Protein AF-0000000085012535 (afdb_homodimer)

Organism: Deinococcus geothermalis (strain DSM 11300 / CIP 105573 / AG-3a) (NCBI:txid319795)

pLDDT: mean 89.51, std 11.39, range [25.09, 98.81]

Secondary structure (DSSP, 8-state):
-----HHHHHHHHHHHHHHHHHHHHHHHHHHT----PEEGGGGGGG---EEEEEEEEEEEGGGEEEESS-TTTB-TT--B-SGGGHHHHHHHHHHHHTTPPPPPEEEEEETTEEEEEE-HHHHHHHHHTT--EEEEEEEEEE-SS---TT--HHHHHHHHHHHHHHHHH-HHHHSTTPPP---SSTT-HHHHHHHHHHHHHHHHT-GGGTTSPPPPHHHHHHHIIIIIIHHHHHHHHHTT-GGGSTT--HHHHHHHHHHHHHHHHHHHSS---HHHHHHHHHHHHPPPHHHHHHHHHHHHHTT------/-----HHHHHHHHHHHHHHHHHHHHHHHHHHT----PEEGGGGGGG---EEEEEEEEEEEGGGEEEESS-TTTB-TT--B-SGGGHHHHHHHHHHHHTTPPPPPEEEEEETTEEEEEE-HHHHHHHHHTT--EEEEEEEEEE-SS---TT--HHHHHHHHHHHHHHHHH-HHHHSTTPPP---SSTT-HHHHHHHHHHHHHHHHT-GGGTTSPPPPHHHHHHHIIIIIIHHHHHHHHHTT-GGGSTT--HHHHHHHHHHHHHHHHHHHSS---HHHHHHHHHHHHPPPHHHHHHHHHHHHHTT------

Solvent-accessible surface area (backbone atoms only — not comparable to full-atom values): 33177 Å² total; per-residue (Å²): 128,82,77,66,52,47,52,58,53,24,46,54,50,50,53,50,36,32,51,50,37,52,51,49,46,53,49,19,62,74,67,73,41,88,56,51,25,42,52,43,54,55,54,60,40,26,53,57,79,47,72,46,76,71,47,74,43,76,40,57,47,86,37,48,50,28,14,57,83,51,24,78,49,22,30,54,80,37,25,42,65,38,70,57,51,43,64,59,40,21,51,54,44,23,38,49,73,70,66,50,85,74,78,62,28,33,29,40,30,42,69,78,34,27,26,34,70,40,50,63,55,56,49,27,51,37,51,74,72,64,43,61,61,45,53,24,36,35,35,36,41,44,50,83,44,64,70,58,95,81,58,46,72,67,49,32,40,36,35,12,51,40,33,50,48,37,67,76,50,38,43,66,71,70,40,66,84,63,76,86,72,53,63,88,57,64,72,53,65,61,57,53,51,50,52,28,52,52,48,33,55,53,58,51,64,34,76,91,40,65,93,52,78,78,69,49,71,57,56,22,43,42,47,36,44,63,68,44,54,45,49,45,51,47,42,36,60,74,65,52,41,61,79,47,40,63,90,60,36,72,49,44,48,48,55,52,31,52,52,48,31,51,50,48,19,67,74,70,73,43,81,70,49,65,58,52,26,44,54,50,39,48,71,39,58,40,58,55,68,69,56,39,50,50,44,45,49,50,29,48,72,68,68,64,56,69,77,80,125,129,86,78,65,53,47,53,58,52,24,48,52,50,49,53,50,37,33,51,49,36,51,52,49,46,54,50,19,61,74,65,72,41,88,56,52,23,42,51,44,54,56,53,60,40,26,53,59,78,46,72,47,76,70,47,72,43,77,39,57,46,87,37,48,50,28,13,58,82,51,25,80,48,21,28,55,80,37,24,44,64,39,70,58,51,42,64,61,39,22,51,53,43,22,39,49,73,70,66,51,85,73,78,62,29,33,30,38,30,41,70,80,34,29,25,33,69,40,50,62,54,58,51,25,51,36,52,74,71,64,44,60,60,45,52,23,35,34,36,35,41,45,51,82,45,64,70,60,96,81,57,47,72,68,50,33,41,36,36,13,50,40,35,50,48,35,66,74,49,39,44,66,71,70,41,67,84,62,78,86,71,52,63,86,57,66,70,52,64,61,57,53,52,49,52,27,53,52,47,34,57,53,58,52,65,34,76,92,40,65,92,52,76,77,69,48,70,57,56,22,44,44,46,35,45,63,68,44,53,44,47,46,51,49,41,36,59,75,65,52,40,61,78,47,40,62,91,60,37,71,49,45,48,48,56,52,33,52,52,47,32,51,51,47,17,68,75,68,72,44,82,71,48,64,59,53,25,43,53,48,40,48,72,37,57,40,55,56,66,69,55,40,50,50,44,45,49,51,29,48,71,67,68,62,55,70,76,81,126

Nearest PDB structures (foldseek):
  6ky4-assembly1_A  TM=6.683E-01  e=9.237E-04  Arabidopsis thaliana
  7bnk-assembly1_B  TM=3.286E-01  e=1.277E-03  Myxococcus xanthus DK 1622
  6ryk-assembly1_B  TM=4.193E-01  e=8.937E-03  Myxococcus xanthus DK 1622
  7bnr-assembly1_A  TM=3.308E-01  e=7.599E-03  Myxococcus xanthus DK 1622
  6sdk-assembly1_B  TM=3.275E-01  e=9.433E-03  Bacillus subtilis subsp. subtilis str. 168

InterPro domains:
  IPR025111 Domain of unknown function DUF4032 [PF13224] (217-282)
  IPR036086 ParB/Sulfiredoxin superfamily [SSF110849] (54-142)

Structure (mmCIF, N/CA/C/O backbone):
data_AF-0000000085012535-model_v1
#
loop_
_entity.id
_entity.type
_entity.pdbx_description
1 polymer 'Conserved hypothetical membrane protein'
#
loop_
_atom_site.group_PDB
_atom_site.id
_atom_site.type_symbol
_atom_site.label_atom_id
_atom_site.label_alt_id
_atom_site.label_comp_id
_atom_site.label_asym_id
_atom_site.label_entity_id
_atom_site.label_seq_id
_atom_site.pdbx_PDB_ins_code
_atom_site.Cartn_x
_atom_site.Cartn_y
_atom_site.Cartn_z
_atom_site.occupancy
_atom_site.B_iso_or_equiv
_atom_site.auth_seq_id
_atom_site.auth_comp_id
_atom_site.auth_asym_id
_atom_site.auth_atom_id
_atom_site.pdbx_PDB_model_num
ATOM 1 N N . MET A 1 1 ? -26.25 23.656 42.156 1 35.09 1 MET A N 1
ATOM 2 C CA . MET A 1 1 ? -25.344 22.859 41.344 1 35.09 1 MET A CA 1
ATOM 3 C C . MET A 1 1 ? -24.422 23.766 40.5 1 35.09 1 MET A C 1
ATOM 5 O O . MET A 1 1 ? -24.906 24.594 39.719 1 35.09 1 MET A O 1
ATOM 9 N N . SER A 1 2 ? -23.344 24.281 40.906 1 45.47 2 SER A N 1
ATOM 10 C CA . SER A 1 2 ? -22.484 25.359 40.406 1 45.47 2 SER A CA 1
ATOM 11 C C . SER A 1 2 ? -22.219 25.203 38.906 1 45.47 2 SER A C 1
ATOM 13 O O . SER A 1 2 ? -21.844 24.125 38.469 1 45.47 2 SER A O 1
ATOM 15 N N . GLU A 1 3 ? -22.938 25.797 38.031 1 53.97 3 GLU A N 1
ATOM 16 C CA . GLU A 1 3 ? -22.875 25.844 36.594 1 53.97 3 GLU A CA 1
ATOM 17 C C . GLU A 1 3 ? -21.438 25.984 36.094 1 53.97 3 GLU A C 1
ATOM 19 O O . GLU A 1 3 ? -20.781 27 36.344 1 53.97 3 GLU A O 1
ATOM 24 N N . LEU A 1 4 ? -20.672 24.953 36.125 1 65.5 4 LEU A N 1
ATOM 25 C CA . LEU A 1 4 ? -19.297 25 35.656 1 65.5 4 LEU A CA 1
ATOM 26 C C . LEU A 1 4 ? -19.172 25.797 34.344 1 65.5 4 LEU A C 1
ATOM 28 O O . LEU A 1 4 ? -20.078 25.75 33.5 1 65.5 4 LEU A O 1
ATOM 32 N N . ASN A 1 5 ? -18.328 26.734 34.312 1 88.25 5 ASN A N 1
ATOM 33 C CA . ASN A 1 5 ? -17.906 27.484 33.125 1 88.25 5 ASN A CA 1
ATOM 34 C C . ASN A 1 5 ? -17.734 26.562 31.938 1 88.25 5 ASN A C 1
ATOM 36 O O . ASN A 1 5 ? -17.141 25.484 32.031 1 88.25 5 ASN A O 1
ATOM 40 N N . PRO A 1 6 ? -18.672 26.766 31.016 1 90 6 PRO A N 1
ATOM 41 C CA . PRO A 1 6 ? -18.625 25.906 29.828 1 90 6 PRO A CA 1
ATOM 42 C C . PRO A 1 6 ? -17.203 25.562 29.391 1 90 6 PRO A C 1
ATOM 44 O O . PRO A 1 6 ? -16.938 24.438 28.969 1 90 6 PRO A O 1
ATOM 47 N N . ARG A 1 7 ? -16.328 26.359 29.484 1 90.56 7 ARG A N 1
ATOM 48 C CA . ARG A 1 7 ? -14.953 26.109 29.078 1 90.56 7 ARG A CA 1
ATOM 49 C C . ARG A 1 7 ? -14.266 25.141 30.031 1 90.56 7 ARG A C 1
ATOM 51 O O . ARG A 1 7 ? -13.469 24.297 29.594 1 90.56 7 ARG A O 1
ATOM 58 N N . THR A 1 8 ? -14.531 25.266 31.234 1 89.75 8 THR A N 1
ATOM 59 C CA . THR A 1 8 ? -13.961 24.344 32.219 1 89.75 8 THR A CA 1
ATOM 60 C C . THR A 1 8 ? -14.477 22.922 31.969 1 89.75 8 THR A C 1
ATOM 62 O O . THR A 1 8 ? -13.703 21.969 32 1 89.75 8 THR A O 1
ATOM 65 N N . GLN A 1 9 ? -15.742 22.891 31.734 1 91.5 9 GLN A N 1
ATOM 66 C CA . GLN A 1 9 ? -16.312 21.578 31.438 1 91.5 9 GLN A CA 1
ATOM 67 C C . GLN A 1 9 ? -15.68 21 30.172 1 91.5 9 GLN A C 1
ATOM 69 O O . GLN A 1 9 ? -15.32 19.812 30.141 1 91.5 9 GLN A O 1
ATOM 74 N N . ALA A 1 10 ? -15.594 21.75 29.172 1 92.38 10 ALA A N 1
ATOM 75 C CA . ALA A 1 10 ? -15.008 21.312 27.906 1 92.38 10 ALA A CA 1
ATOM 76 C C . ALA A 1 10 ? -13.57 20.844 28.109 1 92.38 10 ALA A C 1
ATOM 78 O O . ALA A 1 10 ? -13.141 19.875 27.484 1 92.38 10 ALA A O 1
ATOM 79 N N . ARG A 1 11 ? -12.82 21.531 28.922 1 90.19 11 ARG A N 1
ATOM 80 C CA . ARG A 1 11 ? -11.438 21.172 29.203 1 90.19 11 ARG A CA 1
ATOM 81 C C . ARG A 1 11 ? -11.344 19.781 29.828 1 90.19 11 ARG A C 1
ATOM 83 O O . ARG A 1 11 ? -10.523 18.969 29.422 1 90.19 11 ARG A O 1
ATOM 90 N N . HIS A 1 12 ? -12.234 19.547 30.75 1 89.75 12 HIS A N 1
ATOM 91 C CA . HIS A 1 12 ? -12.25 18.234 31.375 1 89.75 12 HIS A CA 1
ATOM 92 C C . HIS A 1 12 ? -12.609 17.156 30.375 1 89.75 12 HIS A C 1
ATOM 94 O O . HIS A 1 12 ? -12.023 16.062 30.375 1 89.75 12 HIS A O 1
ATOM 100 N N . GLU A 1 13 ? -13.469 17.469 29.547 1 92.19 13 GLU A N 1
ATOM 101 C CA . GLU A 1 13 ? -13.945 16.484 28.578 1 92.19 13 GLU A CA 1
ATOM 102 C C . GLU A 1 13 ? -12.852 16.141 27.562 1 92.19 13 GLU A C 1
ATOM 104 O O . GLU A 1 13 ? -12.695 14.984 27.188 1 92.19 13 GLU A O 1
ATOM 109 N N . VAL A 1 14 ? -12.102 17.094 27.109 1 90.62 14 VAL A N 1
ATOM 110 C CA . VAL A 1 14 ? -11.07 16.828 26.125 1 90.62 14 VAL A CA 1
ATOM 111 C C . VAL A 1 14 ? -9.93 16.047 26.766 1 90.62 14 VAL A C 1
ATOM 113 O O . VAL A 1 14 ? -9.312 15.18 26.125 1 90.62 14 VAL A O 1
ATOM 116 N N . GLU A 1 15 ? -9.633 16.344 28 1 88.44 15 GLU A N 1
ATOM 117 C CA . GLU A 1 15 ? -8.602 15.586 28.719 1 88.44 15 GLU A CA 1
ATOM 118 C C . GLU A 1 15 ? -8.984 14.117 28.844 1 88.44 15 GLU A C 1
ATOM 120 O O . GLU A 1 15 ? -8.148 13.234 28.656 1 88.44 15 GLU A O 1
ATOM 125 N N . ARG A 1 16 ? -10.18 13.938 29.125 1 89.19 16 ARG A N 1
ATOM 126 C CA . ARG A 1 16 ? -10.68 12.57 29.188 1 89.19 16 ARG A CA 1
ATOM 127 C C . ARG A 1 16 ? -10.617 11.891 27.828 1 89.19 16 ARG A C 1
ATOM 129 O O . ARG A 1 16 ? -10.273 10.711 27.734 1 89.19 16 ARG A O 1
ATOM 136 N N . ALA A 1 17 ? -10.977 12.609 26.844 1 90.12 17 ALA A N 1
ATOM 137 C CA . ALA A 1 17 ? -10.938 12.078 25.484 1 90.12 17 ALA A CA 1
ATOM 138 C C . ALA A 1 17 ? -9.516 11.68 25.094 1 90.12 17 ALA A C 1
ATOM 140 O O . ALA A 1 17 ? -9.305 10.633 24.469 1 90.12 17 ALA A O 1
ATOM 141 N N . ARG A 1 18 ? -8.625 12.461 25.438 1 88.12 18 ARG A N 1
ATOM 142 C CA . ARG A 1 18 ? -7.227 12.18 25.125 1 88.12 18 ARG A CA 1
ATOM 143 C C . ARG A 1 18 ? -6.742 10.945 25.875 1 88.12 18 ARG A C 1
ATOM 145 O O . ARG A 1 18 ? -6.004 10.125 25.328 1 88.12 18 ARG A O 1
ATOM 152 N N . PHE A 1 19 ? -7.168 10.875 27.109 1 85.06 19 PHE A N 1
ATOM 153 C CA . PHE A 1 19 ? -6.836 9.695 27.906 1 85.06 19 PHE A CA 1
ATOM 154 C C . PHE A 1 19 ? -7.383 8.43 27.25 1 85.06 19 PHE A C 1
ATOM 156 O O . PHE A 1 19 ? -6.68 7.426 27.141 1 85.06 19 PHE A O 1
ATOM 163 N N . LEU A 1 20 ? -8.562 8.547 26.875 1 89 20 LEU A N 1
ATOM 164 C CA . LEU A 1 20 ? -9.195 7.414 26.203 1 89 20 LEU A CA 1
ATOM 165 C C . LEU A 1 20 ? -8.445 7.047 24.922 1 89 20 LEU A C 1
ATOM 167 O O . LEU A 1 20 ? -8.281 5.863 24.625 1 89 20 LEU A O 1
ATOM 171 N N . ALA A 1 21 ? -8.039 8.008 24.156 1 88.69 21 ALA A N 1
ATOM 172 C CA . ALA A 1 21 ? -7.246 7.77 22.953 1 88.69 21 ALA A CA 1
ATOM 173 C C . ALA A 1 21 ? -5.973 6.992 23.281 1 88.69 21 ALA A C 1
ATOM 175 O O . ALA A 1 21 ? -5.586 6.082 22.547 1 88.69 21 ALA A O 1
ATOM 176 N N . ASP A 1 22 ? -5.402 7.285 24.406 1 82.56 22 ASP A N 1
ATOM 177 C CA . ASP A 1 22 ? -4.203 6.586 24.859 1 82.56 22 ASP A CA 1
ATOM 178 C C . ASP A 1 22 ? -4.508 5.125 25.172 1 82.56 22 ASP A C 1
ATOM 180 O O . ASP A 1 22 ? -3.73 4.23 24.828 1 82.56 22 ASP A O 1
ATOM 184 N N . VAL A 1 23 ? -5.566 4.973 25.781 1 84.94 23 VAL A N 1
ATOM 185 C CA . VAL A 1 23 ? -6 3.623 26.141 1 84.94 23 VAL A CA 1
ATOM 186 C C . VAL A 1 23 ? -6.23 2.807 24.875 1 84.94 23 VAL A C 1
ATOM 188 O O . VAL A 1 23 ? -5.762 1.673 24.75 1 84.94 23 VAL A O 1
ATOM 191 N N . TYR A 1 24 ? -6.891 3.434 23.953 1 85.88 24 TYR A N 1
ATOM 192 C CA . TYR A 1 24 ? -7.172 2.752 22.688 1 85.88 24 TYR A CA 1
ATOM 193 C C . TYR A 1 24 ? -5.887 2.461 21.938 1 85.88 24 TYR A C 1
ATOM 195 O O . TYR A 1 24 ? -5.77 1.428 21.266 1 85.88 24 TYR A O 1
ATOM 203 N N . ASP A 1 25 ? -4.996 3.309 22.047 1 81.69 25 ASP A N 1
ATOM 204 C CA . ASP A 1 25 ? -3.699 3.082 21.422 1 81.69 25 ASP A CA 1
ATOM 205 C C . ASP A 1 25 ? -3.01 1.854 22.016 1 81.69 25 ASP A C 1
ATOM 207 O O . ASP A 1 25 ? -2.465 1.028 21.266 1 81.69 25 ASP A O 1
ATOM 211 N N . LEU A 1 26 ? -3.055 1.739 23.297 1 77.62 26 LEU A N 1
ATOM 212 C CA . LEU A 1 26 ? -2.457 0.59 23.969 1 77.62 26 LEU A CA 1
ATOM 213 C C . LEU A 1 26 ? -3.174 -0.699 23.578 1 77.62 26 LEU A C 1
ATOM 215 O O . LEU A 1 26 ? -2.531 -1.72 23.328 1 77.62 26 LEU A O 1
ATOM 219 N N . LEU A 1 27 ? -4.434 -0.602 23.531 1 78.31 27 LEU A N 1
ATOM 220 C CA . LEU A 1 27 ? -5.223 -1.768 23.156 1 78.31 27 LEU A CA 1
ATOM 221 C C . LEU A 1 27 ? -4.922 -2.178 21.719 1 78.31 27 LEU A C 1
ATOM 223 O O . LEU A 1 27 ? -4.871 -3.369 21.406 1 78.31 27 LEU A O 1
ATOM 227 N N . ALA A 1 28 ? -4.738 -1.176 20.938 1 79.12 28 ALA A N 1
ATOM 228 C CA . ALA A 1 28 ? -4.43 -1.442 19.531 1 79.12 28 ALA A CA 1
ATOM 229 C C . ALA A 1 28 ? -3.1 -2.178 19.406 1 79.12 28 ALA A C 1
ATOM 231 O O . ALA A 1 28 ? -2.953 -3.053 18.547 1 79.12 28 ALA A O 1
ATOM 232 N N . ILE A 1 29 ? -2.236 -1.785 20.172 1 69.44 29 ILE A N 1
ATOM 233 C CA . ILE A 1 29 ? -0.948 -2.469 20.188 1 69.44 29 ILE A CA 1
ATOM 234 C C . ILE A 1 29 ? -1.145 -3.934 20.562 1 69.44 29 ILE A C 1
ATOM 236 O O . ILE A 1 29 ? -0.601 -4.832 19.922 1 69.44 29 ILE A O 1
ATOM 240 N N . LEU A 1 30 ? -1.949 -4.184 21.5 1 68.19 30 LEU A N 1
ATOM 241 C CA . LEU A 1 30 ? -2.209 -5.535 21.984 1 68.19 30 LEU A CA 1
ATOM 242 C C . LEU A 1 30 ? -2.965 -6.352 20.938 1 68.19 30 LEU A C 1
ATOM 244 O O . LEU A 1 30 ? -2.688 -7.535 20.75 1 68.19 30 LEU A O 1
ATOM 248 N N . ARG A 1 31 ? -3.828 -5.629 20.297 1 70.25 31 ARG A N 1
ATOM 249 C CA . ARG A 1 31 ? -4.668 -6.301 19.297 1 70.25 31 ARG A CA 1
ATOM 250 C C . ARG A 1 31 ? -3.977 -6.359 17.938 1 70.25 31 ARG A C 1
ATOM 252 O O . ARG A 1 31 ? -4.465 -7.016 17.016 1 70.25 31 ARG A O 1
ATOM 259 N N . ARG A 1 32 ? -2.953 -5.73 17.828 1 68.31 32 ARG A N 1
ATOM 260 C CA . ARG A 1 32 ? -2.164 -5.691 16.609 1 68.31 32 ARG A CA 1
ATOM 261 C C . ARG A 1 32 ? -2.963 -5.07 15.461 1 68.31 32 ARG A C 1
ATOM 263 O O . ARG A 1 32 ? -2.98 -5.605 14.352 1 68.31 32 ARG A O 1
ATOM 270 N N . GLU A 1 33 ? -3.66 -4.055 15.891 1 71.38 33 GLU A N 1
ATOM 271 C CA . GLU A 1 33 ? -4.453 -3.334 14.906 1 71.38 33 GLU A CA 1
ATOM 272 C C . GLU A 1 33 ? -4.105 -1.848 14.898 1 71.38 33 GLU A C 1
ATOM 274 O O . GLU A 1 33 ? -3.828 -1.264 15.945 1 71.38 33 GLU A O 1
ATOM 279 N N . PRO A 1 34 ? -4.145 -1.37 13.719 1 74.69 34 PRO A N 1
ATOM 280 C CA . PRO A 1 34 ? -3.893 0.072 13.672 1 74.69 34 PRO A CA 1
ATOM 281 C C . PRO A 1 34 ? -5.039 0.892 14.258 1 74.69 34 PRO A C 1
ATOM 283 O O . PRO A 1 34 ? -6.207 0.525 14.109 1 74.69 34 PRO A O 1
ATOM 286 N N . ASN A 1 35 ? -4.684 1.932 15.023 1 84.5 35 ASN A N 1
ATOM 287 C CA . ASN A 1 35 ? -5.652 2.867 15.594 1 84.5 35 ASN A CA 1
ATOM 288 C C . ASN A 1 35 ? -5.523 4.254 14.961 1 84.5 35 ASN A C 1
ATOM 290 O O . ASN A 1 35 ? -5.324 5.242 15.672 1 84.5 35 ASN A O 1
ATOM 294 N N . GLU A 1 36 ? -5.586 4.297 13.641 1 87.62 36 GLU A N 1
ATOM 295 C CA . GLU A 1 36 ? -5.426 5.566 12.93 1 87.62 36 GLU A CA 1
ATOM 296 C C . GLU A 1 36 ? -6.57 5.801 11.953 1 87.62 36 GLU A C 1
ATOM 298 O O . GLU A 1 36 ? -7.199 4.852 11.484 1 87.62 36 GLU A O 1
ATOM 303 N N . LEU A 1 37 ? -6.832 7.055 11.758 1 91.81 37 LEU A N 1
ATOM 304 C CA . LEU A 1 37 ? -7.727 7.438 10.672 1 91.81 37 LEU A CA 1
ATOM 305 C C . LEU A 1 37 ? -7.109 7.105 9.32 1 91.81 37 LEU A C 1
ATOM 307 O O . LEU A 1 37 ? -5.883 7.086 9.18 1 91.81 37 LEU A O 1
ATOM 311 N N . LEU A 1 38 ? -7.984 6.812 8.414 1 91.44 38 LEU A N 1
ATOM 312 C CA . LEU A 1 38 ? -7.504 6.566 7.062 1 91.44 38 LEU A CA 1
ATOM 313 C C . LEU A 1 38 ? -7.125 7.875 6.375 1 91.44 38 LEU A C 1
ATOM 315 O O . LEU A 1 38 ? -7.91 8.82 6.359 1 91.44 38 LEU A O 1
ATOM 319 N N . PRO A 1 39 ? -5.914 7.91 5.852 1 92.44 39 PRO A N 1
ATOM 320 C CA . PRO A 1 39 ? -5.562 9.094 5.062 1 92.44 39 PRO A CA 1
ATOM 321 C C . PRO A 1 39 ? -6.348 9.188 3.758 1 92.44 39 PRO A C 1
ATOM 323 O O . PRO A 1 39 ? -6.441 8.211 3.016 1 92.44 39 PRO A O 1
ATOM 326 N N . PHE A 1 40 ? -6.883 10.328 3.465 1 94.44 40 PHE A N 1
ATOM 327 C CA . PHE A 1 40 ? -7.656 10.531 2.246 1 94.44 40 PHE A CA 1
ATOM 328 C C . PHE A 1 40 ? -6.801 10.266 1.012 1 94.44 40 PHE A C 1
ATOM 330 O O . PHE A 1 40 ? -7.305 9.797 -0.011 1 94.44 40 PHE A O 1
ATOM 337 N N . ASP A 1 41 ? -5.52 10.5 1.086 1 90.5 41 ASP A N 1
ATOM 338 C CA . ASP A 1 41 ? -4.613 10.312 -0.042 1 90.5 41 ASP A CA 1
ATOM 339 C C . ASP A 1 41 ? -4.656 8.875 -0.549 1 90.5 41 ASP A C 1
ATOM 341 O O . ASP A 1 41 ? -4.414 8.617 -1.73 1 90.5 41 ASP A O 1
ATOM 345 N N . TRP A 1 42 ? -4.977 7.961 0.329 1 92.06 42 TRP A N 1
ATOM 346 C CA . TRP A 1 42 ? -5.035 6.555 -0.053 1 92.06 42 TRP A CA 1
ATOM 347 C C . TRP A 1 42 ? -6.18 6.301 -1.025 1 92.06 42 TRP A C 1
ATOM 349 O O . TRP A 1 42 ? -6.137 5.352 -1.812 1 92.06 42 TRP A O 1
ATOM 359 N N . VAL A 1 43 ? -7.164 7.176 -0.989 1 93.38 43 VAL A N 1
ATOM 360 C CA . VAL A 1 43 ? -8.367 7.023 -1.796 1 93.38 43 VAL A CA 1
ATOM 361 C C . VAL A 1 43 ? -8.023 7.156 -3.277 1 93.38 43 VAL A C 1
ATOM 363 O O . VAL A 1 43 ? -8.727 6.625 -4.137 1 93.38 43 VAL A O 1
ATOM 366 N N . GLN A 1 44 ? -6.926 7.816 -3.572 1 91.31 44 GLN A N 1
ATOM 367 C CA . GLN A 1 44 ? -6.504 7.973 -4.961 1 91.31 44 GLN A CA 1
ATOM 368 C C . GLN A 1 44 ? -6.246 6.621 -5.617 1 91.31 44 GLN A C 1
ATOM 370 O O . GLN A 1 44 ? -6.391 6.477 -6.832 1 91.31 44 GLN A O 1
ATOM 375 N N . HIS A 1 45 ? -5.961 5.668 -4.84 1 93.5 45 HIS A N 1
ATOM 376 C CA . HIS A 1 45 ? -5.652 4.344 -5.367 1 93.5 45 HIS A CA 1
ATOM 377 C C . HIS A 1 45 ? -6.91 3.631 -5.848 1 93.5 45 HIS A C 1
ATOM 379 O O . HIS A 1 45 ? -6.828 2.641 -6.578 1 93.5 45 HIS A O 1
ATOM 385 N N . LEU A 1 46 ? -8.047 4.141 -5.512 1 96.25 46 LEU A N 1
ATOM 386 C CA . LEU A 1 46 ? -9.312 3.559 -5.953 1 96.25 46 LEU A CA 1
ATOM 387 C C . LEU A 1 46 ? -9.633 3.98 -7.383 1 96.25 46 LEU A C 1
ATOM 389 O O . LEU A 1 46 ? -10.648 3.553 -7.945 1 96.25 46 LEU A O 1
ATOM 393 N N . ALA A 1 47 ? -8.836 4.805 -7.957 1 94.5 47 ALA A N 1
ATOM 394 C CA . ALA A 1 47 ? -9 5.301 -9.32 1 94.5 47 ALA A CA 1
ATOM 395 C C . ALA A 1 47 ? -10.32 6.062 -9.469 1 94.5 47 ALA A C 1
ATOM 397 O O . ALA A 1 47 ? -11.133 5.738 -10.336 1 94.5 47 ALA A O 1
ATOM 398 N N . PRO A 1 48 ? -10.438 7.141 -8.68 1 95.56 48 PRO A N 1
ATOM 399 C CA . PRO A 1 48 ? -11.68 7.906 -8.797 1 95.56 48 PRO A CA 1
ATOM 400 C C . PRO A 1 48 ? -11.867 8.516 -10.188 1 95.56 48 PRO A C 1
ATOM 402 O O . PRO A 1 48 ? -10.891 8.914 -10.82 1 95.56 48 PRO A O 1
ATOM 405 N N . GLU A 1 49 ? -13.094 8.641 -10.742 1 93.88 49 GLU A N 1
ATOM 406 C CA . GLU A 1 49 ? -13.406 9.094 -12.094 1 93.88 49 GLU A CA 1
ATOM 407 C C . GLU A 1 49 ? -13.914 10.531 -12.094 1 93.88 49 GLU A C 1
ATOM 409 O O . GLU A 1 49 ? -14.016 11.156 -13.148 1 93.88 49 GLU A O 1
ATOM 414 N N . GLY A 1 50 ? -14.281 11.039 -10.977 1 92.38 50 GLY A N 1
ATOM 415 C CA . GLY A 1 50 ? -14.805 12.398 -10.867 1 92.38 50 GLY A CA 1
ATOM 416 C C . GLY A 1 50 ? -15.305 12.734 -9.477 1 92.38 50 GLY A C 1
ATOM 417 O O . GLY A 1 50 ? -15.281 11.891 -8.586 1 92.38 50 GLY A O 1
ATOM 418 N N . GLU A 1 51 ? -15.586 13.992 -9.414 1 94.94 51 GLU A N 1
ATOM 419 C CA . GLU A 1 51 ? -16.156 14.477 -8.156 1 94.94 51 GLU A CA 1
ATOM 420 C C . GLU A 1 51 ? -17.359 15.383 -8.398 1 94.94 51 GLU A C 1
ATOM 422 O O . GLU A 1 51 ? -17.438 16.062 -9.43 1 94.94 51 GLU A O 1
ATOM 427 N N . HIS A 1 52 ? -18.312 15.281 -7.594 1 96.12 52 HIS A N 1
ATOM 428 C CA . HIS A 1 52 ? -19.438 16.203 -7.668 1 96.12 52 HIS A CA 1
ATOM 429 C C . HIS A 1 52 ? -19.922 16.594 -6.277 1 96.12 52 HIS A C 1
ATOM 431 O O . HIS A 1 52 ? -19.797 15.82 -5.332 1 96.12 52 HIS A O 1
ATOM 437 N N . SER A 1 53 ? -20.5 17.812 -6.238 1 97.38 53 SER A N 1
ATOM 438 C CA . SER A 1 53 ? -21 18.328 -4.969 1 97.38 53 SER A CA 1
ATOM 439 C C . SER A 1 53 ? -22.422 17.844 -4.707 1 97.38 53 SER A C 1
ATOM 441 O O . SER A 1 53 ? -23.266 17.828 -5.609 1 97.38 53 SER A O 1
ATOM 443 N N . LEU A 1 54 ? -22.703 17.453 -3.479 1 97.81 54 LEU A N 1
ATOM 444 C CA . LEU A 1 54 ? -24.047 17.016 -3.08 1 97.81 54 LEU A CA 1
ATOM 445 C C . LEU A 1 54 ? -24.703 18.078 -2.197 1 97.81 54 LEU A C 1
ATOM 447 O O . LEU A 1 54 ? -25.844 17.891 -1.749 1 97.81 54 LEU A O 1
ATOM 451 N N . GLY A 1 55 ? -23.984 19.156 -1.948 1 97.38 55 GLY A N 1
ATOM 452 C CA . GLY A 1 55 ? -24.531 20.188 -1.073 1 97.38 55 GLY A CA 1
ATOM 453 C C . GLY A 1 55 ? -24.453 19.828 0.397 1 97.38 55 GLY A C 1
ATOM 454 O O . GLY A 1 55 ? -23.641 18.984 0.794 1 97.38 55 GLY A O 1
ATOM 455 N N . VAL A 1 56 ? -25.25 20.5 1.169 1 98.31 56 VAL A N 1
ATOM 456 C CA . VAL A 1 56 ? -25.25 20.281 2.611 1 98.31 56 VAL A CA 1
ATOM 457 C C . VAL A 1 56 ? -26.281 19.219 2.967 1 98.31 56 VAL A C 1
ATOM 459 O O . VAL A 1 56 ? -27.422 19.25 2.498 1 98.31 56 VAL A O 1
ATOM 462 N N . GLN A 1 57 ? -25.875 18.219 3.73 1 98.06 57 GLN A N 1
ATOM 463 C CA . GLN A 1 57 ? -26.766 17.172 4.219 1 98.06 57 GLN A CA 1
ATOM 464 C C . GLN A 1 57 ? -26.281 16.609 5.551 1 98.06 57 GLN A C 1
ATOM 466 O O . GLN A 1 57 ? -25.125 16.812 5.93 1 98.06 57 GLN A O 1
ATOM 471 N N . ALA A 1 58 ? -27.25 15.977 6.23 1 98.38 58 ALA A N 1
ATOM 472 C CA . ALA A 1 58 ? -26.891 15.266 7.457 1 98.38 58 ALA A CA 1
ATOM 473 C C . ALA A 1 58 ? -26.25 13.914 7.141 1 98.38 58 ALA A C 1
ATOM 475 O O . ALA A 1 58 ? -26.781 13.133 6.355 1 98.38 58 ALA A O 1
ATOM 476 N N . ILE A 1 59 ? -25.047 13.664 7.68 1 98.69 59 ILE A N 1
ATOM 477 C CA . ILE A 1 59 ? -24.375 12.398 7.426 1 98.69 59 ILE A CA 1
ATOM 478 C C . ILE A 1 59 ? -24.141 11.664 8.742 1 98.69 59 ILE A C 1
ATOM 480 O O . ILE A 1 59 ? -24.016 12.297 9.797 1 98.69 59 ILE A O 1
ATOM 484 N N . PRO A 1 60 ? -24.125 10.391 8.688 1 98.38 60 PRO A N 1
ATOM 485 C CA . PRO A 1 60 ? -23.844 9.625 9.906 1 98.38 60 PRO A CA 1
ATOM 486 C C . PRO A 1 60 ? -22.406 9.812 10.391 1 98.38 60 PRO A C 1
ATOM 488 O O . PRO A 1 60 ? -21.469 9.625 9.625 1 98.38 60 PRO A O 1
ATOM 491 N N . VAL A 1 61 ? -22.281 10.047 11.672 1 97.88 61 VAL A N 1
ATOM 492 C CA . VAL A 1 61 ? -20.969 10.336 12.266 1 97.88 61 VAL A CA 1
ATOM 493 C C . VAL A 1 61 ? -20.109 9.07 12.266 1 97.88 61 VAL A C 1
ATOM 495 O O . VAL A 1 61 ? -18.891 9.141 12.078 1 97.88 61 VAL A O 1
ATOM 498 N N . ASP A 1 62 ? -20.734 7.922 12.328 1 95.5 62 ASP A N 1
ATOM 499 C CA . ASP A 1 62 ? -20.016 6.66 12.445 1 95.5 62 ASP A CA 1
ATOM 500 C C . ASP A 1 62 ? -19.422 6.246 11.102 1 95.5 62 ASP A C 1
ATOM 502 O O . ASP A 1 62 ? -18.578 5.352 11.047 1 95.5 62 ASP A O 1
ATOM 506 N N . GLN A 1 63 ? -19.828 6.891 10.055 1 97.06 63 GLN A N 1
ATOM 507 C CA . GLN A 1 63 ? -19.312 6.566 8.727 1 97.06 63 GLN A CA 1
ATOM 508 C C . GLN A 1 63 ? -18.141 7.473 8.359 1 97.06 63 GLN A C 1
ATOM 510 O O . GLN A 1 63 ? -17.547 7.316 7.289 1 97.06 63 GLN A O 1
ATOM 515 N N . ILE A 1 64 ? -17.812 8.383 9.266 1 97.94 64 ILE A N 1
ATOM 516 C CA . ILE A 1 64 ? -16.625 9.211 9.102 1 97.94 64 ILE A CA 1
ATOM 517 C C . ILE A 1 64 ? -15.398 8.453 9.594 1 97.94 64 ILE A C 1
ATOM 519 O O . ILE A 1 64 ? -15.211 8.266 10.797 1 97.94 64 ILE A O 1
ATOM 523 N N . ILE A 1 65 ? -14.539 8.078 8.594 1 95.44 65 ILE A N 1
ATOM 524 C CA . ILE A 1 65 ? -13.492 7.148 8.984 1 95.44 65 ILE A CA 1
ATOM 525 C C . ILE A 1 65 ? -12.125 7.734 8.656 1 95.44 65 ILE A C 1
ATOM 527 O O . ILE A 1 65 ? -11.094 7.125 8.945 1 95.44 65 ILE A O 1
ATOM 531 N N . GLY A 1 66 ? -12.102 8.867 8.031 1 96.12 66 GLY A N 1
ATOM 532 C CA . GLY A 1 66 ? -10.812 9.398 7.617 1 96.12 66 GLY A CA 1
ATOM 533 C C . GLY A 1 66 ? -10.766 10.914 7.629 1 96.12 66 GLY A C 1
ATOM 534 O O . GLY A 1 66 ? -11.742 11.57 7.984 1 96.12 66 GLY A O 1
ATOM 535 N N . SER A 1 67 ? -9.547 11.477 7.352 1 95.19 67 SER A N 1
ATOM 536 C CA . SER A 1 67 ? -9.297 12.914 7.285 1 95.19 67 SER A CA 1
ATOM 537 C C . SER A 1 67 ? -8.336 13.25 6.152 1 95.19 67 SER A C 1
ATOM 539 O O . SER A 1 67 ? -7.477 12.445 5.793 1 95.19 67 SER A O 1
ATOM 541 N N . VAL A 1 68 ? -8.555 14.375 5.586 1 91.38 68 VAL A N 1
ATOM 542 C CA . VAL A 1 68 ? -7.73 14.812 4.461 1 91.38 68 VAL A CA 1
ATOM 543 C C . VAL A 1 68 ? -6.344 15.211 4.961 1 91.38 68 VAL A C 1
ATOM 545 O O . VAL A 1 68 ? -5.332 14.766 4.418 1 91.38 68 VAL A O 1
ATOM 548 N N . ASP A 1 69 ? -6.324 15.953 6.074 1 82.25 69 ASP A N 1
ATOM 549 C CA . ASP A 1 69 ? -5.031 16.547 6.414 1 82.25 69 ASP A CA 1
ATOM 550 C C . ASP A 1 69 ? -4.711 16.344 7.895 1 82.25 69 ASP A C 1
ATOM 552 O O . ASP A 1 69 ? -3.656 16.766 8.367 1 82.25 69 ASP A O 1
ATOM 556 N N . ARG A 1 70 ? -5.598 15.672 8.656 1 86.12 70 ARG A N 1
ATOM 557 C CA . ARG A 1 70 ? -5.395 15.562 10.094 1 86.12 70 ARG A CA 1
ATOM 558 C C . ARG A 1 70 ? -5.535 14.117 10.555 1 86.12 70 ARG A C 1
ATOM 560 O O . ARG A 1 70 ? -6.023 13.852 11.656 1 86.12 70 ARG A O 1
ATOM 567 N N . TYR A 1 71 ? -5.23 13.211 9.734 1 87.69 71 TYR A N 1
ATOM 568 C CA . TYR A 1 71 ? -5.445 11.797 10.023 1 87.69 71 TYR A CA 1
ATOM 569 C C . TYR A 1 71 ? -4.523 11.328 11.141 1 87.69 71 TYR A C 1
ATOM 571 O O . TYR A 1 71 ? -4.762 10.281 11.758 1 87.69 71 TYR A O 1
ATOM 579 N N . ARG A 1 72 ? -3.611 12.07 11.547 1 80.75 72 ARG A N 1
ATOM 580 C CA . ARG A 1 72 ? -2.701 11.664 12.609 1 80.75 72 ARG A CA 1
ATOM 581 C C . ARG A 1 72 ? -3.068 12.336 13.93 1 80.75 72 ARG A C 1
ATOM 583 O O . ARG A 1 72 ? -2.574 11.945 14.992 1 80.75 72 ARG A O 1
ATOM 590 N N . GLU A 1 73 ? -3.832 13.281 13.828 1 84.62 73 GLU A N 1
ATOM 591 C CA . GLU A 1 73 ? -4.145 14.086 15.008 1 84.62 73 GLU A CA 1
ATOM 592 C C . GLU A 1 73 ? -5.281 13.461 15.812 1 84.62 73 GLU A C 1
ATOM 594 O O . GLU A 1 73 ? -5.484 13.812 16.984 1 84.62 73 GLU A O 1
ATOM 599 N N . PHE A 1 74 ? -5.934 12.57 15.117 1 91.25 74 PHE A N 1
ATOM 600 C CA . PHE A 1 74 ? -7.027 11.844 15.758 1 91.25 74 PHE A CA 1
ATOM 601 C C . PHE A 1 74 ? -6.863 10.336 15.562 1 91.25 74 PHE A C 1
ATOM 603 O O . PHE A 1 74 ? -6.211 9.898 14.609 1 91.25 74 PHE A O 1
ATOM 610 N N . ASP A 1 75 ? -7.398 9.602 16.5 1 90.38 75 ASP A N 1
ATOM 611 C CA . ASP A 1 75 ? -7.352 8.156 16.312 1 90.38 75 ASP A CA 1
ATOM 612 C C . ASP A 1 75 ? -8.562 7.664 15.523 1 90.38 75 ASP A C 1
ATOM 614 O O . ASP A 1 75 ? -9.344 8.469 15.008 1 90.38 75 ASP A O 1
ATOM 618 N N . ARG A 1 76 ? -8.695 6.383 15.375 1 90.12 76 ARG A N 1
ATOM 619 C CA . ARG A 1 76 ? -9.742 5.777 14.555 1 90.12 76 ARG A CA 1
ATOM 620 C C . ARG A 1 76 ? -11.125 6.125 15.086 1 90.12 76 ARG A C 1
ATOM 622 O O . ARG A 1 76 ? -12.109 6.055 14.359 1 90.12 76 ARG A O 1
ATOM 629 N N . HIS A 1 77 ? -11.188 6.551 16.328 1 91.38 77 HIS A N 1
ATOM 630 C CA . HIS A 1 77 ? -12.445 6.93 16.953 1 91.38 77 HIS A CA 1
ATOM 631 C C . HIS A 1 77 ? -12.586 8.445 17.031 1 91.38 77 HIS A C 1
ATOM 633 O O . HIS A 1 77 ? -13.453 8.953 17.75 1 91.38 77 HIS A O 1
ATOM 639 N N . TYR A 1 78 ? -11.672 9.109 16.375 1 93.81 78 TYR A N 1
ATOM 640 C CA . TYR A 1 78 ? -11.609 10.562 16.266 1 93.81 78 TYR A CA 1
ATOM 641 C C . TYR A 1 78 ? -11.352 11.203 17.625 1 93.81 78 TYR A C 1
ATOM 643 O O . TYR A 1 78 ? -11.844 12.297 17.906 1 93.81 78 TYR A O 1
ATOM 651 N N . LEU A 1 79 ? -10.781 10.477 18.469 1 93.81 79 LEU A N 1
ATOM 652 C CA . LEU A 1 79 ? -10.297 11.062 19.703 1 93.81 79 LEU A CA 1
ATOM 653 C C . LEU A 1 79 ? -8.992 11.828 19.469 1 93.81 79 LEU A C 1
ATOM 655 O O . LEU A 1 79 ? -8.133 11.375 18.719 1 93.81 79 LEU A O 1
ATOM 659 N N . PRO A 1 80 ? -8.922 12.961 20.109 1 89.5 80 PRO A N 1
ATOM 660 C CA . PRO A 1 80 ? -7.703 13.75 19.922 1 89.5 80 PRO A CA 1
ATOM 661 C C . PRO A 1 80 ? -6.465 13.086 20.516 1 89.5 80 PRO A C 1
ATOM 663 O O . PRO A 1 80 ? -6.523 12.555 21.625 1 89.5 80 PRO A O 1
ATOM 666 N N . ARG A 1 81 ? -5.387 13.172 19.781 1 84.81 81 ARG A N 1
ATOM 667 C CA . ARG A 1 81 ? -4.199 12.438 20.203 1 84.81 81 ARG A CA 1
ATOM 668 C C . ARG A 1 81 ? -3.164 13.367 20.828 1 84.81 81 ARG A C 1
ATOM 670 O O . ARG A 1 81 ? -2.252 12.922 21.516 1 84.81 81 ARG A O 1
ATOM 677 N N . GLU A 1 82 ? -3.32 14.664 20.516 1 74.81 82 GLU A N 1
ATOM 678 C CA . GLU A 1 82 ? -2.248 15.57 20.906 1 74.81 82 GLU A CA 1
ATOM 679 C C . GLU A 1 82 ? -2.791 16.75 21.703 1 74.81 82 GLU A C 1
ATOM 681 O O . GLU A 1 82 ? -3.893 17.234 21.453 1 74.81 82 GLU A O 1
ATOM 686 N N . PRO A 1 83 ? -1.994 17.266 22.625 1 74.31 83 PRO A N 1
ATOM 687 C CA . PRO A 1 83 ? -2.449 18.344 23.516 1 74.31 83 PRO A CA 1
ATOM 688 C C . PRO A 1 83 ? -2.738 19.641 22.781 1 74.31 83 PRO A C 1
ATOM 690 O O . PRO A 1 83 ? -3.576 20.438 23.219 1 74.31 83 PRO A O 1
ATOM 69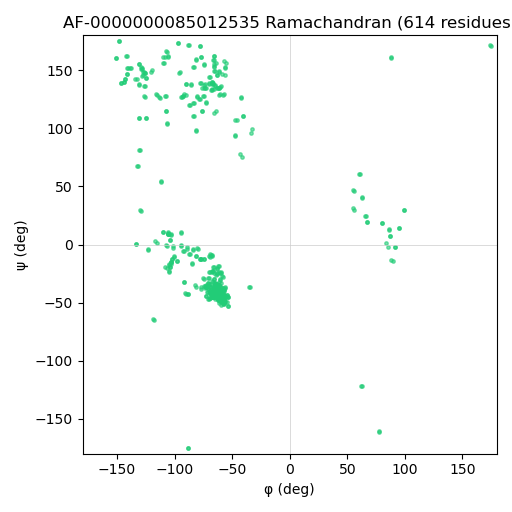3 N N . HIS A 1 84 ? -2.051 19.859 21.703 1 73.12 84 HIS A N 1
ATOM 694 C CA . HIS A 1 84 ? -2.232 21.141 21.031 1 73.12 84 HIS A CA 1
ATOM 695 C C . HIS A 1 84 ? -3.609 21.234 20.375 1 73.12 84 HIS A C 1
ATOM 697 O O . HIS A 1 84 ? -4.043 22.312 19.969 1 73.12 84 HIS A O 1
ATOM 703 N N . LEU A 1 85 ? -4.27 20.141 20.344 1 79.69 85 LEU A N 1
ATOM 704 C CA . LEU A 1 85 ? -5.617 20.109 19.781 1 79.69 85 LEU A CA 1
ATOM 705 C C . LEU A 1 85 ? -6.645 20.594 20.797 1 79.69 85 LEU A C 1
ATOM 707 O O . LEU A 1 85 ? -7.785 20.891 20.438 1 79.69 85 LEU A O 1
ATOM 711 N N . ASP A 1 86 ? -6.227 20.766 22.047 1 82.44 86 ASP A N 1
ATOM 712 C CA . ASP A 1 86 ? -7.168 20.953 23.141 1 82.44 86 ASP A CA 1
ATOM 713 C C . ASP A 1 86 ? -7.918 22.281 23.016 1 82.44 86 ASP A C 1
ATOM 715 O O . ASP A 1 86 ? -9.148 22.312 23.141 1 82.44 86 ASP A O 1
ATOM 719 N N . GLU A 1 87 ? -7.141 23.266 22.719 1 81.81 87 GLU A N 1
ATOM 720 C CA . GLU A 1 87 ? -7.762 24.594 22.734 1 81.81 87 GLU A CA 1
ATOM 721 C C . GLU A 1 87 ? -8.891 24.688 21.703 1 81.81 87 GLU A C 1
ATOM 723 O O . GLU A 1 87 ? -9.977 25.188 22.016 1 81.81 87 GLU A O 1
ATOM 728 N N . ARG A 1 88 ? -8.633 24.203 20.531 1 86 88 ARG A N 1
ATOM 729 C CA . ARG A 1 88 ? -9.68 24.219 19.516 1 86 88 ARG A CA 1
ATOM 730 C C . ARG A 1 88 ? -10.828 23.297 19.906 1 86 88 ARG A C 1
ATOM 732 O O . ARG A 1 88 ? -12 23.641 19.703 1 86 88 ARG A O 1
ATOM 739 N N . TRP A 1 89 ? -10.508 22.188 20.391 1 91.5 89 TRP A N 1
ATOM 740 C CA . TRP A 1 89 ? -11.523 21.234 20.859 1 91.5 89 TRP A CA 1
ATOM 741 C C . TRP A 1 89 ? -12.406 21.875 21.922 1 91.5 89 TRP A C 1
ATOM 743 O O . TRP A 1 89 ? -13.633 21.797 21.859 1 91.5 89 TRP A O 1
ATOM 753 N N . ILE A 1 90 ? -11.812 22.547 22.922 1 91.31 90 ILE A N 1
ATOM 754 C CA . ILE A 1 90 ? -12.516 23.234 24 1 91.31 90 ILE A CA 1
ATOM 755 C C . ILE A 1 90 ? -13.422 24.328 23.406 1 91.31 90 ILE A C 1
ATOM 757 O O . ILE A 1 90 ? -14.57 24.469 23.828 1 91.31 90 ILE A O 1
ATOM 761 N N . GLY A 1 91 ? -12.867 25.031 22.438 1 91.19 91 GLY A N 1
ATOM 762 C CA . GLY A 1 91 ? -13.664 26.047 21.781 1 91.19 91 GLY A CA 1
ATOM 763 C C . GLY A 1 91 ? -14.938 25.516 21.156 1 91.19 91 GLY A C 1
ATOM 764 O O . GLY A 1 91 ? -16.016 26.078 21.328 1 91.19 91 GLY A O 1
ATOM 765 N N . VAL A 1 92 ? -14.844 24.469 20.438 1 93.88 92 VAL A N 1
ATOM 766 C CA . VAL A 1 92 ? -15.977 23.844 19.781 1 93.88 92 VAL A CA 1
ATOM 767 C C . VAL A 1 92 ? -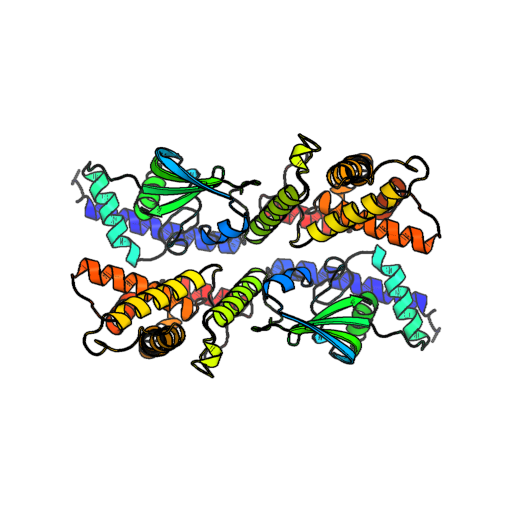17 23.375 20.812 1 93.88 92 VAL A C 1
ATOM 769 O O . VAL A 1 92 ? -18.188 23.688 20.719 1 93.88 92 VAL A O 1
ATOM 772 N N . ARG A 1 93 ? -16.531 22.719 21.844 1 94.94 93 ARG A N 1
ATOM 773 C CA . ARG A 1 93 ? -17.422 22.156 22.859 1 94.94 93 ARG A CA 1
ATOM 774 C C . ARG A 1 93 ? -18.094 23.266 23.672 1 94.94 93 ARG A C 1
ATOM 776 O O . ARG A 1 93 ? -19.281 23.188 23.953 1 94.94 93 ARG A O 1
ATOM 783 N N . ALA A 1 94 ? -17.328 24.219 24.016 1 94.56 94 ALA A N 1
ATOM 784 C CA . ALA A 1 94 ? -17.875 25.344 24.766 1 94.56 94 ALA A CA 1
ATOM 785 C C . ALA A 1 94 ? -18.984 26.031 23.969 1 94.56 94 ALA A C 1
ATOM 787 O O . ALA A 1 94 ? -20.031 26.406 24.531 1 94.56 94 ALA A O 1
ATOM 788 N N . ALA A 1 95 ? -18.734 26.219 22.703 1 94.38 95 ALA A N 1
ATOM 789 C CA . ALA A 1 95 ? -19.75 26.812 21.844 1 94.38 95 ALA A CA 1
ATOM 790 C C . ALA A 1 95 ? -21.031 25.984 21.828 1 94.38 95 ALA A C 1
ATOM 792 O O . ALA A 1 95 ? -22.125 26.516 21.922 1 94.38 95 ALA A O 1
ATOM 793 N N . GLN A 1 96 ? -20.922 24.719 21.781 1 93.69 96 GLN A N 1
ATOM 794 C CA . GLN A 1 96 ? -22.078 23.828 21.812 1 93.69 96 GLN A CA 1
ATOM 795 C C . GLN A 1 96 ? -22.844 23.938 23.125 1 93.69 96 GLN A C 1
ATOM 797 O O . GLN A 1 96 ? -24.078 23.984 23.125 1 93.69 96 GLN A O 1
ATOM 802 N N . LEU A 1 97 ? -22.094 24.016 24.234 1 93.81 97 LEU A N 1
ATOM 803 C CA . LEU A 1 97 ? -22.703 24.109 25.562 1 93.81 97 LEU A CA 1
ATOM 804 C C . LEU A 1 97 ? -23.453 25.422 25.719 1 93.81 97 LEU A C 1
ATOM 806 O O . LEU A 1 97 ? -24.438 25.5 26.469 1 93.81 97 LEU A O 1
ATOM 810 N N . GLN A 1 98 ? -23.016 26.375 24.938 1 94.56 98 GLN A N 1
ATOM 811 C CA . GLN A 1 98 ? -23.656 27.688 24.984 1 94.56 98 GLN A CA 1
ATOM 812 C C . GLN A 1 98 ? -24.828 27.766 24 1 94.56 98 GLN A C 1
ATOM 814 O O . GLN A 1 98 ? -25.484 28.797 23.891 1 94.56 98 GLN A O 1
ATOM 819 N N . GLY A 1 99 ? -25.047 26.766 23.234 1 92.12 99 GLY A N 1
ATOM 820 C CA . GLY A 1 99 ? -26.172 26.703 22.312 1 92.12 99 GLY A CA 1
ATOM 821 C C . GLY A 1 99 ? -25.891 27.344 20.984 1 92.12 99 GLY A C 1
ATOM 822 O O . GLY A 1 99 ? -26.812 27.625 20.203 1 92.12 99 GLY A O 1
ATOM 823 N N . LYS A 1 100 ? -24.672 27.625 20.719 1 93.69 100 LYS A N 1
ATOM 824 C CA . LYS A 1 100 ? -24.297 28.203 19.422 1 93.69 100 LYS A CA 1
ATOM 825 C C . LYS A 1 100 ? -24.328 27.156 18.312 1 93.69 100 LYS A C 1
ATOM 827 O O . LYS A 1 100 ? -23.891 26.031 18.516 1 93.69 100 LYS A O 1
ATOM 832 N N . GLU A 1 101 ? -24.938 27.609 17.234 1 91.81 101 GLU A N 1
ATOM 833 C CA . GLU A 1 101 ? -24.938 26.719 16.078 1 91.81 101 GLU A CA 1
ATOM 834 C C . GLU A 1 101 ? -23.609 26.797 15.328 1 91.81 101 GLU A C 1
ATOM 836 O O . GLU A 1 101 ? -23.125 27.891 15.016 1 91.81 101 GLU A O 1
ATOM 841 N N . LEU A 1 102 ? -23.062 25.672 15.117 1 94.69 102 LEU A N 1
ATOM 842 C CA . LEU A 1 102 ? -21.797 25.609 14.383 1 94.69 102 LEU A CA 1
ATOM 843 C C . LEU A 1 102 ? -22.047 25.312 12.914 1 94.69 102 LEU A C 1
ATOM 845 O O . LEU A 1 102 ? -23.016 24.625 12.562 1 94.69 102 LEU A O 1
ATOM 849 N N . PRO A 1 103 ? -21.188 25.844 12.039 1 96.44 103 PRO A N 1
ATOM 850 C CA . PRO A 1 103 ? -21.359 25.594 10.602 1 96.44 103 PRO A CA 1
ATOM 851 C C . PRO A 1 103 ? -21.141 24.125 10.234 1 96.44 103 PRO A C 1
ATOM 853 O O . PRO A 1 103 ? -20.484 23.391 10.977 1 96.44 103 PRO A O 1
ATOM 856 N N . PRO A 1 104 ? -21.688 23.75 9.094 1 98.19 104 PRO A N 1
ATOM 857 C CA . PRO A 1 104 ? -21.453 22.375 8.633 1 98.19 104 PRO A CA 1
ATOM 858 C C . PRO A 1 104 ? -19.984 22.078 8.383 1 98.19 104 PRO A C 1
ATOM 860 O O . PRO A 1 104 ? -19.203 22.984 8.047 1 98.19 104 PRO A O 1
ATOM 863 N N . ILE A 1 105 ? -19.656 20.797 8.609 1 98.38 105 ILE A N 1
ATOM 864 C CA . ILE A 1 105 ? -18.312 20.391 8.25 1 98.38 105 ILE A CA 1
ATOM 865 C C . ILE A 1 105 ? -18.219 20.188 6.734 1 98.38 105 ILE A C 1
ATOM 867 O O . ILE A 1 105 ? -19.219 20.344 6.023 1 98.38 105 ILE A O 1
ATOM 871 N N . GLN A 1 106 ? -16.984 19.984 6.199 1 98.5 106 GLN A N 1
ATOM 872 C CA . GLN A 1 106 ? -16.75 19.625 4.809 1 98.5 106 GLN A CA 1
ATOM 873 C C . GLN A 1 106 ? -16.109 18.234 4.699 1 98.5 106 GLN A C 1
ATOM 875 O O . GLN A 1 106 ? -15.125 17.953 5.379 1 98.5 106 GLN A O 1
ATOM 880 N N . VAL A 1 107 ? -16.766 17.422 3.826 1 98.69 107 VAL A N 1
ATOM 881 C CA . VAL A 1 107 ? -16.266 16.047 3.744 1 98.69 107 VAL A CA 1
ATOM 882 C C . VAL A 1 107 ? -16.234 15.594 2.285 1 98.69 107 VAL A C 1
ATOM 884 O O . VAL A 1 107 ? -16.984 16.125 1.454 1 98.69 107 VAL A O 1
ATOM 887 N N . TYR A 1 108 ? -15.305 14.672 2.033 1 98.19 108 TYR A N 1
ATOM 888 C CA . TYR A 1 108 ? -15.414 13.82 0.849 1 98.19 108 TYR A CA 1
ATOM 889 C C . TYR A 1 108 ? -16.188 12.547 1.158 1 98.19 108 TYR A C 1
ATOM 891 O O . TYR A 1 108 ? -16.016 11.953 2.225 1 98.19 108 TYR A O 1
ATOM 899 N N . LYS A 1 109 ? -17.031 12.195 0.243 1 98.56 109 LYS A N 1
ATOM 900 C CA . LYS A 1 109 ? -17.719 10.914 0.307 1 98.56 109 LYS A CA 1
ATOM 901 C C . LYS A 1 109 ? -17.188 9.938 -0.734 1 98.56 109 LYS A C 1
ATOM 903 O O . LYS A 1 109 ? -17.062 10.281 -1.912 1 98.56 109 LYS A O 1
ATOM 908 N N . VAL A 1 110 ? -16.828 8.781 -0.33 1 98.06 110 VAL A N 1
ATOM 909 C CA . VAL A 1 110 ? -16.406 7.691 -1.198 1 98.06 110 VAL A CA 1
ATOM 910 C C . VAL A 1 110 ? -17.141 6.41 -0.825 1 98.06 110 VAL A C 1
ATOM 912 O O . VAL A 1 110 ? -16.859 5.805 0.211 1 98.06 110 VAL A O 1
ATOM 915 N N . GLY A 1 111 ? -18.078 5.992 -1.701 1 96.88 111 GLY A N 1
ATOM 916 C CA . GLY A 1 111 ? -18.984 4.961 -1.241 1 96.88 111 GLY A CA 1
ATOM 917 C C . GLY A 1 111 ? -19.844 5.402 -0.071 1 96.88 111 GLY A C 1
ATOM 918 O O . GLY A 1 111 ? -20.516 6.434 -0.141 1 96.88 111 GLY A O 1
ATOM 919 N N . ASP A 1 112 ? -19.734 4.676 0.996 1 96.94 112 ASP A N 1
ATOM 920 C CA . ASP A 1 112 ? -20.516 5 2.182 1 96.94 112 ASP A CA 1
ATOM 921 C C . ASP A 1 112 ? -19.641 5.637 3.262 1 96.94 112 ASP A C 1
ATOM 923 O O . ASP A 1 112 ? -20.109 5.859 4.383 1 96.94 112 ASP A O 1
ATOM 927 N N . LEU A 1 113 ? -18.469 5.945 2.871 1 97.94 113 LEU A N 1
ATOM 928 C CA . LEU A 1 113 ? -17.516 6.43 3.867 1 97.94 113 LEU A CA 1
ATOM 929 C C . LEU A 1 113 ? -17.234 7.914 3.672 1 97.94 113 LEU A C 1
ATOM 931 O O . LEU A 1 113 ? -17.344 8.43 2.559 1 97.94 113 LEU A O 1
ATOM 935 N N . TYR A 1 114 ? -16.797 8.562 4.754 1 98.44 114 TYR A N 1
ATOM 936 C CA . TYR A 1 114 ? -16.547 10 4.703 1 98.44 114 TYR A CA 1
ATOM 937 C C . TYR A 1 114 ? -15.156 10.336 5.227 1 98.44 114 TYR A C 1
ATOM 939 O O . TYR A 1 114 ? -14.672 9.688 6.16 1 98.44 114 TYR A O 1
ATOM 947 N N . PHE A 1 115 ? -14.57 11.336 4.625 1 98.12 115 PHE A N 1
ATOM 948 C CA . PHE A 1 115 ? -13.266 11.883 4.984 1 98.12 115 PHE A CA 1
ATOM 949 C C . PHE A 1 115 ? -13.359 13.383 5.234 1 98.12 115 PHE A C 1
ATOM 951 O O . PHE A 1 115 ? -13.781 14.141 4.359 1 98.12 115 PHE A O 1
ATOM 958 N N . VAL A 1 116 ? -12.883 13.812 6.363 1 98.06 116 VAL A N 1
ATOM 959 C CA . VAL A 1 116 ? -13.102 15.195 6.773 1 98.06 116 VAL A CA 1
ATOM 960 C C . VAL A 1 116 ? -12.055 16.094 6.121 1 98.06 116 VAL A C 1
ATOM 962 O O . VAL A 1 116 ? -10.852 15.859 6.258 1 98.06 116 VAL A O 1
ATOM 965 N N . LYS A 1 117 ? -12.555 17.031 5.395 1 96.38 117 LYS A N 1
ATOM 966 C CA . LYS A 1 117 ? -11.719 18.078 4.82 1 96.38 117 LYS A CA 1
ATOM 967 C C . LYS A 1 117 ? -11.57 19.25 5.789 1 96.38 117 LYS A C 1
ATOM 969 O O . LYS A 1 117 ? -10.477 19.812 5.938 1 96.38 117 LYS A O 1
ATOM 974 N N . ASP A 1 118 ? -12.68 19.594 6.395 1 94.88 118 ASP A N 1
ATOM 975 C CA . ASP A 1 118 ? -12.742 20.656 7.406 1 94.88 118 ASP A CA 1
ATOM 976 C C . ASP A 1 118 ? -13.734 20.281 8.516 1 94.88 118 ASP A C 1
ATOM 978 O O . ASP A 1 118 ? -14.805 19.734 8.242 1 94.88 118 ASP A O 1
ATOM 982 N N . GLY A 1 119 ? -13.305 20.672 9.727 1 96.5 119 GLY A N 1
ATOM 983 C CA . GLY A 1 119 ? -14.203 20.422 10.836 1 96.5 119 GLY A CA 1
ATOM 984 C C . GLY A 1 119 ? -13.844 19.172 11.625 1 96.5 119 GLY A C 1
ATOM 985 O O . GLY A 1 119 ? -14.719 18.516 12.188 1 96.5 119 GLY A O 1
ATOM 986 N N . ASN A 1 120 ? -12.625 18.797 11.688 1 95.88 120 ASN A N 1
ATOM 987 C CA . ASN A 1 120 ? -12.172 17.594 12.398 1 95.88 120 ASN A CA 1
ATOM 988 C C . ASN A 1 120 ? -12.531 17.672 13.883 1 95.88 120 ASN A C 1
ATOM 990 O O . ASN A 1 120 ? -13 16.688 14.461 1 95.88 120 ASN A O 1
ATOM 994 N N . HIS A 1 121 ? -12.305 18.797 14.484 1 94.62 121 HIS A N 1
ATOM 995 C CA . HIS A 1 121 ? -12.617 18.953 15.906 1 94.62 121 HIS A CA 1
ATOM 996 C C . HIS A 1 121 ? -14.109 18.812 16.156 1 94.62 121 HIS A C 1
ATOM 998 O O . HIS A 1 121 ? -14.531 18.234 17.156 1 94.62 121 HIS A O 1
ATOM 1004 N N . ARG A 1 122 ? -14.875 19.359 15.273 1 97.38 122 ARG A N 1
ATOM 1005 C CA . ARG A 1 122 ? -16.328 19.25 15.414 1 97.38 122 ARG A CA 1
ATOM 1006 C C . ARG A 1 122 ? -16.781 17.797 15.344 1 97.38 122 ARG A C 1
ATOM 1008 O O . ARG A 1 122 ? -17.672 17.375 16.078 1 97.38 122 ARG A O 1
ATOM 1015 N N . VAL A 1 123 ? -16.141 17.031 14.5 1 97.75 123 VAL A N 1
ATOM 1016 C CA . VAL A 1 123 ? -16.453 15.609 14.398 1 97.75 123 VAL A CA 1
ATOM 1017 C C . VAL A 1 123 ? -16.062 14.898 15.695 1 97.75 123 VAL A C 1
ATOM 1019 O O . VAL A 1 123 ? -16.828 14.07 16.203 1 97.75 123 VAL A O 1
ATOM 1022 N N . SER A 1 124 ? -14.914 15.211 16.156 1 97.06 124 SER A N 1
ATOM 1023 C CA . SER A 1 124 ? -14.445 14.617 17.406 1 97.06 124 SER A CA 1
ATOM 1024 C C . SER A 1 124 ? -15.43 14.867 18.547 1 97.06 124 SER A C 1
ATOM 1026 O O . SER A 1 124 ? -15.797 13.938 19.266 1 97.06 124 SER A O 1
ATOM 1028 N N . VAL A 1 125 ? -15.836 16.109 18.703 1 96.5 125 VAL A N 1
ATOM 1029 C CA . VAL A 1 125 ? -16.781 16.469 19.766 1 96.5 125 VAL A CA 1
ATOM 1030 C C . VAL A 1 125 ? -18.109 15.758 19.547 1 96.5 125 VAL A C 1
ATOM 1032 O O . VAL A 1 125 ? -18.672 15.195 20.5 1 96.5 125 VAL A O 1
ATOM 1035 N N . ALA A 1 126 ? -18.594 15.758 18.344 1 96.94 126 ALA A N 1
ATOM 1036 C CA . ALA A 1 126 ? -19.859 15.102 18.031 1 96.94 126 ALA A CA 1
ATOM 1037 C C . ALA A 1 126 ? -19.812 13.625 18.422 1 96.94 126 ALA A C 1
ATOM 1039 O O . ALA A 1 126 ? -20.75 13.117 19.047 1 96.94 126 ALA A O 1
ATOM 1040 N N . ARG A 1 127 ? -18.781 12.992 18.031 1 95.44 127 ARG A N 1
ATOM 1041 C CA . ARG A 1 127 ? -18.641 11.578 18.344 1 95.44 127 ARG A CA 1
ATOM 1042 C C . ARG A 1 127 ? -18.609 11.352 19.844 1 95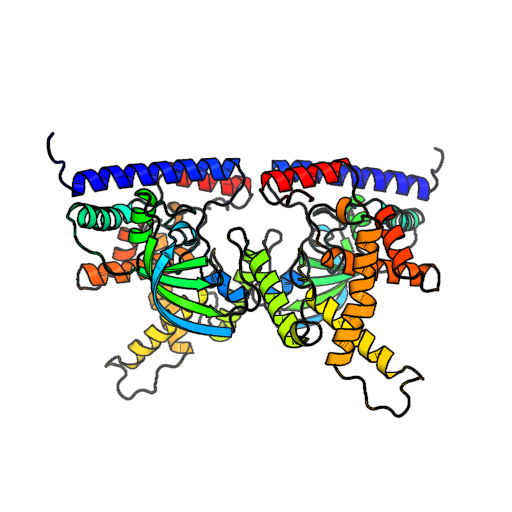.44 127 ARG A C 1
ATOM 1044 O O . ARG A 1 127 ? -19.266 10.438 20.359 1 95.44 127 ARG A O 1
ATOM 1051 N N . ARG A 1 128 ? -17.891 12.141 20.516 1 94.19 128 ARG A N 1
ATOM 1052 C CA . ARG A 1 128 ? -17.766 12.008 21.969 1 94.19 128 ARG A CA 1
ATOM 1053 C C . ARG A 1 128 ? -19.109 12.219 22.656 1 94.19 128 ARG A C 1
ATOM 1055 O O . ARG A 1 128 ? -19.391 11.594 23.688 1 94.19 128 ARG A O 1
ATOM 1062 N N . GLN A 1 129 ? -19.875 13.062 22.109 1 94.69 129 GLN A N 1
ATOM 1063 C CA . GLN A 1 129 ? -21.172 13.383 22.703 1 94.69 129 GLN A CA 1
ATOM 1064 C C . GLN A 1 129 ? -22.234 12.359 22.281 1 94.69 129 GLN A C 1
ATOM 1066 O O . GLN A 1 129 ? -23.406 12.484 22.672 1 94.69 129 GLN A O 1
ATOM 1071 N N . GLY A 1 130 ? -21.859 11.445 21.422 1 94.56 130 GLY A N 1
ATOM 1072 C CA . GLY A 1 130 ? -22.797 10.414 21 1 94.56 130 GLY A CA 1
ATOM 1073 C C . GLY A 1 130 ? -23.766 10.883 19.922 1 94.56 130 GLY A C 1
ATOM 1074 O O . GLY A 1 130 ? -24.844 10.312 19.766 1 94.56 130 GLY A O 1
ATOM 1075 N N . GLN A 1 131 ? -23.359 11.945 19.312 1 95.25 131 GLN A N 1
ATOM 1076 C CA . GLN A 1 131 ? -24.203 12.438 18.219 1 95.25 131 GLN A CA 1
ATOM 1077 C C . GLN A 1 131 ? -24.203 11.469 17.047 1 95.25 131 GLN A C 1
ATOM 1079 O O . GLN A 1 131 ? -23.141 10.984 16.625 1 95.25 131 GLN A O 1
ATOM 1084 N N . HIS A 1 132 ? -25.406 11.258 16.469 1 96.88 132 HIS A N 1
ATOM 1085 C CA . HIS A 1 132 ? -25.516 10.25 15.422 1 96.88 132 HIS A CA 1
ATOM 1086 C C . HIS A 1 132 ? -25.297 10.867 14.039 1 96.88 132 HIS A C 1
ATOM 1088 O O . HIS A 1 132 ? -24.828 10.195 13.117 1 96.88 132 HIS A O 1
ATOM 1094 N N . TYR A 1 133 ? -25.719 12.148 13.938 1 98.25 133 TYR A N 1
ATOM 1095 C CA . TYR A 1 133 ? -25.609 12.82 12.648 1 98.25 133 TYR A CA 1
ATOM 1096 C C . TYR A 1 133 ? -24.953 14.188 12.797 1 98.25 133 TYR A C 1
ATOM 1098 O O . TYR A 1 133 ? -24.984 14.781 13.883 1 98.25 133 TYR A O 1
ATOM 1106 N N . ILE A 1 134 ? -24.359 14.648 11.727 1 98.12 134 ILE A N 1
ATOM 1107 C CA . ILE A 1 134 ? -23.734 15.969 11.688 1 98.12 134 ILE A CA 1
ATOM 1108 C C . ILE A 1 134 ? -23.938 16.594 10.305 1 98.12 134 ILE A C 1
ATOM 1110 O O . ILE A 1 134 ? -23.875 15.891 9.297 1 98.12 134 ILE A O 1
ATOM 1114 N N . ASP A 1 135 ? -24.203 17.844 10.273 1 98.38 135 ASP A N 1
ATOM 1115 C CA . ASP A 1 135 ? -24.375 18.531 8.992 1 98.38 135 ASP A CA 1
ATOM 1116 C C . ASP A 1 135 ? -23.031 18.719 8.289 1 98.38 135 ASP A C 1
ATOM 1118 O O . ASP A 1 135 ? -22.047 19.141 8.906 1 98.38 135 ASP A O 1
ATOM 1122 N N . ALA A 1 136 ? -23.031 18.391 6.918 1 98.81 136 ALA A N 1
ATOM 1123 C CA . ALA A 1 136 ? -21.781 18.469 6.176 1 98.81 136 ALA A CA 1
ATOM 1124 C C . ALA A 1 136 ? -22.016 18.891 4.727 1 98.81 136 ALA A C 1
ATOM 1126 O O . ALA A 1 136 ? -23.016 18.484 4.121 1 98.81 136 ALA A O 1
ATOM 1127 N N . HIS A 1 137 ? -21.125 19.766 4.23 1 98.69 137 HIS A N 1
ATOM 1128 C CA . HIS A 1 137 ? -20.984 19.906 2.787 1 98.69 137 HIS A CA 1
ATOM 1129 C C . HIS A 1 137 ? -20.281 18.688 2.188 1 98.69 137 HIS A C 1
ATOM 1131 O O . HIS A 1 137 ? -19.109 18.422 2.498 1 98.69 137 HIS A O 1
ATOM 1137 N N . VAL A 1 138 ? -20.969 18.047 1.23 1 98.75 138 VAL A N 1
ATOM 1138 C CA . VAL A 1 138 ? -20.453 16.75 0.788 1 98.75 138 VAL A CA 1
ATOM 1139 C C . VAL A 1 138 ? -19.984 16.844 -0.66 1 98.75 138 VAL A C 1
ATOM 1141 O O . VAL A 1 138 ? -20.703 17.344 -1.526 1 98.75 138 VAL A O 1
ATOM 1144 N N . ILE A 1 139 ? -18.734 16.438 -0.922 1 98.38 139 ILE A N 1
ATOM 1145 C CA . ILE A 1 139 ? -18.188 16.203 -2.256 1 98.38 139 ILE A CA 1
ATOM 1146 C C . ILE A 1 139 ? -18.031 14.711 -2.496 1 98.38 139 ILE A C 1
ATOM 1148 O O . ILE A 1 139 ? -17.219 14.047 -1.839 1 98.38 139 ILE A O 1
ATOM 1152 N N . GLU A 1 140 ? -18.734 14.211 -3.387 1 98.31 140 GLU A N 1
ATOM 1153 C CA . GLU A 1 140 ? -18.719 12.773 -3.637 1 98.31 140 GLU A CA 1
ATOM 1154 C C . GLU A 1 140 ? -17.719 12.422 -4.746 1 98.31 140 GLU A C 1
ATOM 1156 O O . GLU A 1 140 ? -17.75 13.031 -5.816 1 98.31 140 GLU A O 1
ATOM 1161 N N . LEU A 1 141 ? -16.828 11.5 -4.457 1 97.62 141 LEU A N 1
ATOM 1162 C CA . LEU A 1 141 ? -15.953 10.914 -5.461 1 97.62 141 LEU A CA 1
ATOM 1163 C C . LEU A 1 141 ? -16.562 9.641 -6.035 1 97.62 141 LEU A C 1
ATOM 1165 O O . LEU A 1 141 ? -16.953 8.734 -5.285 1 97.62 141 LEU A O 1
ATOM 1169 N N . GLN A 1 142 ? -16.641 9.562 -7.285 1 97.06 142 GLN A N 1
ATOM 1170 C CA . GLN A 1 142 ? -17.172 8.383 -7.945 1 97.06 142 GLN A CA 1
ATOM 1171 C C . GLN A 1 142 ? -16.094 7.324 -8.172 1 97.06 142 GLN A C 1
ATOM 1173 O O . GLN A 1 142 ? -15.086 7.594 -8.812 1 97.06 142 GLN A O 1
ATOM 1178 N N . VAL A 1 143 ? -16.328 6.164 -7.578 1 97.19 143 VAL A N 1
ATOM 1179 C CA . VAL A 1 143 ? -15.398 5.051 -7.766 1 97.19 143 VAL A CA 1
ATOM 1180 C C . VAL A 1 143 ? -16.156 3.824 -8.258 1 97.19 143 VAL A C 1
ATOM 1182 O O . VAL A 1 143 ? -17.328 3.631 -7.918 1 97.19 143 VAL A O 1
ATOM 1185 N N . ALA A 1 144 ? -15.539 3.002 -9.062 1 96.06 144 ALA A N 1
ATOM 1186 C CA . ALA A 1 144 ? -16.156 1.793 -9.594 1 96.06 144 ALA A CA 1
ATOM 1187 C C . ALA A 1 144 ? -16.297 0.726 -8.516 1 96.06 144 ALA A C 1
ATOM 1189 O O . ALA A 1 144 ? -17.281 -0.027 -8.5 1 96.06 144 ALA A O 1
ATOM 1190 N N . VAL A 1 145 ? -15.359 0.646 -7.652 1 97.31 145 VAL A N 1
ATOM 1191 C CA . VAL A 1 145 ? -15.344 -0.323 -6.562 1 97.31 145 VAL A CA 1
ATOM 1192 C C . VAL A 1 145 ? -15.18 0.402 -5.227 1 97.31 145 VAL A C 1
ATOM 1194 O O . VAL A 1 145 ? -14.086 0.847 -4.883 1 97.31 145 VAL A O 1
ATOM 1197 N N . PRO A 1 146 ? -16.188 0.447 -4.438 1 96.75 146 PRO A N 1
ATOM 1198 C CA . PRO A 1 146 ? -16.141 1.24 -3.205 1 96.75 146 PRO A CA 1
ATOM 1199 C C . PRO A 1 146 ? -15.289 0.599 -2.113 1 96.75 146 PRO A C 1
ATOM 1201 O O . PRO A 1 146 ? -15.117 -0.623 -2.096 1 96.75 146 PRO A O 1
ATOM 1204 N N . PRO A 1 147 ? -14.781 1.46 -1.212 1 96.19 147 PRO A N 1
ATOM 1205 C CA . PRO A 1 147 ? -14.031 0.938 -0.068 1 96.19 147 PRO A CA 1
ATOM 1206 C C . PRO A 1 147 ? -14.938 0.456 1.062 1 96.19 147 PRO A C 1
ATOM 1208 O O . PRO A 1 147 ? -16.125 0.801 1.1 1 96.19 147 PRO A O 1
ATOM 1211 N N . ASN A 1 148 ? -14.32 -0.36 1.858 1 93.5 148 ASN A N 1
ATOM 1212 C CA . ASN A 1 148 ? -14.914 -0.758 3.131 1 93.5 148 ASN A CA 1
ATOM 1213 C C . ASN A 1 148 ? -14.164 -0.15 4.312 1 93.5 148 ASN A C 1
ATOM 1215 O O . ASN A 1 148 ? -13 0.235 4.184 1 93.5 148 ASN A O 1
ATOM 1219 N N . GLU A 1 149 ? -14.742 -0.1 5.406 1 88.94 149 GLU A N 1
ATOM 1220 C CA . GLU A 1 149 ? -14.211 0.578 6.586 1 88.94 149 GLU A CA 1
ATOM 1221 C C . GLU A 1 149 ? -12.906 -0.065 7.051 1 88.94 149 GLU A C 1
ATOM 1223 O O . GLU A 1 149 ? -12.062 0.597 7.66 1 88.94 149 GLU A O 1
ATOM 1228 N N . HIS A 1 150 ? -12.727 -1.301 6.734 1 87.5 150 HIS A N 1
ATOM 1229 C CA . HIS A 1 150 ? -11.562 -2 7.273 1 87.5 150 HIS A CA 1
ATOM 1230 C C . HIS A 1 150 ? -10.492 -2.199 6.203 1 87.5 150 HIS A C 1
ATOM 1232 O O . HIS A 1 150 ? -9.516 -2.91 6.426 1 87.5 150 HIS A O 1
ATOM 1238 N N . ASP A 1 151 ? -10.695 -1.577 5.082 1 91.25 151 ASP A N 1
ATOM 1239 C CA . ASP A 1 151 ? -9.727 -1.741 4 1 91.25 151 ASP A CA 1
ATOM 1240 C C . ASP A 1 151 ? -8.367 -1.164 4.387 1 91.25 151 ASP A C 1
ATOM 1242 O O . ASP A 1 151 ? -8.289 -0.095 4.996 1 91.25 151 ASP A O 1
ATOM 1246 N N . THR A 1 152 ? -7.34 -1.891 4.066 1 90.25 152 THR A N 1
ATOM 1247 C CA . THR A 1 152 ? -5.965 -1.406 4.148 1 90.25 152 THR A CA 1
ATOM 1248 C C . THR A 1 152 ? -5.559 -0.708 2.855 1 90.25 152 THR A C 1
ATOM 1250 O O . THR A 1 152 ? -6.312 -0.709 1.88 1 90.25 152 THR A O 1
ATOM 1253 N N . LEU A 1 153 ? -4.398 -0.103 2.959 1 90.62 153 LEU A N 1
ATOM 1254 C CA . LEU A 1 153 ? -3.844 0.47 1.736 1 90.62 153 LEU A CA 1
ATOM 1255 C C . LEU A 1 153 ? -3.771 -0.578 0.631 1 90.62 153 LEU A C 1
ATOM 1257 O O . LEU A 1 153 ? -4.133 -0.303 -0.515 1 90.62 153 LEU A O 1
ATOM 1261 N N . ARG A 1 154 ? -3.318 -1.731 0.916 1 92.06 154 ARG A N 1
ATOM 1262 C CA . ARG A 1 154 ? -3.232 -2.83 -0.041 1 92.06 154 ARG A CA 1
ATOM 1263 C C . ARG A 1 154 ? -4.598 -3.133 -0.649 1 92.06 154 ARG A C 1
ATOM 1265 O O . ARG A 1 154 ? -4.719 -3.314 -1.862 1 92.06 154 ARG A O 1
ATOM 1272 N N . ASP A 1 155 ? -5.609 -3.166 0.166 1 94.62 155 ASP A N 1
ATOM 1273 C CA . ASP A 1 155 ? -6.965 -3.424 -0.304 1 94.62 155 ASP A CA 1
ATOM 1274 C C . ASP A 1 155 ? -7.418 -2.352 -1.292 1 94.62 155 ASP A C 1
ATOM 1276 O O . ASP A 1 155 ? -8.016 -2.664 -2.326 1 94.62 155 ASP A O 1
ATOM 1280 N N . LEU A 1 156 ? -7.102 -1.148 -0.91 1 95.88 156 LEU A N 1
ATOM 1281 C CA . LEU A 1 156 ? -7.52 -0.042 -1.764 1 95.88 156 LEU A CA 1
ATOM 1282 C C . LEU A 1 156 ? -6.82 -0.104 -3.117 1 95.88 156 LEU A C 1
ATOM 1284 O O . LEU A 1 156 ? -7.434 0.17 -4.152 1 95.88 156 LEU A O 1
ATOM 1288 N N . ILE A 1 157 ? -5.594 -0.472 -3.115 1 95.06 157 ILE A N 1
ATOM 1289 C CA . ILE A 1 157 ? -4.828 -0.618 -4.348 1 95.06 157 ILE A CA 1
ATOM 1290 C C . ILE A 1 157 ? -5.445 -1.719 -5.211 1 95.06 157 ILE A C 1
ATOM 1292 O O . ILE A 1 157 ? -5.66 -1.53 -6.41 1 95.06 157 ILE A O 1
ATOM 1296 N N . ILE A 1 158 ? -5.766 -2.811 -4.617 1 96.88 158 ILE A N 1
ATOM 1297 C CA . ILE A 1 158 ? -6.348 -3.939 -5.336 1 96.88 158 ILE A CA 1
ATOM 1298 C C . ILE A 1 158 ? -7.699 -3.537 -5.922 1 96.88 158 ILE A C 1
ATOM 1300 O O . ILE A 1 158 ? -7.996 -3.844 -7.082 1 96.88 158 ILE A O 1
ATOM 1304 N N . LYS A 1 159 ? -8.508 -2.824 -5.172 1 97.81 159 LYS A N 1
ATOM 1305 C CA . LYS A 1 159 ? -9.805 -2.365 -5.66 1 97.81 159 LYS A CA 1
ATOM 1306 C C . LYS A 1 159 ? -9.641 -1.384 -6.816 1 97.81 159 LYS A C 1
ATOM 1308 O O . LYS A 1 159 ? -10.438 -1.387 -7.758 1 97.81 159 LYS A O 1
ATOM 1313 N N . GLY A 1 160 ? -8.641 -0.6 -6.723 1 97.44 160 GLY A N 1
ATOM 1314 C CA . GLY A 1 160 ? -8.32 0.275 -7.84 1 97.44 160 GLY A CA 1
ATOM 1315 C C . GLY A 1 160 ? -7.895 -0.478 -9.086 1 97.44 160 GLY A C 1
ATOM 1316 O O . GLY A 1 160 ? -8.289 -0.125 -10.195 1 97.44 160 GLY A O 1
ATOM 1317 N N . GLU A 1 161 ? -7.094 -1.494 -8.891 1 97.25 161 GLU A N 1
ATOM 1318 C CA . GLU A 1 161 ? -6.688 -2.346 -10.008 1 97.25 161 GLU A CA 1
ATOM 1319 C C . GLU A 1 161 ? -7.891 -3.041 -10.633 1 97.25 161 GLU A C 1
ATOM 1321 O O . GLU A 1 161 ? -7.977 -3.164 -11.859 1 97.25 161 GLU A O 1
ATOM 1326 N N . TYR A 1 162 ? -8.797 -3.457 -9.789 1 98.38 162 TYR A N 1
ATOM 1327 C CA . TYR A 1 162 ? -10.016 -4.078 -10.297 1 98.38 162 TYR A CA 1
ATOM 1328 C C . TYR A 1 162 ? -10.836 -3.082 -11.102 1 98.38 162 TYR A C 1
ATOM 1330 O O . TYR A 1 162 ? -11.352 -3.416 -12.172 1 98.38 162 TYR A O 1
ATOM 1338 N N . ALA A 1 163 ? -10.898 -1.861 -10.594 1 98.19 163 ALA A N 1
ATOM 1339 C CA . ALA A 1 163 ? -11.609 -0.812 -11.312 1 98.19 163 ALA A CA 1
ATOM 1340 C C . ALA A 1 163 ? -11.008 -0.6 -12.703 1 98.19 163 ALA A C 1
ATOM 1342 O O . ALA A 1 163 ? -11.742 -0.486 -13.688 1 98.19 163 ALA A O 1
ATOM 1343 N N . ARG A 1 164 ? -9.734 -0.571 -12.797 1 97.62 164 ARG A N 1
ATOM 1344 C CA . ARG A 1 164 ? -9.055 -0.397 -14.078 1 97.62 164 ARG A CA 1
ATOM 1345 C C . ARG A 1 164 ? -9.289 -1.601 -14.984 1 97.62 164 ARG A C 1
ATOM 1347 O O . ARG A 1 164 ? -9.469 -1.446 -16.203 1 97.62 164 ARG A O 1
ATOM 1354 N N . PHE A 1 165 ? -9.273 -2.758 -14.367 1 98.56 165 PHE A N 1
ATOM 1355 C CA . PHE A 1 165 ? -9.555 -3.98 -15.109 1 98.56 165 PHE A CA 1
ATOM 1356 C C . PHE A 1 165 ? -10.953 -3.93 -15.727 1 98.56 165 PHE A C 1
ATOM 1358 O O . PHE A 1 165 ? -11.133 -4.293 -16.891 1 98.56 165 PHE A O 1
ATOM 1365 N N . LEU A 1 166 ? -11.898 -3.441 -14.938 1 98.31 166 LEU A N 1
ATOM 1366 C CA . LEU A 1 166 ? -13.266 -3.312 -15.438 1 98.31 166 LEU A CA 1
ATOM 1367 C C . LEU A 1 166 ? -13.328 -2.318 -16.594 1 98.31 166 LEU A C 1
ATOM 1369 O O . LEU A 1 166 ? -14.008 -2.566 -17.594 1 98.31 166 LEU A O 1
ATOM 1373 N N . LYS A 1 167 ? -12.633 -1.282 -16.469 1 97.56 167 LYS A N 1
ATOM 1374 C CA . LYS A 1 167 ? -12.609 -0.268 -17.516 1 97.56 167 LYS A CA 1
ATOM 1375 C C . LYS A 1 167 ? -12 -0.818 -18.797 1 97.56 167 LYS A C 1
ATOM 1377 O O . LYS A 1 167 ? -12.5 -0.557 -19.891 1 97.56 167 LYS A O 1
ATOM 1382 N N . GLU A 1 168 ? -10.969 -1.599 -18.641 1 97.94 168 GLU A N 1
ATOM 1383 C CA . GLU A 1 168 ? -10.242 -2.137 -19.797 1 97.94 168 GLU A CA 1
ATOM 1384 C C . GLU A 1 168 ? -11.023 -3.262 -20.469 1 97.94 168 GLU A C 1
ATOM 1386 O O . GLU A 1 168 ? -10.93 -3.449 -21.672 1 97.94 168 GLU A O 1
ATOM 1391 N N . THR A 1 169 ? -11.828 -3.961 -19.703 1 98.62 169 THR A N 1
ATOM 1392 C CA . THR A 1 169 ? -12.438 -5.172 -20.25 1 98.62 169 THR A CA 1
ATOM 1393 C C . THR A 1 169 ? -13.93 -4.953 -20.5 1 98.62 169 THR A C 1
ATOM 1395 O O . THR A 1 169 ? -14.555 -5.734 -21.219 1 98.62 169 THR A O 1
ATOM 1398 N N . ASN A 1 170 ? -14.469 -3.934 -19.844 1 98.25 170 ASN A N 1
ATOM 1399 C CA . ASN A 1 170 ? -15.914 -3.738 -19.859 1 98.25 170 ASN A CA 1
ATOM 1400 C C . ASN A 1 170 ? -16.656 -4.984 -19.391 1 98.25 170 ASN A C 1
ATOM 1402 O O . ASN A 1 170 ? -17.75 -5.281 -19.875 1 98.25 170 ASN A O 1
ATOM 1406 N N . LEU A 1 171 ? -16.062 -5.703 -18.531 1 98.5 171 LEU A N 1
ATOM 1407 C CA . LEU A 1 171 ? -16.641 -6.957 -18.062 1 98.5 171 LEU A CA 1
ATOM 1408 C C . LEU A 1 171 ? -18.016 -6.723 -17.469 1 98.5 171 LEU A C 1
ATOM 1410 O O . LEU A 1 171 ? -18.938 -7.504 -17.719 1 98.5 171 LEU A O 1
ATOM 1414 N N . ASP A 1 172 ? -18.141 -5.676 -16.672 1 96.75 172 ASP A N 1
ATOM 1415 C CA . ASP A 1 172 ? -19.406 -5.402 -16 1 96.75 172 ASP A CA 1
ATOM 1416 C C . ASP A 1 172 ? -20.516 -5.117 -17.016 1 96.75 172 ASP A C 1
ATOM 1418 O O . ASP A 1 172 ? -21.703 -5.316 -16.719 1 96.75 172 ASP A O 1
ATOM 1422 N N . ARG A 1 173 ? -20.172 -4.754 -18.188 1 97.06 173 ARG A N 1
ATOM 1423 C CA . ARG A 1 173 ? -21.141 -4.512 -19.25 1 97.06 173 ARG A CA 1
ATOM 1424 C C . ARG A 1 173 ? -21.406 -5.781 -20.047 1 97.06 173 ARG A C 1
ATOM 1426 O O . ARG A 1 173 ? -22.547 -6.082 -20.391 1 97.06 173 ARG A O 1
ATOM 1433 N N . VAL A 1 174 ? -20.391 -6.512 -20.344 1 97.56 174 VAL A N 1
ATOM 1434 C CA . VAL A 1 174 ? -20.453 -7.703 -21.172 1 97.56 174 VAL A CA 1
ATOM 1435 C C . VAL A 1 174 ? -21.109 -8.844 -20.406 1 97.56 174 VAL A C 1
ATOM 1437 O O . VAL A 1 174 ? -21.812 -9.672 -20.984 1 97.56 174 VAL A O 1
ATOM 1440 N N . VAL A 1 175 ? -20.844 -8.922 -19.109 1 98 175 VAL A N 1
ATOM 1441 C CA . VAL A 1 175 ? -21.438 -9.914 -18.219 1 98 175 VAL A CA 1
ATOM 1442 C C . VAL A 1 175 ? -22.016 -9.227 -16.984 1 98 175 VAL A C 1
ATOM 1444 O O . VAL A 1 175 ? -21.453 -9.336 -15.891 1 98 175 VAL A O 1
ATOM 1447 N N . PRO A 1 176 ? -23.172 -8.711 -17.172 1 96.25 176 PRO A N 1
ATOM 1448 C CA . PRO A 1 176 ? -23.781 -8.062 -16.016 1 96.25 176 PRO A CA 1
ATOM 1449 C C . PRO A 1 176 ? -24.016 -9.023 -14.859 1 96.25 176 PRO A C 1
ATOM 1451 O O . PRO A 1 176 ? -24.453 -10.156 -15.07 1 96.25 176 PRO A O 1
ATOM 1454 N N . GLY A 1 177 ? -23.672 -8.609 -13.672 1 94.88 177 GLY A N 1
ATOM 1455 C CA . GLY A 1 177 ? -23.891 -9.422 -12.484 1 94.88 177 GLY A CA 1
ATOM 1456 C C . GLY A 1 177 ? -22.75 -10.383 -12.203 1 94.88 177 GLY A C 1
ATOM 1457 O O . GLY A 1 177 ? -22.875 -11.273 -11.359 1 94.88 177 GLY A O 1
ATOM 1458 N N . HIS A 1 178 ? -21.703 -10.266 -12.938 1 97.12 178 HIS A N 1
ATOM 1459 C CA . HIS A 1 178 ? -20.547 -11.117 -12.656 1 97.12 178 HIS A CA 1
ATOM 1460 C C . HIS A 1 178 ? -20.078 -10.953 -11.211 1 97.12 178 HIS A C 1
ATOM 1462 O O . HIS A 1 178 ? -20.312 -9.906 -10.594 1 97.12 178 HIS A O 1
ATOM 1468 N N . ARG A 1 179 ? -19.469 -11.992 -10.664 1 95.81 179 ARG A N 1
ATOM 1469 C CA . ARG A 1 179 ? -18.906 -11.93 -9.32 1 95.81 179 ARG A CA 1
ATOM 1470 C C . ARG A 1 179 ? -17.672 -11.039 -9.289 1 95.81 179 ARG A C 1
ATOM 1472 O O . ARG A 1 179 ? -16.859 -11.062 -10.211 1 95.81 179 ARG A O 1
ATOM 1479 N N . GLN A 1 180 ? -17.578 -10.352 -8.164 1 95.88 180 GLN A N 1
ATOM 1480 C CA . GLN A 1 180 ? -16.406 -9.508 -8 1 95.88 180 GLN A CA 1
ATOM 1481 C C . GLN A 1 180 ? -15.133 -10.336 -7.992 1 95.88 180 GLN A C 1
ATOM 1483 O O . GLN A 1 180 ? -15.07 -11.383 -7.352 1 95.88 180 GLN A O 1
ATOM 1488 N N . ILE A 1 181 ? -14.188 -9.875 -8.703 1 98.06 181 ILE A N 1
ATOM 1489 C CA . ILE A 1 181 ? -12.883 -10.539 -8.781 1 98.06 181 ILE A CA 1
ATOM 1490 C C . ILE A 1 181 ? -11.852 -9.742 -7.996 1 98.06 181 ILE A C 1
ATOM 1492 O O . ILE A 1 181 ? -11.375 -8.703 -8.461 1 98.06 181 ILE A O 1
ATOM 1496 N N . LEU A 1 182 ? -11.492 -10.211 -6.836 1 96.69 182 LEU A N 1
ATOM 1497 C CA . LEU A 1 182 ? -10.508 -9.531 -6 1 96.69 182 LEU A CA 1
ATOM 1498 C C . LEU A 1 182 ? -9.383 -10.484 -5.609 1 96.69 182 LEU A C 1
ATOM 1500 O O . LEU A 1 182 ? -9.641 -11.633 -5.242 1 96.69 182 LEU A O 1
ATOM 1504 N N . PHE A 1 183 ? -8.195 -10.023 -5.68 1 94.88 183 PHE A N 1
ATOM 1505 C CA . PHE A 1 183 ? -7.008 -10.773 -5.285 1 94.88 183 PHE A CA 1
ATOM 1506 C C . PHE A 1 183 ? -6.582 -10.398 -3.869 1 94.88 183 PHE A C 1
ATOM 1508 O O . PHE A 1 183 ? -7.145 -9.477 -3.27 1 94.88 183 PHE A O 1
ATOM 1515 N N . THR A 1 184 ? -5.574 -11.141 -3.369 1 90.56 184 THR A N 1
ATOM 1516 C CA . THR A 1 184 ? -4.996 -10.805 -2.072 1 90.56 184 THR A CA 1
ATOM 1517 C C . THR A 1 184 ? -3.686 -10.039 -2.246 1 90.56 184 THR A C 1
ATOM 1519 O O . THR A 1 184 ? -3.156 -9.477 -1.285 1 90.56 184 THR A O 1
ATOM 1522 N N . THR A 1 185 ? -3.211 -10.016 -3.473 1 87.44 185 THR A N 1
ATOM 1523 C CA . THR A 1 185 ? -1.969 -9.32 -3.791 1 87.44 185 THR A CA 1
ATOM 1524 C C . THR A 1 185 ? -2.154 -8.406 -4.996 1 87.44 185 THR A C 1
ATOM 1526 O O . THR A 1 185 ? -2.797 -8.789 -5.977 1 87.44 185 THR A O 1
ATOM 1529 N N . PRO A 1 186 ? -1.572 -7.18 -4.871 1 91.06 186 PRO A N 1
ATOM 1530 C CA . PRO A 1 186 ? -1.665 -6.293 -6.035 1 91.06 186 PRO A CA 1
ATOM 1531 C C . PRO A 1 186 ? -0.899 -6.824 -7.242 1 91.06 186 PRO A C 1
ATOM 1533 O O . PRO A 1 186 ? 0.028 -7.621 -7.09 1 91.06 186 PRO A O 1
ATOM 1536 N N . GLY A 1 187 ? -1.352 -6.43 -8.484 1 90.44 187 GLY A N 1
ATOM 1537 C CA . GLY A 1 187 ? -0.588 -6.664 -9.695 1 90.44 187 GLY A CA 1
ATOM 1538 C C . GLY A 1 187 ? -0.992 -7.934 -10.422 1 90.44 187 GLY A C 1
ATOM 1539 O O . GLY A 1 187 ? -0.314 -8.359 -11.359 1 90.44 187 GLY A O 1
ATOM 1540 N N . ARG A 1 188 ? -2.096 -8.469 -10.055 1 92.06 188 ARG A N 1
ATOM 1541 C CA . ARG A 1 188 ? -2.424 -9.781 -10.594 1 92.06 188 ARG A CA 1
ATOM 1542 C C . ARG A 1 188 ? -3.377 -9.664 -11.781 1 92.06 188 ARG A C 1
ATOM 1544 O O . ARG A 1 188 ? -3.547 -10.609 -12.547 1 92.06 188 ARG A O 1
ATOM 1551 N N . TYR A 1 189 ? -3.969 -8.539 -11.961 1 96.19 189 TYR A N 1
ATOM 1552 C CA . TYR A 1 189 ? -4.977 -8.383 -13.008 1 96.19 189 TYR A CA 1
ATOM 1553 C C . TYR A 1 189 ? -4.34 -8.445 -14.391 1 96.19 189 TYR A C 1
ATOM 1555 O O . TYR A 1 189 ? -5 -8.797 -15.375 1 96.19 189 TYR A O 1
ATOM 1563 N N . ASP A 1 190 ? -3.088 -8.148 -14.492 1 92.62 190 ASP A N 1
ATOM 1564 C CA . ASP A 1 190 ? -2.379 -8.273 -15.766 1 92.62 190 ASP A CA 1
ATOM 1565 C C . ASP A 1 190 ? -2.385 -9.719 -16.25 1 92.62 190 ASP A C 1
ATOM 1567 O O . ASP A 1 190 ? -2.434 -9.969 -17.469 1 92.62 190 ASP A O 1
ATOM 1571 N N . ARG A 1 191 ? -2.297 -10.602 -15.328 1 92.56 191 ARG A N 1
ATOM 1572 C CA . ARG A 1 191 ? -2.348 -12.016 -15.688 1 92.56 191 ARG A CA 1
ATOM 1573 C C . ARG A 1 191 ? -3.705 -12.383 -16.281 1 92.56 191 ARG A C 1
ATOM 1575 O O . ARG A 1 191 ? -3.783 -13.172 -17.219 1 92.56 191 ARG A O 1
ATOM 1582 N N . LEU A 1 192 ? -4.77 -11.805 -15.711 1 97.44 192 LEU A N 1
ATOM 1583 C CA . LEU A 1 192 ? -6.094 -12.039 -16.281 1 97.44 192 LEU A CA 1
ATOM 1584 C C . LEU A 1 192 ? -6.18 -11.516 -17.703 1 97.44 192 LEU A C 1
ATOM 1586 O O . LEU A 1 192 ? -6.723 -12.18 -18.578 1 97.44 192 LEU A O 1
ATOM 1590 N N . LEU A 1 193 ? -5.625 -10.336 -17.891 1 97.94 193 LEU A N 1
ATOM 1591 C CA . LEU A 1 193 ? -5.645 -9.742 -19.219 1 97.94 193 LEU A CA 1
ATOM 1592 C C . LEU A 1 193 ? -4.887 -10.609 -20.219 1 97.94 193 LEU A C 1
ATOM 1594 O O . LEU A 1 193 ? -5.316 -10.773 -21.359 1 97.94 193 LEU A O 1
ATOM 1598 N N . GLU A 1 194 ? -3.828 -11.172 -19.766 1 96.12 194 GLU A N 1
ATOM 1599 C CA . GLU A 1 194 ? -3.066 -12.086 -20.625 1 96.12 194 GLU A CA 1
ATOM 1600 C C . GLU A 1 194 ? -3.891 -13.312 -20.984 1 96.12 194 GLU A C 1
ATOM 1602 O O . GLU A 1 194 ? -3.869 -13.766 -22.141 1 96.12 194 GLU A O 1
ATOM 1607 N N . HIS A 1 195 ? -4.582 -13.828 -20.016 1 97 195 HIS A N 1
ATOM 1608 C CA . HIS A 1 195 ? -5.449 -14.977 -20.281 1 97 195 HIS A CA 1
ATOM 1609 C C . HIS A 1 195 ? -6.523 -14.633 -21.297 1 97 195 HIS A C 1
ATOM 1611 O O . HIS A 1 195 ? -6.828 -15.438 -22.188 1 97 195 HIS A O 1
ATOM 1617 N N . ILE A 1 196 ? -7.066 -13.461 -21.219 1 98.44 196 ILE A N 1
ATOM 1618 C CA . ILE A 1 196 ? -8.109 -13.016 -22.141 1 98.44 196 ILE A CA 1
ATOM 1619 C C . ILE A 1 196 ? -7.531 -12.859 -23.547 1 98.44 196 ILE A C 1
ATOM 1621 O O . ILE A 1 196 ? -8.133 -13.32 -24.531 1 98.44 196 ILE A O 1
ATOM 1625 N N . ARG A 1 197 ? -6.371 -12.258 -23.656 1 97.75 197 ARG A N 1
ATOM 1626 C CA . ARG A 1 197 ? -5.715 -12.094 -24.953 1 97.75 197 ARG A CA 1
ATOM 1627 C C . ARG A 1 197 ? -5.398 -13.445 -25.594 1 97.75 197 ARG A C 1
ATOM 1629 O O . ARG A 1 197 ? -5.574 -13.625 -26.797 1 97.75 197 ARG A O 1
ATOM 1636 N N . THR A 1 198 ? -4.91 -14.328 -24.781 1 96.12 198 THR A N 1
ATOM 1637 C CA . THR A 1 198 ? -4.609 -15.672 -25.266 1 96.12 198 THR A CA 1
ATOM 1638 C C . THR A 1 198 ? -5.875 -16.359 -25.766 1 96.12 198 THR A C 1
ATOM 1640 O O . THR A 1 198 ? -5.859 -17 -26.828 1 96.12 198 THR A O 1
ATOM 1643 N N . ARG A 1 199 ? -6.914 -16.219 -25.031 1 95.5 199 ARG A N 1
ATOM 1644 C CA . ARG A 1 199 ? -8.188 -16.781 -25.453 1 95.5 199 ARG A CA 1
ATOM 1645 C C . ARG A 1 199 ? -8.656 -16.172 -26.766 1 95.5 199 ARG A C 1
ATOM 1647 O O . ARG A 1 199 ? -9.156 -16.875 -27.641 1 95.5 199 ARG A O 1
ATOM 1654 N N . GLN A 1 200 ? -8.523 -14.883 -26.844 1 96.88 200 GLN A N 1
ATOM 1655 C CA . GLN A 1 200 ? -8.883 -14.195 -28.078 1 96.88 200 GLN A CA 1
ATOM 1656 C C . GLN A 1 200 ? -8.125 -14.766 -29.266 1 96.88 200 GLN A C 1
ATOM 1658 O O . GLN A 1 200 ? -8.711 -15.039 -30.312 1 96.88 200 GLN A O 1
ATOM 1663 N N . TYR A 1 201 ? -6.895 -14.953 -29.078 1 95.31 201 TYR A N 1
ATOM 1664 C CA . TYR A 1 201 ? -6.004 -15.492 -30.109 1 95.31 201 TYR A CA 1
ATOM 1665 C C . TYR A 1 201 ? -6.465 -16.875 -30.562 1 95.31 201 TYR A C 1
ATOM 1667 O O . TYR A 1 201 ? -6.578 -17.125 -31.766 1 95.31 201 TYR A O 1
ATOM 1675 N N . PHE A 1 202 ? -6.832 -17.688 -29.672 1 92.62 202 PHE A N 1
ATOM 1676 C CA . PHE A 1 202 ? -7.211 -19.062 -30 1 92.62 202 PHE A CA 1
ATOM 1677 C C . PHE A 1 202 ? -8.609 -19.109 -30.609 1 92.62 202 PHE A C 1
ATOM 1679 O O . PHE A 1 202 ? -8.875 -19.906 -31.516 1 92.62 202 PHE A O 1
ATOM 1686 N N . LEU A 1 203 ? -9.484 -18.266 -30.078 1 93.88 203 LEU A N 1
ATOM 1687 C CA . LEU A 1 203 ? -10.828 -18.203 -30.641 1 93.88 203 LEU A CA 1
ATOM 1688 C C . LEU A 1 203 ? -10.789 -17.781 -32.094 1 93.88 203 LEU A C 1
ATOM 1690 O O . LEU A 1 203 ? -11.539 -18.312 -32.938 1 93.88 203 LEU A O 1
ATOM 1694 N N . ASP A 1 204 ? -9.969 -16.875 -32.375 1 92.12 204 ASP A N 1
ATOM 1695 C CA . ASP A 1 204 ? -9.867 -16.328 -33.719 1 92.12 204 ASP A CA 1
ATOM 1696 C C . ASP A 1 204 ? -9.344 -17.375 -34.688 1 92.12 204 ASP A C 1
ATOM 1698 O O . ASP A 1 204 ? -9.562 -17.281 -35.906 1 92.12 204 ASP A O 1
ATOM 1702 N N . ARG A 1 205 ? -8.703 -18.438 -34.25 1 91.75 205 ARG A N 1
ATOM 1703 C CA . ARG A 1 205 ? -8.039 -19.422 -35.094 1 91.75 205 ARG A CA 1
ATOM 1704 C C . ARG A 1 205 ? -8.859 -20.703 -35.188 1 91.75 205 ARG A C 1
ATOM 1706 O O . ARG A 1 205 ? -8.438 -21.672 -35.844 1 91.75 205 ARG A O 1
ATOM 1713 N N . LYS A 1 206 ? -9.961 -20.641 -34.594 1 90.75 206 LYS A N 1
ATOM 1714 C CA . LYS A 1 206 ? -10.828 -21.812 -34.688 1 90.75 206 LYS A CA 1
ATOM 1715 C C . LYS A 1 206 ? 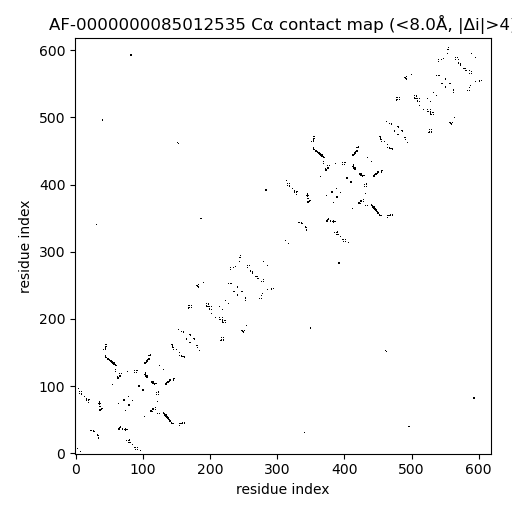-11.336 -22 -36.125 1 90.75 206 LYS A C 1
ATOM 1717 O O . LYS A 1 206 ? -11.719 -21.031 -36.781 1 90.75 206 LYS A O 1
ATOM 1722 N N . PRO A 1 207 ? -11.359 -23.234 -36.5 1 89.62 207 PRO A N 1
ATOM 1723 C CA . PRO A 1 207 ? -11.812 -23.516 -37.844 1 89.62 207 PRO A CA 1
ATOM 1724 C C . PRO A 1 207 ? -13.242 -23.047 -38.125 1 89.62 207 PRO A C 1
ATOM 1726 O O . PRO A 1 207 ? -13.562 -22.594 -39.219 1 89.62 207 PRO A O 1
ATOM 1729 N N . GLU A 1 208 ? -14.094 -23.094 -37.094 1 87.88 208 GLU A N 1
ATOM 1730 C CA . GLU A 1 208 ? -15.508 -22.75 -37.219 1 87.88 208 GLU A CA 1
ATOM 1731 C C . GLU A 1 208 ? -15.68 -21.25 -37.469 1 87.88 208 GLU A C 1
ATOM 1733 O O . GLU A 1 208 ? -16.75 -20.812 -37.906 1 87.88 208 GLU A O 1
ATOM 1738 N N . ARG A 1 209 ? -14.562 -20.562 -37.344 1 86.88 209 ARG A N 1
ATOM 1739 C CA . ARG A 1 209 ? -14.672 -19.109 -37.5 1 86.88 209 ARG A CA 1
ATOM 1740 C C . ARG A 1 209 ? -14.008 -18.641 -38.812 1 86.88 209 ARG A C 1
ATOM 1742 O O . ARG A 1 209 ? -13.852 -17.438 -39.031 1 86.88 209 ARG A O 1
ATOM 1749 N N . ALA A 1 210 ? -13.703 -19.594 -39.562 1 85.25 210 ALA A N 1
ATOM 1750 C CA . ALA A 1 210 ? -13.094 -19.234 -40.844 1 85.25 210 ALA A CA 1
ATOM 1751 C C . ALA A 1 210 ? -14.008 -18.328 -41.656 1 85.25 210 ALA A C 1
ATOM 1753 O O . ALA A 1 210 ? -15.203 -18.609 -41.812 1 85.25 210 ALA A O 1
ATOM 1754 N N . GLY A 1 211 ? -13.477 -17.203 -42.125 1 87.44 211 GLY A N 1
ATOM 1755 C CA . GLY A 1 211 ? -14.219 -16.266 -42.969 1 87.44 211 GLY A CA 1
ATOM 1756 C C . GLY A 1 211 ? -14.961 -15.219 -42.156 1 87.44 211 GLY A C 1
ATOM 1757 O O . GLY A 1 211 ? -15.516 -14.273 -42.75 1 87.44 211 GLY A O 1
ATOM 1758 N N . LEU A 1 212 ? -15.07 -15.477 -40.844 1 89.94 212 LEU A N 1
ATOM 1759 C CA . LEU A 1 212 ? -15.75 -14.508 -40 1 89.94 212 LEU A CA 1
ATOM 1760 C C . LEU A 1 212 ? -14.797 -13.391 -39.594 1 89.94 212 LEU A C 1
ATOM 1762 O O . LEU A 1 212 ? -13.578 -13.562 -39.625 1 89.94 212 LEU A O 1
ATOM 1766 N N . PRO A 1 213 ? -15.391 -12.258 -39.344 1 93.31 213 PRO A N 1
ATOM 1767 C CA . PRO A 1 213 ? -14.531 -11.188 -38.812 1 93.31 213 PRO A CA 1
ATOM 1768 C C . PRO A 1 213 ? -13.789 -11.594 -37.562 1 93.31 213 PRO A C 1
ATOM 1770 O O . PRO A 1 213 ? -14.227 -12.5 -36.844 1 93.31 213 PRO A O 1
ATOM 1773 N N . PRO A 1 214 ? -12.719 -10.938 -37.344 1 94.81 214 PRO A N 1
ATOM 1774 C CA . PRO A 1 214 ? -11.945 -11.242 -36.125 1 94.81 214 PRO A CA 1
ATOM 1775 C C . PRO A 1 214 ? -12.758 -11.109 -34.844 1 94.81 214 PRO A C 1
ATOM 1777 O O . PRO A 1 214 ? -13.688 -10.297 -34.781 1 94.81 214 PRO A O 1
ATOM 1780 N N . VAL A 1 215 ? -12.461 -11.961 -33.844 1 96.44 215 VAL A N 1
ATOM 1781 C CA . VAL A 1 215 ? -13.094 -11.922 -32.531 1 96.44 215 VAL A CA 1
ATOM 1782 C C . VAL A 1 215 ? -12.82 -10.57 -31.875 1 96.44 215 VAL A C 1
ATOM 1784 O O . VAL A 1 215 ? -11.672 -10.125 -31.828 1 96.44 215 VAL A O 1
ATOM 1787 N N . THR A 1 216 ? -13.891 -9.945 -31.406 1 96.94 216 THR A N 1
ATOM 1788 C CA . THR A 1 216 ? -13.719 -8.656 -30.734 1 96.94 216 THR A CA 1
ATOM 1789 C C . THR A 1 216 ? -13.188 -8.852 -29.328 1 96.94 216 THR A C 1
ATOM 1791 O O . THR A 1 216 ? -13.273 -9.945 -28.766 1 96.94 216 THR A O 1
ATOM 1794 N N . TRP A 1 217 ? -12.672 -7.836 -28.797 1 98 217 TRP A N 1
ATOM 1795 C CA . TRP A 1 217 ? -12.195 -7.852 -27.422 1 98 217 TRP A CA 1
ATOM 1796 C C . TRP A 1 217 ? -13.312 -8.234 -26.469 1 98 217 TRP A C 1
ATOM 1798 O O . TRP A 1 217 ? -13.125 -9.094 -25.594 1 98 217 TRP A O 1
ATOM 1808 N N . GLU A 1 218 ? -14.461 -7.695 -26.656 1 98.06 218 GLU A N 1
ATOM 1809 C CA . GLU A 1 218 ? -15.594 -7.945 -25.781 1 98.06 218 GLU A CA 1
ATOM 1810 C C . GLU A 1 218 ? -16.047 -9.406 -25.859 1 98.06 218 GLU A C 1
ATOM 1812 O O . GLU A 1 218 ? -16.406 -10 -24.844 1 98.06 218 GLU A O 1
ATOM 1817 N N . GLU A 1 219 ? -15.969 -9.891 -27.016 1 97.5 219 GLU A N 1
ATOM 1818 C CA . GLU A 1 219 ? -16.312 -11.305 -27.172 1 97.5 219 GLU A CA 1
ATOM 1819 C C . GLU A 1 219 ? -15.312 -12.195 -26.438 1 97.5 219 GLU A C 1
ATOM 1821 O O . GLU A 1 219 ? -15.695 -13.188 -25.828 1 97.5 219 GLU A O 1
ATOM 1826 N N . ALA A 1 220 ? -14.086 -11.828 -26.5 1 98.44 220 ALA A N 1
ATOM 1827 C CA . ALA A 1 220 ? -13.031 -12.586 -25.828 1 98.44 220 ALA A CA 1
ATOM 1828 C C . ALA A 1 220 ? -13.195 -12.523 -24.312 1 98.44 220 ALA A C 1
ATOM 1830 O O . ALA A 1 220 ? -13.023 -13.531 -23.625 1 98.44 220 ALA A O 1
ATOM 1831 N N . VAL A 1 221 ? -13.555 -11.344 -23.828 1 98.81 221 VAL A N 1
ATOM 1832 C CA . VAL A 1 221 ? -13.758 -11.148 -22.391 1 98.81 221 VAL A CA 1
ATOM 1833 C C . VAL A 1 221 ? -14.906 -12.031 -21.906 1 98.81 221 VAL A C 1
ATOM 1835 O O . VAL A 1 221 ? -14.789 -12.719 -20.891 1 98.81 221 VAL A O 1
ATOM 1838 N N . GLU A 1 222 ? -15.953 -11.992 -22.656 1 98.44 222 GLU A N 1
ATOM 1839 C CA . GLU A 1 222 ? -17.109 -12.812 -22.281 1 98.44 222 GLU A CA 1
ATOM 1840 C C . GLU A 1 222 ? -16.766 -14.297 -22.297 1 98.44 222 GLU A C 1
ATOM 1842 O O . GLU A 1 222 ? -17.109 -15.031 -21.375 1 98.44 222 GLU A O 1
ATOM 1847 N N . SER A 1 223 ? -16.141 -14.703 -23.359 1 97.75 223 SER A N 1
ATOM 1848 C CA . SER A 1 223 ? -15.758 -16.109 -23.469 1 97.75 223 SER A CA 1
ATOM 1849 C C . SER A 1 223 ? -14.828 -16.516 -22.328 1 97.75 223 SER A C 1
ATOM 1851 O O . SER A 1 223 ? -15.016 -17.578 -21.719 1 97.75 223 SER A O 1
ATOM 1853 N N . TRP A 1 224 ? -13.852 -15.695 -22.016 1 98.31 224 TRP A N 1
ATOM 1854 C CA . TRP A 1 224 ? -12.938 -15.977 -20.906 1 98.31 224 TRP A CA 1
ATOM 1855 C C . TRP A 1 224 ? -13.695 -16.156 -19.594 1 98.31 224 TRP A C 1
ATOM 1857 O O . TRP A 1 224 ? -13.492 -17.141 -18.891 1 98.31 224 TRP A O 1
ATOM 1867 N N . TYR A 1 225 ? -14.57 -15.234 -19.312 1 98.62 225 TYR A N 1
ATOM 1868 C CA . TYR A 1 225 ? -15.266 -15.273 -18.016 1 98.62 225 TYR A CA 1
ATOM 1869 C C . TYR A 1 225 ? -16.172 -16.484 -17.938 1 98.62 225 TYR A C 1
ATOM 1871 O O . TYR A 1 225 ? -16.141 -17.219 -16.938 1 98.62 225 TYR A O 1
ATOM 1879 N N . ARG A 1 226 ? -16.938 -16.766 -18.984 1 97.62 226 ARG A N 1
ATOM 1880 C CA . ARG A 1 226 ? -17.984 -17.766 -18.922 1 97.62 226 ARG A CA 1
ATOM 1881 C C . ARG A 1 226 ? -17.422 -19.172 -19.125 1 97.62 226 ARG A C 1
ATOM 1883 O O . ARG A 1 226 ? -17.906 -20.141 -18.516 1 97.62 226 ARG A O 1
ATOM 1890 N N . ARG A 1 227 ? -16.438 -19.25 -19.953 1 96.25 227 ARG A N 1
ATOM 1891 C CA . ARG A 1 227 ? -16.031 -20.578 -20.391 1 96.25 227 ARG A CA 1
ATOM 1892 C C . ARG A 1 227 ? -14.734 -21 -19.703 1 96.25 227 ARG A C 1
ATOM 1894 O O . ARG A 1 227 ? -14.383 -22.188 -19.719 1 96.25 227 ARG A O 1
ATOM 1901 N N . LEU A 1 228 ? -14.055 -20.078 -19.172 1 96.44 228 LEU A N 1
ATOM 1902 C CA . LEU A 1 228 ? -12.789 -20.422 -18.547 1 96.44 228 LEU A CA 1
ATOM 1903 C C . LEU A 1 228 ? -12.828 -20.109 -17.047 1 96.44 228 LEU A C 1
ATOM 1905 O O . LEU A 1 228 ? -12.906 -21 -16.219 1 96.44 228 LEU A O 1
ATOM 1909 N N . TYR A 1 229 ? -12.945 -18.828 -16.656 1 97.94 229 TYR A N 1
ATOM 1910 C CA . TYR A 1 229 ? -12.883 -18.375 -15.273 1 97.94 229 TYR A CA 1
ATOM 1911 C C . TYR A 1 229 ? -13.984 -19.031 -14.445 1 97.94 229 TYR A C 1
ATOM 1913 O O . TYR A 1 229 ? -13.711 -19.656 -13.422 1 97.94 229 TYR A O 1
ATOM 1921 N N . SER A 1 230 ? -15.195 -18.922 -14.945 1 97.62 230 SER A N 1
ATOM 1922 C CA . SER A 1 230 ? -16.344 -19.422 -14.203 1 97.62 230 SER A CA 1
ATOM 1923 C C . SER A 1 230 ? -16.281 -20.938 -14.055 1 97.62 230 SER A C 1
ATOM 1925 O O . SER A 1 230 ? -16.703 -21.484 -13.031 1 97.62 230 SER A O 1
ATOM 1927 N N . ARG A 1 231 ? -15.781 -21.562 -15.031 1 96.56 231 ARG A N 1
ATOM 1928 C CA . ARG A 1 231 ? -15.68 -23.016 -14.969 1 96.56 231 ARG A CA 1
ATOM 1929 C C . ARG A 1 231 ? -14.727 -23.453 -13.859 1 96.56 231 ARG A C 1
ATOM 1931 O O . ARG A 1 231 ? -15.016 -24.391 -13.117 1 96.56 231 ARG A O 1
ATOM 1938 N N . VAL A 1 232 ? -13.664 -22.75 -13.82 1 96.69 232 VAL A N 1
ATOM 1939 C CA . VAL A 1 232 ? -12.695 -23.062 -12.766 1 96.69 232 VAL A CA 1
ATOM 1940 C C . VAL A 1 232 ? -13.305 -22.75 -11.398 1 96.69 232 VAL A C 1
ATOM 1942 O O . VAL A 1 232 ? -13.148 -23.531 -10.453 1 96.69 232 VAL A O 1
ATOM 1945 N N . ILE A 1 233 ? -14.047 -21.656 -11.266 1 97.19 233 ILE A N 1
ATOM 1946 C CA . ILE A 1 233 ? -14.688 -21.281 -10.016 1 97.19 233 ILE A CA 1
ATOM 1947 C C . ILE A 1 233 ? -15.711 -22.344 -9.609 1 97.19 233 ILE A C 1
ATOM 1949 O O . ILE A 1 233 ? -15.82 -22.688 -8.438 1 97.19 233 ILE A O 1
ATOM 1953 N N . GLU A 1 234 ? -16.391 -22.797 -10.57 1 96.69 234 GLU A N 1
ATOM 1954 C CA . GLU A 1 234 ? -17.359 -23.859 -10.32 1 96.69 234 GLU A CA 1
ATOM 1955 C C . GLU A 1 234 ? -16.672 -25.109 -9.773 1 96.69 234 GLU A C 1
ATOM 1957 O O . GLU A 1 234 ? -17.203 -25.766 -8.859 1 96.69 234 GLU A O 1
ATOM 1962 N N . ASN A 1 235 ? -15.57 -25.438 -10.398 1 96.06 235 ASN A N 1
ATOM 1963 C CA . ASN A 1 235 ? -14.805 -26.578 -9.914 1 96.06 235 ASN A CA 1
ATOM 1964 C C . ASN A 1 235 ? -14.328 -26.375 -8.484 1 96.06 235 ASN A C 1
ATOM 1966 O O . ASN A 1 235 ? -14.344 -27.297 -7.672 1 96.06 235 ASN A O 1
ATOM 1970 N N . ILE A 1 236 ? -13.914 -25.172 -8.195 1 95.12 236 ILE A N 1
ATOM 1971 C CA . ILE A 1 236 ? -13.453 -24.812 -6.859 1 95.12 236 ILE A CA 1
ATOM 1972 C C . ILE A 1 236 ? -14.578 -25.031 -5.848 1 95.12 236 ILE A C 1
ATOM 1974 O O . ILE A 1 236 ? -14.359 -25.578 -4.77 1 95.12 236 ILE A O 1
ATOM 1978 N N . GLU A 1 237 ? -15.766 -24.641 -6.223 1 95.31 237 GLU A N 1
ATOM 1979 C CA . GLU A 1 237 ? -16.938 -24.781 -5.359 1 95.31 237 GLU A CA 1
ATOM 1980 C C . GLU A 1 237 ? -17.328 -26.25 -5.219 1 95.31 237 GLU A C 1
ATOM 1982 O O . GLU A 1 237 ? -17.531 -26.75 -4.105 1 95.31 237 GLU A O 1
ATOM 1987 N N . LYS A 1 238 ? -17.359 -26.891 -6.359 1 95.25 238 LYS A N 1
ATOM 1988 C CA . LYS A 1 238 ? -17.781 -28.281 -6.41 1 95.25 238 LYS A CA 1
ATOM 1989 C C . LYS A 1 238 ? -16.906 -29.156 -5.512 1 95.25 238 LYS A C 1
ATOM 1991 O O . LYS A 1 238 ? -17.422 -30.062 -4.836 1 95.25 238 LYS A O 1
ATOM 1996 N N . HIS A 1 239 ? -15.664 -28.844 -5.492 1 94.19 239 HIS A N 1
ATOM 1997 C CA . HIS A 1 239 ? -14.734 -29.703 -4.766 1 94.19 239 HIS A CA 1
ATOM 1998 C C . HIS A 1 239 ? -14.305 -29.047 -3.455 1 94.19 239 HIS A C 1
ATOM 2000 O O . HIS A 1 239 ? -13.328 -29.484 -2.836 1 94.19 239 HIS A O 1
ATOM 2006 N N . ASP A 1 240 ? -14.883 -27.969 -3.035 1 92.62 240 ASP A N 1
ATOM 2007 C CA . ASP A 1 240 ? -14.68 -27.281 -1.764 1 92.62 240 ASP A CA 1
ATOM 2008 C C . ASP A 1 240 ? -13.203 -26.922 -1.56 1 92.62 240 ASP A C 1
ATOM 2010 O O . ASP A 1 240 ? -12.633 -27.234 -0.512 1 92.62 240 ASP A O 1
ATOM 2014 N N . VAL A 1 241 ? -12.672 -26.406 -2.588 1 91.44 241 VAL A N 1
ATOM 2015 C CA . VAL A 1 241 ? -11.242 -26.109 -2.576 1 91.44 241 VAL A CA 1
ATOM 2016 C C . VAL A 1 241 ? -10.961 -24.953 -1.625 1 91.44 241 VAL A C 1
ATOM 2018 O O . VAL A 1 241 ? -9.945 -24.938 -0.923 1 91.44 241 VAL A O 1
ATOM 2021 N N . MET A 1 242 ? -11.867 -23.984 -1.49 1 90.5 242 MET A N 1
ATOM 2022 C CA . MET A 1 242 ? -11.672 -22.766 -0.705 1 90.5 242 MET A CA 1
ATOM 2023 C C . MET A 1 242 ? -11.438 -23.094 0.765 1 90.5 242 MET A C 1
ATOM 2025 O O . MET A 1 242 ? -10.68 -22.406 1.451 1 90.5 242 MET A O 1
ATOM 2029 N N . ALA A 1 243 ? -12.062 -24.094 1.216 1 88.12 243 ALA A N 1
ATOM 2030 C CA . ALA A 1 243 ? -11.969 -24.484 2.621 1 88.12 243 ALA A CA 1
ATOM 2031 C C . ALA A 1 243 ? -10.523 -24.797 3.004 1 88.12 243 ALA A C 1
ATOM 2033 O O . ALA A 1 243 ? -10.133 -24.641 4.164 1 88.12 243 ALA A O 1
ATOM 2034 N N . ARG A 1 244 ? -9.758 -25.156 2.035 1 85.81 244 ARG A N 1
ATOM 2035 C CA . ARG A 1 244 ? -8.383 -25.578 2.293 1 85.81 244 ARG A CA 1
ATOM 2036 C C . ARG A 1 244 ? -7.418 -24.391 2.197 1 85.81 244 ARG A C 1
ATOM 2038 O O . ARG A 1 244 ? -6.238 -24.531 2.521 1 85.81 244 ARG A O 1
ATOM 2045 N N . PHE A 1 245 ? -7.895 -23.281 1.822 1 85.88 245 PHE A N 1
ATOM 2046 C CA . PHE A 1 245 ? -7.027 -22.125 1.604 1 85.88 245 PHE A CA 1
ATOM 2047 C C . PHE A 1 245 ? -7.59 -20.875 2.285 1 85.88 245 PHE A C 1
ATOM 2049 O O . PHE A 1 245 ? -7.914 -19.891 1.619 1 85.88 245 PHE A O 1
ATOM 2056 N N . PRO A 1 246 ? -7.57 -20.938 3.592 1 84.69 246 PRO A N 1
ATOM 2057 C CA . PRO A 1 246 ? -8.086 -19.766 4.305 1 84.69 246 PRO A CA 1
ATOM 2058 C C . PRO A 1 246 ? -7.305 -18.484 3.998 1 84.69 246 PRO A C 1
ATOM 2060 O O . PRO A 1 246 ? -6.078 -18.531 3.871 1 84.69 246 PRO A O 1
ATOM 2063 N N . GLY A 1 247 ? -8.031 -17.406 3.777 1 83.69 247 GLY A N 1
ATOM 2064 C CA . GLY A 1 247 ? -7.402 -16.125 3.543 1 83.69 247 GLY A CA 1
ATOM 2065 C C . GLY A 1 247 ? -7.152 -15.836 2.074 1 83.69 247 GLY A C 1
ATOM 2066 O O . GLY A 1 247 ? -6.66 -14.766 1.718 1 83.69 247 GLY A O 1
ATOM 2067 N N . ARG A 1 248 ? -7.5 -16.797 1.278 1 87.69 248 ARG A N 1
ATOM 2068 C CA . ARG A 1 248 ? -7.336 -16.625 -0.161 1 87.69 248 ARG A CA 1
ATOM 2069 C C . ARG A 1 248 ? -8.68 -16.391 -0.839 1 87.69 248 ARG A C 1
ATOM 2071 O O . ARG A 1 248 ? -9.734 -16.578 -0.226 1 87.69 248 ARG A O 1
ATOM 2078 N N . THR A 1 249 ? -8.547 -15.859 -2.016 1 93.56 249 THR A N 1
ATOM 2079 C CA . THR A 1 249 ? -9.766 -15.602 -2.775 1 93.56 249 THR A CA 1
ATOM 2080 C C . THR A 1 249 ? -9.922 -16.594 -3.92 1 93.56 249 THR A C 1
ATOM 2082 O O . THR A 1 249 ? -8.969 -17.312 -4.254 1 93.56 249 THR A O 1
ATOM 2085 N N . GLU A 1 250 ? -11.078 -16.656 -4.488 1 95.38 250 GLU A N 1
ATOM 2086 C CA . GLU A 1 250 ? -11.32 -17.469 -5.672 1 95.38 250 GLU A CA 1
ATOM 2087 C C . GLU A 1 250 ? -10.414 -17.047 -6.824 1 95.38 250 GLU A C 1
ATOM 2089 O O . GLU A 1 250 ? -9.922 -17.891 -7.578 1 95.38 250 GLU A O 1
ATOM 2094 N N . ALA A 1 251 ? -10.203 -15.758 -6.906 1 96.06 251 ALA A N 1
ATOM 2095 C CA . ALA A 1 251 ? -9.359 -15.242 -7.977 1 96.06 251 ALA A CA 1
ATOM 2096 C C . ALA A 1 251 ? -7.918 -15.711 -7.82 1 96.06 251 ALA A C 1
ATOM 2098 O O . ALA A 1 251 ? -7.262 -16.062 -8.805 1 96.06 251 ALA A O 1
ATOM 2099 N N . ASP A 1 252 ? -7.504 -15.711 -6.57 1 91.69 252 ASP A N 1
ATOM 2100 C CA . ASP A 1 252 ? -6.176 -16.25 -6.301 1 91.69 252 ASP A CA 1
ATOM 2101 C C . ASP A 1 252 ? -6.059 -17.688 -6.797 1 91.69 252 ASP A C 1
ATOM 2103 O O . ASP A 1 252 ? -5.125 -18.031 -7.527 1 91.69 252 ASP A O 1
ATOM 2107 N N . LEU A 1 253 ? -6.988 -18.531 -6.426 1 92.06 253 LEU A N 1
ATOM 2108 C CA . LEU A 1 253 ? -6.961 -19.953 -6.73 1 92.06 253 LEU A CA 1
ATOM 2109 C C . LEU A 1 253 ? -7.094 -20.188 -8.234 1 92.06 253 LEU A C 1
ATOM 2111 O O . LEU A 1 253 ? -6.484 -21.109 -8.773 1 92.06 253 LEU A O 1
ATOM 2115 N N . TYR A 1 254 ? -7.895 -19.359 -8.867 1 95.44 254 TYR A N 1
ATOM 2116 C CA . TYR A 1 254 ? -7.996 -19.469 -10.312 1 95.44 254 TYR A CA 1
ATOM 2117 C C . TYR A 1 254 ? -6.617 -19.406 -10.961 1 95.44 254 TYR A C 1
ATOM 2119 O O . TYR A 1 254 ? -6.254 -20.297 -11.742 1 95.44 254 TYR A O 1
ATOM 2127 N N . LEU A 1 255 ? -5.859 -18.375 -10.625 1 90.62 255 LEU A N 1
ATOM 2128 C CA . LEU A 1 255 ? -4.551 -18.188 -11.25 1 90.62 255 LEU A CA 1
ATOM 2129 C C . LEU A 1 255 ? -3.623 -19.359 -10.898 1 90.62 255 LEU A C 1
ATOM 2131 O O . LEU A 1 255 ? -2.875 -19.828 -11.758 1 90.62 255 LEU A O 1
ATOM 2135 N N . TRP A 1 256 ? -3.701 -19.812 -9.68 1 85.12 256 TRP A N 1
ATOM 2136 C CA . TRP A 1 256 ? -2.826 -20.891 -9.242 1 85.12 256 TRP A CA 1
ATOM 2137 C C . TRP A 1 256 ? -3.188 -22.203 -9.93 1 85.12 256 TRP A C 1
ATOM 2139 O O . TRP A 1 256 ? -2.303 -22.969 -10.344 1 85.12 256 TRP A O 1
ATOM 2149 N N . ILE A 1 257 ? -4.43 -22.438 -10.039 1 90.31 257 ILE A N 1
ATOM 2150 C CA . ILE A 1 257 ? -4.906 -23.656 -10.688 1 90.31 257 ILE A CA 1
ATOM 2151 C C . ILE A 1 257 ? -4.555 -23.625 -12.172 1 90.31 257 ILE A C 1
ATOM 2153 O O . ILE A 1 257 ? -4.145 -24.641 -12.734 1 90.31 257 ILE A O 1
ATOM 2157 N N . MET A 1 258 ? -4.707 -22.484 -12.773 1 90.44 258 MET A N 1
ATOM 2158 C CA . MET A 1 258 ? -4.371 -22.359 -14.188 1 90.44 258 MET A CA 1
ATOM 2159 C C . MET A 1 258 ? -2.883 -22.609 -14.414 1 90.44 258 MET A C 1
ATOM 2161 O O . MET A 1 258 ? -2.496 -23.25 -15.391 1 90.44 258 MET A O 1
ATOM 2165 N N . ASP A 1 259 ? -2.096 -22.047 -13.578 1 82.12 259 ASP A N 1
ATOM 2166 C CA . ASP A 1 259 ? -0.662 -22.312 -13.648 1 82.12 259 ASP A CA 1
ATOM 2167 C C . ASP A 1 259 ? -0.367 -23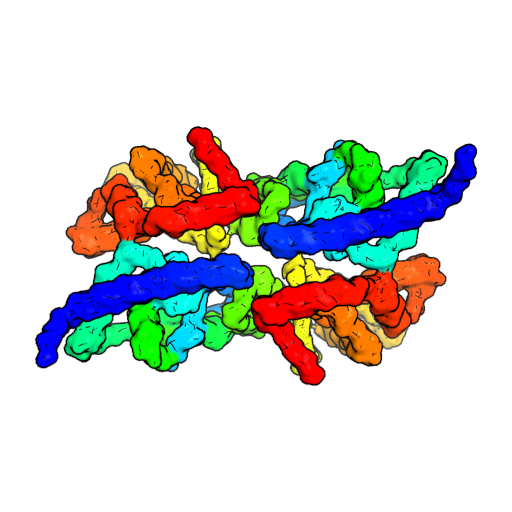.797 -13.469 1 82.12 259 ASP A C 1
ATOM 2169 O O . ASP A 1 259 ? 0.46 -24.359 -14.188 1 82.12 259 ASP A O 1
ATOM 2173 N N . HIS A 1 260 ? -1.012 -24.359 -12.477 1 83.31 260 HIS A N 1
ATOM 2174 C CA . HIS A 1 260 ? -0.846 -25.797 -12.203 1 83.31 260 HIS A CA 1
ATOM 2175 C C . HIS A 1 260 ? -1.285 -26.641 -13.391 1 83.31 260 HIS A C 1
ATOM 2177 O O . HIS A 1 260 ? -0.649 -27.641 -13.711 1 83.31 260 HIS A O 1
ATOM 2183 N N . ARG A 1 261 ? -2.371 -26.25 -13.961 1 87.62 261 ARG A N 1
ATOM 2184 C CA . ARG A 1 261 ? -2.83 -26.938 -15.156 1 87.62 261 ARG A CA 1
ATOM 2185 C C . ARG A 1 261 ? -1.767 -26.922 -16.25 1 87.62 261 ARG A C 1
ATOM 2187 O O . ARG A 1 261 ? -1.529 -27.922 -16.922 1 87.62 261 ARG A O 1
ATOM 2194 N N . TYR A 1 262 ? -1.247 -25.766 -16.453 1 81.12 262 TYR A N 1
ATOM 2195 C CA . TYR A 1 262 ? -0.17 -25.641 -17.438 1 81.12 262 TYR A CA 1
ATOM 2196 C C . TYR A 1 262 ? 0.98 -26.578 -17.109 1 81.12 262 TYR A C 1
ATOM 2198 O O . TYR A 1 262 ? 1.511 -27.25 -18 1 81.12 262 TYR A O 1
ATOM 2206 N N . PHE A 1 263 ? 1.337 -26.625 -15.883 1 74.69 263 PHE A N 1
ATOM 2207 C CA . PHE A 1 263 ? 2.406 -27.5 -15.43 1 74.69 263 PHE A CA 1
ATOM 2208 C C . PHE A 1 263 ? 2.061 -28.969 -15.719 1 74.69 263 PHE A C 1
ATOM 2210 O O . PHE A 1 263 ? 2.893 -29.719 -16.219 1 74.69 263 PHE A O 1
ATOM 2217 N N . LEU A 1 264 ? 0.864 -29.391 -15.359 1 82.75 264 LEU A N 1
ATOM 2218 C CA . LEU A 1 264 ? 0.421 -30.766 -15.578 1 82.75 264 LEU A CA 1
ATOM 2219 C C . LEU A 1 264 ? 0.404 -31.094 -17.062 1 82.75 264 LEU A C 1
ATOM 2221 O O . LEU A 1 264 ? 0.747 -32.219 -17.453 1 82.75 264 LEU A O 1
ATOM 2225 N N . THR A 1 265 ? -0.018 -30.156 -17.781 1 84.75 265 THR A N 1
ATOM 2226 C CA . THR A 1 265 ? -0.047 -30.359 -19.219 1 84.75 265 THR A CA 1
ATOM 2227 C C . THR A 1 265 ? 1.357 -30.609 -19.766 1 84.75 265 THR A C 1
ATOM 2229 O O . THR A 1 265 ? 1.559 -31.5 -20.594 1 84.75 265 THR A O 1
ATOM 2232 N N . GLU A 1 266 ? 2.266 -29.891 -19.359 1 78 266 GLU A N 1
ATOM 2233 C CA . GLU A 1 266 ? 3.654 -30.078 -19.766 1 78 266 GLU A CA 1
ATOM 2234 C C . GLU A 1 266 ? 4.188 -31.422 -19.281 1 78 266 GLU A C 1
ATOM 2236 O O . GLU A 1 266 ? 4.895 -32.125 -20.016 1 78 266 GLU A O 1
ATOM 2241 N N . LYS A 1 267 ? 3.828 -31.797 -18.125 1 78.75 267 LYS A N 1
ATOM 2242 C CA . LYS A 1 267 ? 4.312 -33.031 -17.484 1 78.75 267 LYS A CA 1
ATOM 2243 C C . LYS A 1 267 ? 3.725 -34.25 -18.156 1 78.75 267 LYS A C 1
ATOM 2245 O O . LYS A 1 267 ? 4.438 -35.25 -18.406 1 78.75 267 LYS A O 1
ATOM 2250 N N . TYR A 1 268 ? 2.463 -34.188 -18.5 1 87.12 268 TYR A N 1
ATOM 2251 C CA . TYR A 1 268 ? 1.777 -35.375 -19 1 87.12 268 TYR A CA 1
ATOM 2252 C C . TYR A 1 268 ? 1.644 -35.312 -20.516 1 87.12 268 TYR A C 1
ATOM 2254 O O . TYR A 1 268 ? 1.271 -36.312 -21.141 1 87.12 268 TYR A O 1
ATOM 2262 N N . GLY A 1 269 ? 1.883 -34.219 -21.094 1 88.94 269 GLY A N 1
ATOM 2263 C CA . GLY A 1 269 ? 1.9 -34.062 -22.531 1 88.94 269 GLY A CA 1
ATOM 2264 C C . GLY A 1 269 ? 0.526 -33.844 -23.125 1 88.94 269 GLY A C 1
ATOM 2265 O O . GLY A 1 269 ? 0.353 -33.875 -24.344 1 88.94 269 GLY A O 1
ATOM 2266 N N . HIS A 1 270 ? -0.406 -33.812 -22.219 1 89.38 270 HIS A N 1
ATOM 2267 C CA . HIS A 1 270 ? -1.752 -33.5 -22.688 1 89.38 270 HIS A CA 1
ATOM 2268 C C . HIS A 1 270 ? -2.5 -32.625 -21.688 1 89.38 270 HIS A C 1
ATOM 2270 O O . HIS A 1 270 ? -2.133 -32.594 -20.5 1 89.38 270 HIS A O 1
ATOM 2276 N N . ASP A 1 271 ? -3.568 -31.984 -22.141 1 89.38 271 ASP A N 1
ATOM 2277 C CA . ASP A 1 271 ? -4.387 -31.141 -21.266 1 89.38 271 ASP A CA 1
ATOM 2278 C C . ASP A 1 271 ? -5.273 -31.984 -20.359 1 89.38 271 ASP A C 1
ATOM 2280 O O . ASP A 1 271 ? -6.219 -32.625 -20.812 1 89.38 271 ASP A O 1
ATOM 2284 N N . VAL A 1 272 ? -5.031 -31.922 -19.094 1 89.62 272 VAL A N 1
ATOM 2285 C CA . VAL A 1 272 ? -5.734 -32.75 -18.109 1 89.62 272 VAL A CA 1
ATOM 2286 C C . VAL A 1 272 ? -7.125 -32.156 -17.859 1 89.62 272 VAL A C 1
ATOM 2288 O O . VAL A 1 272 ? -7.98 -32.844 -17.281 1 89.62 272 VAL A O 1
ATOM 2291 N N . GLY A 1 273 ? -7.379 -30.969 -18.297 1 91.19 273 GLY A N 1
ATOM 2292 C CA . GLY A 1 273 ? -8.648 -30.328 -18.031 1 91.19 273 GLY A CA 1
ATOM 2293 C C . GLY A 1 273 ? -8.664 -29.547 -16.719 1 91.19 273 GLY A C 1
ATOM 2294 O O . GLY A 1 273 ? -7.855 -29.812 -15.836 1 91.19 273 GLY A O 1
ATOM 2295 N N . SER A 1 274 ? -9.625 -28.656 -16.609 1 91.25 274 SER A N 1
ATOM 2296 C CA . SER A 1 274 ? -9.664 -27.734 -15.477 1 91.25 274 SER A CA 1
ATOM 2297 C C . SER A 1 274 ? -10.117 -28.453 -14.211 1 91.25 274 SER A C 1
ATOM 2299 O O . SER A 1 274 ? -9.641 -28.156 -13.109 1 91.25 274 SER A O 1
ATOM 2301 N N . GLU A 1 275 ? -11.016 -29.391 -14.367 1 93.56 275 GLU A N 1
ATOM 2302 C CA . GLU A 1 275 ? -11.523 -30.062 -13.172 1 93.56 275 GLU A CA 1
ATOM 2303 C C . GLU A 1 275 ? -10.438 -30.938 -12.531 1 93.56 275 GLU A C 1
ATOM 2305 O O . GLU A 1 275 ? -10.234 -30.875 -11.32 1 93.56 275 GLU A O 1
ATOM 2310 N N . GLU A 1 276 ? -9.812 -31.656 -13.414 1 92.5 276 GLU A N 1
ATOM 2311 C CA . GLU A 1 276 ? -8.727 -32.469 -12.898 1 92.5 276 GLU A CA 1
ATOM 2312 C C . GLU A 1 276 ? -7.617 -31.625 -12.289 1 92.5 276 GLU A C 1
ATOM 2314 O O . GLU A 1 276 ? -7.066 -31.953 -11.242 1 92.5 276 GLU A O 1
ATOM 2319 N N . ALA A 1 277 ? -7.285 -30.609 -12.953 1 90.25 277 ALA A N 1
ATOM 2320 C CA . ALA A 1 277 ? -6.273 -29.688 -12.438 1 90.25 277 ALA A CA 1
ATOM 2321 C C . ALA A 1 277 ? -6.676 -29.141 -11.07 1 90.25 277 ALA A C 1
ATOM 2323 O O . ALA A 1 277 ? -5.84 -29.031 -10.172 1 90.25 277 ALA A O 1
ATOM 2324 N N . THR A 1 278 ? -7.941 -28.859 -10.891 1 91.06 278 THR A N 1
ATOM 2325 C CA . THR A 1 278 ? -8.461 -28.312 -9.641 1 91.06 278 THR A CA 1
ATOM 2326 C C . THR A 1 278 ? -8.359 -29.344 -8.523 1 91.06 278 THR A C 1
ATOM 2328 O O . THR A 1 278 ? -7.891 -29.031 -7.426 1 91.06 278 THR A O 1
ATOM 2331 N N . ARG A 1 279 ? -8.719 -30.516 -8.844 1 91.06 279 ARG A N 1
ATOM 2332 C CA . ARG A 1 279 ? -8.664 -31.578 -7.852 1 91.06 279 ARG A CA 1
ATOM 2333 C C . ARG A 1 279 ? -7.227 -31.875 -7.441 1 91.06 279 ARG A C 1
ATOM 2335 O O . ARG A 1 279 ? -6.934 -32.031 -6.254 1 91.06 279 ARG A O 1
ATOM 2342 N N . ASP A 1 280 ? -6.488 -31.938 -8.469 1 87.44 280 ASP A N 1
ATOM 2343 C CA . ASP A 1 280 ? -5.078 -32.219 -8.203 1 87.44 280 ASP A CA 1
ATOM 2344 C C . ASP A 1 280 ? -4.441 -31.078 -7.395 1 87.44 280 ASP A C 1
ATOM 2346 O O . ASP A 1 280 ? -3.643 -31.328 -6.488 1 87.44 280 ASP A O 1
ATOM 2350 N N . PHE A 1 281 ? -4.781 -29.922 -7.785 1 85.19 281 PHE A N 1
ATOM 2351 C CA . PHE A 1 281 ? -4.273 -28.766 -7.062 1 85.19 281 PHE A CA 1
ATOM 2352 C C . PHE A 1 281 ? -4.672 -28.828 -5.594 1 85.19 281 PHE A C 1
ATOM 2354 O O . PHE A 1 281 ? -3.828 -28.641 -4.711 1 85.19 281 PHE A O 1
ATOM 2361 N N . ARG A 1 282 ? -5.902 -29.031 -5.324 1 86.38 282 ARG A N 1
ATOM 2362 C CA . ARG A 1 282 ? -6.418 -29.125 -3.961 1 86.38 282 ARG A CA 1
ATOM 2363 C C . ARG A 1 282 ? -5.652 -30.188 -3.164 1 86.38 282 ARG A C 1
ATOM 2365 O O . ARG A 1 282 ? -5.316 -29.969 -1.999 1 86.38 282 ARG A O 1
ATOM 2372 N N . ALA A 1 283 ? -5.438 -31.234 -3.777 1 80 283 ALA A N 1
ATOM 2373 C CA . ALA A 1 283 ? -4.812 -32.375 -3.109 1 80 283 ALA A CA 1
ATOM 2374 C C . ALA A 1 283 ? -3.338 -32.094 -2.826 1 80 283 ALA A C 1
ATOM 2376 O O . ALA A 1 283 ? -2.824 -32.469 -1.768 1 80 283 ALA A O 1
ATOM 2377 N N . ARG A 1 284 ? -2.764 -31.359 -3.711 1 78.69 284 ARG A N 1
ATOM 2378 C CA . ARG A 1 284 ? -1.307 -31.297 -3.658 1 78.69 284 ARG A CA 1
ATOM 2379 C C . ARG A 1 284 ? -0.834 -29.969 -3.074 1 78.69 284 ARG A C 1
ATOM 2381 O O . ARG A 1 284 ? 0.261 -29.891 -2.516 1 78.69 284 ARG A O 1
ATOM 2388 N N . HIS A 1 285 ? -1.663 -29 -3.152 1 75.44 285 HIS A N 1
ATOM 2389 C CA . HIS A 1 285 ? -1.143 -27.672 -2.846 1 75.44 285 HIS A CA 1
ATOM 2390 C C . HIS A 1 285 ? -1.827 -27.078 -1.616 1 75.44 285 HIS A C 1
ATOM 2392 O O . HIS A 1 285 ? -1.457 -26 -1.153 1 75.44 285 HIS A O 1
ATOM 2398 N N . ALA A 1 286 ? -2.717 -27.828 -0.982 1 77.12 286 ALA A N 1
ATOM 2399 C CA . ALA A 1 286 ? -3.391 -27.312 0.21 1 77.12 286 ALA A CA 1
ATOM 2400 C C . ALA A 1 286 ? -2.449 -27.312 1.411 1 77.12 286 ALA A C 1
ATOM 2402 O O . ALA A 1 286 ? -1.683 -28.25 1.611 1 77.12 286 ALA A O 1
ATOM 2403 N N . PRO A 1 287 ? -2.486 -26.219 2.209 1 74.12 287 PRO A N 1
ATOM 2404 C CA . PRO A 1 287 ? -1.688 -26.203 3.436 1 74.12 287 PRO A CA 1
ATOM 2405 C C . PRO A 1 287 ? -2.139 -27.266 4.441 1 74.12 287 PRO A C 1
ATOM 2407 O O . PRO A 1 287 ? -3.289 -27.703 4.406 1 74.12 287 PRO A O 1
ATOM 2410 N N . PRO A 1 288 ? -1.191 -27.641 5.32 1 74.44 288 PRO A N 1
ATOM 2411 C CA . PRO A 1 288 ? -1.573 -28.594 6.359 1 74.44 288 PRO A CA 1
ATOM 2412 C C . PRO A 1 288 ? -2.584 -28.031 7.348 1 74.44 288 PRO A C 1
ATOM 2414 O O . PRO A 1 288 ? -2.779 -26.812 7.398 1 74.44 288 PRO A O 1
ATOM 2417 N N . LEU A 1 289 ? -3.201 -28.906 8.039 1 75.5 289 LEU A N 1
ATOM 2418 C CA . LEU A 1 289 ? -4.336 -28.562 8.891 1 75.5 289 LEU A CA 1
ATOM 2419 C C . LEU A 1 289 ? -3.949 -27.516 9.922 1 75.5 289 LEU A C 1
ATOM 2421 O O . LEU A 1 289 ? -4.715 -26.594 10.188 1 75.5 289 LEU A O 1
ATOM 2425 N N . TYR A 1 290 ? -2.834 -27.688 10.477 1 74.25 290 TYR A N 1
ATOM 2426 C CA . TYR A 1 290 ? -2.449 -26.766 11.539 1 74.25 290 TYR A CA 1
ATOM 2427 C C . TYR A 1 290 ? -2.27 -25.344 10.992 1 74.25 290 TYR A C 1
ATOM 2429 O O . TYR A 1 290 ? -2.604 -24.375 11.672 1 74.25 290 TYR A O 1
ATOM 2437 N N . LYS A 1 291 ? -1.841 -25.25 9.82 1 75.75 291 LYS A N 1
ATOM 2438 C CA . LYS A 1 291 ? -1.682 -23.938 9.203 1 75.75 291 LYS A CA 1
ATOM 2439 C C . LYS A 1 291 ? -3.037 -23.312 8.875 1 75.75 291 LYS A C 1
ATOM 2441 O O . LYS A 1 291 ? -3.225 -22.109 9.016 1 75.75 291 LYS A O 1
ATOM 2446 N N . ARG A 1 292 ? -3.859 -24.188 8.492 1 79.12 292 ARG A N 1
ATOM 2447 C CA . ARG A 1 292 ? -5.199 -23.703 8.164 1 79.12 292 ARG A CA 1
ATOM 2448 C C . ARG A 1 292 ? -5.906 -23.172 9.406 1 79.12 292 ARG A C 1
ATOM 2450 O O . ARG A 1 292 ? -6.539 -22.109 9.352 1 79.12 292 ARG A O 1
ATOM 2457 N N . VAL A 1 293 ? -5.703 -23.828 10.414 1 77.25 293 VAL A N 1
ATOM 2458 C CA . VAL A 1 293 ? -6.336 -23.438 11.672 1 77.25 293 VAL A CA 1
ATOM 2459 C C . VAL A 1 293 ? -5.73 -22.125 12.164 1 77.25 293 VAL A C 1
ATOM 2461 O O . VAL A 1 293 ? -6.453 -21.219 12.609 1 77.25 293 VAL A O 1
ATOM 2464 N N . SER A 1 294 ? -4.469 -22.062 12 1 75.31 294 SER A N 1
ATOM 2465 C CA . SER A 1 294 ? -3.787 -20.844 12.445 1 75.31 294 SER A CA 1
ATOM 2466 C C . SER A 1 294 ? -4.238 -19.641 11.633 1 75.31 294 SER A C 1
ATOM 2468 O O . SER A 1 294 ? -4.449 -18.562 12.195 1 75.31 294 SER A O 1
ATOM 2470 N N . GLU A 1 295 ? -4.359 -19.859 10.406 1 77.38 295 GLU A N 1
ATOM 2471 C CA . GLU A 1 295 ? -4.809 -18.781 9.539 1 77.38 295 GLU A CA 1
ATOM 2472 C C . GLU A 1 295 ? -6.246 -18.375 9.859 1 77.38 295 GLU A C 1
ATOM 2474 O O . GLU A 1 295 ? -6.574 -17.188 9.859 1 77.38 295 GLU A O 1
ATOM 2479 N N . ARG A 1 296 ? -6.996 -19.328 10.125 1 77.25 296 ARG A N 1
ATOM 2480 C CA . ARG A 1 296 ? -8.383 -19.047 10.484 1 77.25 296 ARG A CA 1
ATOM 2481 C C . ARG A 1 296 ? -8.469 -18.266 11.789 1 77.25 296 ARG A C 1
ATOM 2483 O O . ARG A 1 296 ? -9.266 -17.344 11.914 1 77.25 296 ARG A O 1
ATOM 2490 N N . MET A 1 297 ? -7.68 -18.641 12.633 1 74.25 297 MET A N 1
ATOM 2491 C CA . MET A 1 297 ? -7.641 -17.938 13.922 1 74.25 297 MET A CA 1
ATOM 2492 C C . MET A 1 297 ? -7.188 -16.5 13.742 1 74.25 297 MET A C 1
ATOM 2494 O O . MET A 1 297 ? -7.742 -15.586 14.359 1 74.25 297 MET A O 1
ATOM 2498 N N . ARG A 1 298 ? -6.258 -16.375 12.953 1 73.25 298 ARG A N 1
ATOM 2499 C CA . ARG A 1 298 ? -5.75 -15.031 12.672 1 73.25 298 ARG A CA 1
ATOM 2500 C C . ARG A 1 298 ? -6.832 -14.156 12.047 1 73.25 298 ARG A C 1
ATOM 2502 O O . ARG A 1 298 ? -7.016 -13 12.445 1 73.25 298 ARG A O 1
ATOM 2509 N N . LEU A 1 299 ? -7.48 -14.75 11.156 1 76.25 299 LEU A N 1
ATOM 2510 C CA . LEU A 1 299 ? -8.555 -14.031 10.477 1 76.25 299 LEU A CA 1
ATOM 2511 C C . LEU A 1 299 ? -9.68 -13.688 11.453 1 76.25 299 LEU A C 1
ATOM 2513 O O . LEU A 1 299 ? -10.25 -12.602 11.391 1 76.25 299 LEU A O 1
ATOM 2517 N N . LEU A 1 300 ? -9.945 -14.57 12.258 1 69.75 300 LEU A N 1
ATOM 2518 C CA . LEU A 1 300 ? -10.969 -14.359 13.281 1 69.75 300 LEU A CA 1
ATOM 2519 C C . LEU A 1 300 ? -10.555 -13.242 14.234 1 69.75 300 LEU A C 1
ATOM 2521 O O . LEU A 1 300 ? -11.375 -12.391 14.602 1 69.75 300 LEU A O 1
ATOM 2525 N N . TRP A 1 301 ? -9.312 -13.312 14.461 1 68.44 301 TRP A N 1
ATOM 2526 C CA . TRP A 1 301 ? -8.781 -12.32 15.391 1 68.44 301 TRP A CA 1
ATOM 2527 C C . TRP A 1 301 ? -8.852 -10.922 14.789 1 68.44 301 TRP A C 1
ATOM 2529 O O . TRP A 1 301 ? -9.125 -9.953 15.5 1 68.44 301 TRP A O 1
ATOM 2539 N N . HIS A 1 302 ? -8.711 -10.922 13.469 1 66.69 302 HIS A N 1
ATOM 2540 C CA . HIS A 1 302 ? -8.711 -9.625 12.797 1 66.69 302 HIS A CA 1
ATOM 2541 C C . HIS A 1 302 ? -10.109 -9.266 12.297 1 66.69 302 HIS A C 1
ATOM 2543 O O . HIS A 1 302 ? -10.289 -8.242 11.625 1 66.69 302 HIS A O 1
ATOM 2549 N N . GLY A 1 303 ? -11.039 -10.008 12.711 1 59.5 303 GLY A N 1
ATOM 2550 C CA . GLY A 1 303 ? -12.422 -9.75 12.344 1 59.5 303 GLY A CA 1
ATOM 2551 C C . GLY A 1 303 ? -12.688 -9.961 10.859 1 59.5 303 GLY A C 1
ATOM 2552 O O . GLY A 1 303 ? -13.602 -9.352 10.297 1 59.5 303 GLY A O 1
ATOM 2553 N N . ARG A 1 304 ? -11.836 -10.672 10.266 1 59.03 304 ARG A N 1
ATOM 2554 C CA . ARG A 1 304 ? -11.938 -10.82 8.82 1 59.03 304 ARG A CA 1
ATOM 2555 C C . ARG A 1 304 ? -12.562 -12.156 8.453 1 59.03 304 ARG A C 1
ATOM 2557 O O . ARG A 1 304 ? -12.695 -12.484 7.27 1 59.03 304 ARG A O 1
ATOM 2564 N N . LEU A 1 305 ? -12.891 -13.047 9.359 1 49.75 305 LEU A N 1
ATOM 2565 C CA . LEU A 1 305 ? -13.5 -14.328 9.023 1 49.75 305 LEU A CA 1
ATOM 2566 C C . LEU A 1 305 ? -15 -14.164 8.789 1 49.75 305 LEU A C 1
ATOM 2568 O O . LEU A 1 305 ? -15.703 -13.609 9.633 1 49.75 305 LEU A O 1
ATOM 2572 N N . ASN A 1 306 ? -15.43 -14.055 7.504 1 41.28 306 ASN A N 1
ATOM 2573 C CA . ASN A 1 306 ? -16.875 -14.203 7.32 1 41.28 306 ASN A CA 1
ATOM 2574 C C . ASN A 1 306 ? -17.344 -15.602 7.703 1 41.28 306 ASN A C 1
ATOM 2576 O O . ASN A 1 306 ? -16.703 -16.594 7.348 1 41.28 306 ASN A O 1
ATOM 2580 N N . PRO A 1 307 ? -18.172 -15.719 8.766 1 35.34 307 PRO A N 1
ATOM 2581 C CA . PRO A 1 307 ? -18.734 -17.047 8.992 1 35.34 307 PRO A CA 1
ATOM 2582 C C . PRO A 1 307 ? -19.266 -17.688 7.711 1 35.34 307 PRO A C 1
ATOM 2584 O O . PRO A 1 307 ? -19.812 -16.984 6.852 1 35.34 307 PRO A O 1
ATOM 2587 N N . ALA A 1 308 ? -18.516 -18.719 7.203 1 33.62 308 ALA A N 1
ATOM 2588 C CA . ALA A 1 308 ? -19.141 -19.562 6.184 1 33.62 308 ALA A CA 1
ATOM 2589 C C . ALA A 1 308 ? -20.656 -19.688 6.414 1 33.62 308 ALA A C 1
ATOM 2591 O O . ALA A 1 308 ? -21.094 -20 7.523 1 33.62 308 ALA A O 1
ATOM 2592 N N . ARG A 1 309 ? -21.516 -18.891 5.656 1 25.09 309 ARG A N 1
ATOM 2593 C CA . ARG A 1 309 ? -22.875 -19.438 5.625 1 25.09 309 ARG A CA 1
ATOM 2594 C C . ARG A 1 309 ? -22.875 -20.875 5.137 1 25.09 309 ARG A C 1
ATOM 2596 O O . ARG A 1 309 ? -22.094 -21.25 4.25 1 25.09 309 ARG A O 1
ATOM 2603 N N . MET B 1 1 ? 29.344 -46.938 5.883 1 35.44 1 MET B N 1
ATOM 2604 C CA . MET B 1 1 ? 28.391 -45.844 6.062 1 35.44 1 MET B CA 1
ATOM 2605 C C . MET B 1 1 ? 27.359 -45.844 4.941 1 35.44 1 MET B C 1
ATOM 2607 O O . MET B 1 1 ? 27.703 -45.75 3.766 1 35.44 1 MET B O 1
ATOM 2611 N N . SER B 1 2 ? 26.266 -46.531 4.922 1 45.28 2 SER B N 1
ATOM 2612 C CA . SER B 1 2 ? 25.312 -46.844 3.875 1 45.28 2 SER B CA 1
ATOM 2613 C C . SER B 1 2 ? 24.922 -45.594 3.076 1 45.28 2 SER B C 1
ATOM 2615 O O . SER B 1 2 ? 24.578 -44.562 3.654 1 45.28 2 SER B O 1
ATOM 2617 N N . GLU B 1 3 ? 25.531 -45.281 1.998 1 54.09 3 GLU B N 1
ATOM 2618 C CA . GLU B 1 3 ? 25.344 -44.188 1.044 1 54.09 3 GLU B CA 1
ATOM 2619 C C . GLU B 1 3 ? 23.875 -43.969 0.753 1 54.09 3 GLU B C 1
ATOM 2621 O O . GLU B 1 3 ? 23.203 -44.812 0.188 1 54.09 3 GLU B O 1
ATOM 2626 N N . LEU B 1 4 ? 23.156 -43.344 1.619 1 65.94 4 LEU B N 1
ATOM 2627 C CA . LEU B 1 4 ? 21.734 -43.062 1.417 1 65.94 4 LEU B CA 1
ATOM 2628 C C . LEU B 1 4 ? 21.469 -42.594 -0.004 1 65.94 4 LEU B C 1
ATOM 2630 O O . LEU B 1 4 ? 22.297 -41.875 -0.575 1 65.94 4 LEU B O 1
ATOM 2634 N N . ASN B 1 5 ? 20.594 -43.219 -0.674 1 88.44 5 ASN B N 1
ATOM 2635 C CA . ASN B 1 5 ? 20.047 -42.781 -1.958 1 88.44 5 ASN B CA 1
ATOM 2636 C C . ASN B 1 5 ? 19.797 -41.281 -2.002 1 88.44 5 ASN B C 1
ATOM 2638 O O . ASN B 1 5 ? 19.25 -40.719 -1.059 1 88.44 5 ASN B O 1
ATOM 2642 N N . PRO B 1 6 ? 20.641 -40.656 -2.814 1 90.25 6 PRO B N 1
ATOM 2643 C CA . PRO B 1 6 ? 20.531 -39.219 -2.918 1 90.25 6 PRO B CA 1
ATOM 2644 C C . PRO B 1 6 ? 19.094 -38.719 -2.807 1 90.25 6 PRO B C 1
ATOM 2646 O O . PRO B 1 6 ? 18.828 -37.688 -2.188 1 90.25 6 PRO B O 1
ATOM 2649 N N . ARG B 1 7 ? 18.188 -39.344 -3.271 1 90.69 7 ARG B N 1
ATOM 2650 C CA . ARG B 1 7 ? 16.797 -38.906 -3.221 1 90.69 7 ARG B CA 1
ATOM 2651 C C . ARG B 1 7 ? 16.234 -39.062 -1.811 1 90.69 7 ARG B C 1
ATOM 2653 O O . ARG B 1 7 ? 15.43 -38.219 -1.372 1 90.69 7 ARG B O 1
ATOM 2660 N N . THR B 1 8 ? 16.594 -40.062 -1.173 1 89.88 8 THR B N 1
ATOM 2661 C CA . THR B 1 8 ? 16.141 -40.25 0.203 1 89.88 8 THR B CA 1
ATOM 2662 C C . THR B 1 8 ? 16.688 -39.125 1.102 1 89.88 8 THR B C 1
ATOM 2664 O O . THR B 1 8 ? 15.953 -38.594 1.927 1 89.88 8 THR B O 1
ATOM 2667 N N . GLN B 1 9 ? 17.922 -38.875 0.877 1 91.69 9 GLN B N 1
ATOM 2668 C CA . GLN B 1 9 ? 18.516 -37.781 1.639 1 91.69 9 GLN B CA 1
ATOM 2669 C C . GLN B 1 9 ? 17.797 -36.469 1.349 1 91.69 9 GLN B C 1
ATOM 2671 O O . GLN B 1 9 ? 17.484 -35.688 2.268 1 91.69 9 GLN B O 1
ATOM 2676 N N . ALA B 1 10 ? 17.594 -36.156 0.143 1 92.56 10 ALA B N 1
ATOM 2677 C CA . ALA B 1 10 ? 16.922 -34.938 -0.278 1 92.56 10 ALA B CA 1
ATOM 2678 C C . ALA B 1 10 ? 15.523 -34.844 0.333 1 92.56 10 ALA B C 1
ATOM 2680 O O . ALA B 1 10 ? 15.078 -33.781 0.727 1 92.56 10 ALA B O 1
ATOM 2681 N N . ARG B 1 11 ? 14.828 -35.938 0.385 1 90.38 11 ARG B N 1
ATOM 2682 C CA . ARG B 1 11 ? 13.484 -36 0.959 1 90.38 11 ARG B CA 1
ATOM 2683 C C . ARG B 1 11 ? 13.508 -35.594 2.43 1 90.38 11 ARG B C 1
ATOM 2685 O O . ARG B 1 11 ? 12.68 -34.781 2.869 1 90.38 11 ARG B O 1
ATOM 2692 N N . HIS B 1 12 ? 14.477 -36.125 3.107 1 90 12 HIS B N 1
ATOM 2693 C CA . HIS B 1 12 ? 14.602 -35.75 4.516 1 90 12 HIS B CA 1
ATOM 2694 C C . HIS B 1 12 ? 14.914 -34.281 4.688 1 90 12 HIS B C 1
ATOM 2696 O O . HIS B 1 12 ? 14.367 -33.625 5.578 1 90 12 HIS B O 1
ATOM 2702 N N . GLU B 1 13 ? 15.688 -33.812 3.857 1 92.31 13 GLU B N 1
ATOM 2703 C CA . GLU B 1 13 ? 16.109 -32.438 3.953 1 92.31 13 GLU B CA 1
ATOM 2704 C C . GLU B 1 13 ? 14.953 -31.484 3.674 1 92.31 13 GLU B C 1
ATOM 2706 O O . GLU B 1 13 ? 14.805 -30.453 4.344 1 92.31 13 GLU B O 1
ATOM 2711 N N . VAL B 1 14 ? 14.133 -31.766 2.715 1 90.75 14 VAL B N 1
ATOM 2712 C CA . VAL B 1 14 ? 13.023 -30.859 2.387 1 90.75 14 VAL B CA 1
ATOM 2713 C C . VAL B 1 14 ? 11.977 -30.906 3.494 1 90.75 14 VAL B C 1
ATOM 2715 O O . VAL B 1 14 ? 11.344 -29.891 3.801 1 90.75 14 VAL B O 1
ATOM 2718 N N . GLU B 1 15 ? 11.773 -32.062 4.078 1 88.62 15 GLU B N 1
ATOM 2719 C CA . GLU B 1 15 ? 10.844 -32.156 5.195 1 88.62 15 GLU B CA 1
ATOM 2720 C C . GLU B 1 15 ? 11.289 -31.312 6.375 1 88.62 15 GLU B C 1
ATOM 2722 O O . GLU B 1 15 ? 10.477 -30.641 7.008 1 88.62 15 GLU B O 1
ATOM 2727 N N . ARG B 1 16 ? 12.508 -31.375 6.582 1 89.44 16 ARG B N 1
ATOM 2728 C CA . ARG B 1 16 ? 13.07 -30.547 7.637 1 89.44 16 ARG B CA 1
ATOM 2729 C C . ARG B 1 16 ? 12.914 -29.062 7.301 1 89.44 16 ARG B C 1
ATOM 2731 O O . ARG B 1 16 ? 12.609 -28.25 8.172 1 89.44 16 ARG B O 1
ATOM 2738 N N . ALA B 1 17 ? 13.172 -28.75 6.086 1 90.19 17 ALA B N 1
ATOM 2739 C CA . ALA B 1 17 ? 13.031 -27.359 5.641 1 90.19 17 ALA B CA 1
ATOM 2740 C C . ALA B 1 17 ? 11.602 -26.875 5.82 1 90.19 17 ALA B C 1
ATOM 2742 O O . ALA B 1 17 ? 11.383 -25.734 6.254 1 90.19 17 ALA B O 1
ATOM 2743 N N . ARG B 1 18 ? 10.711 -27.656 5.52 1 88.12 18 ARG B N 1
ATOM 2744 C CA . ARG B 1 18 ? 9.305 -27.297 5.668 1 88.12 18 ARG B CA 1
ATOM 2745 C C . ARG B 1 18 ? 8.938 -27.109 7.133 1 88.12 18 ARG B C 1
ATOM 2747 O O . ARG B 1 18 ? 8.195 -26.188 7.48 1 88.12 18 ARG B O 1
ATOM 2754 N N . PHE B 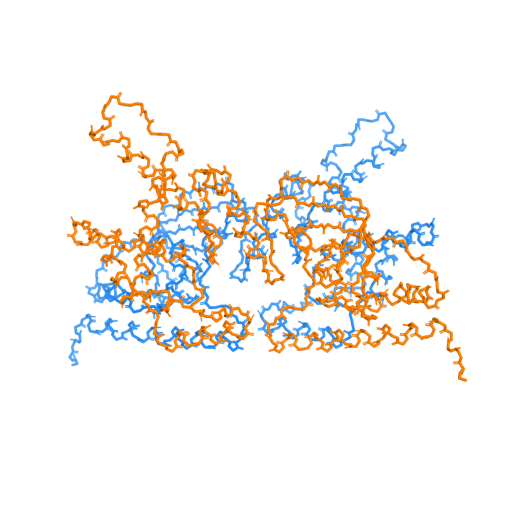1 19 ? 9.461 -27.984 7.93 1 85.06 19 PHE B N 1
ATOM 2755 C CA . PHE B 1 19 ? 9.25 -27.859 9.367 1 85.06 19 PHE B CA 1
ATOM 2756 C C . PHE B 1 19 ? 9.789 -26.531 9.875 1 85.06 19 PHE B C 1
ATOM 2758 O O . PHE B 1 19 ? 9.117 -25.828 10.641 1 85.06 19 PHE B O 1
ATOM 2765 N N . LEU B 1 20 ? 10.922 -26.266 9.445 1 89.12 20 LEU B N 1
ATOM 2766 C CA . LEU B 1 20 ? 11.539 -25 9.844 1 89.12 20 LEU B CA 1
ATOM 2767 C C . LEU B 1 20 ? 10.703 -23.828 9.375 1 89.12 20 LEU B C 1
ATOM 2769 O O . LEU B 1 20 ? 10.562 -22.828 10.102 1 89.12 20 LEU B O 1
ATOM 2773 N N . ALA B 1 21 ? 10.203 -23.859 8.188 1 88.81 21 ALA B N 1
ATOM 2774 C CA . ALA B 1 21 ? 9.32 -22.812 7.676 1 88.81 21 ALA B CA 1
ATOM 2775 C C . ALA B 1 21 ? 8.109 -22.625 8.586 1 88.81 21 ALA B C 1
ATOM 2777 O O . ALA B 1 21 ? 7.695 -21.5 8.852 1 88.81 21 ALA B O 1
ATOM 2778 N N . ASP B 1 22 ? 7.621 -23.703 9.117 1 82.75 22 ASP B N 1
ATOM 2779 C CA . ASP B 1 22 ? 6.496 -23.656 10.047 1 82.75 22 ASP B CA 1
ATOM 2780 C C . ASP B 1 22 ? 6.883 -22.953 11.344 1 82.75 22 ASP B C 1
ATOM 2782 O O . ASP B 1 22 ? 6.113 -22.156 11.883 1 82.75 22 ASP B O 1
ATOM 2786 N N . VAL B 1 23 ? 7.992 -23.281 11.758 1 85.12 23 VAL B N 1
ATOM 2787 C CA . VAL B 1 23 ? 8.508 -22.672 12.984 1 85.12 23 VAL B CA 1
ATOM 2788 C C . VAL B 1 23 ? 8.664 -21.156 12.789 1 85.12 23 VAL B C 1
ATOM 2790 O O . VAL B 1 23 ? 8.227 -20.375 13.625 1 85.12 23 VAL B O 1
ATOM 2793 N N . TYR B 1 24 ? 9.219 -20.828 11.664 1 85.88 24 TYR B N 1
ATOM 2794 C CA . TYR B 1 24 ? 9.414 -19.406 11.367 1 85.88 24 TYR B CA 1
ATOM 2795 C C . TYR B 1 24 ? 8.078 -18.688 11.219 1 85.88 24 TYR B C 1
ATOM 2797 O O . TYR B 1 24 ? 7.945 -17.531 11.609 1 85.88 24 TYR B O 1
ATOM 2805 N N . ASP B 1 25 ? 7.176 -19.359 10.719 1 81.69 25 ASP B N 1
ATOM 2806 C CA . ASP B 1 25 ? 5.836 -18.781 10.609 1 81.69 25 ASP B CA 1
ATOM 2807 C C . ASP B 1 25 ? 5.25 -18.484 11.984 1 81.69 25 ASP B C 1
ATOM 2809 O O . ASP B 1 25 ? 4.676 -17.422 12.203 1 81.69 25 ASP B O 1
ATOM 2813 N N . LEU B 1 26 ? 5.414 -19.391 12.883 1 77.56 26 LEU B N 1
ATOM 2814 C CA . LEU B 1 26 ? 4.922 -19.203 14.242 1 77.56 26 LEU B CA 1
ATOM 2815 C C . LEU B 1 26 ? 5.652 -18.062 14.93 1 77.56 26 LEU B C 1
ATOM 2817 O O . LEU B 1 26 ? 5.031 -17.234 15.609 1 77.56 26 LEU B O 1
ATOM 2821 N N . LEU B 1 27 ? 6.895 -18.031 14.711 1 78.31 27 LEU B N 1
ATOM 2822 C CA . LEU B 1 27 ? 7.691 -16.969 15.297 1 78.31 27 LEU B CA 1
ATOM 2823 C C . LEU B 1 27 ? 7.285 -15.609 14.734 1 78.31 27 LEU B C 1
ATOM 2825 O O . LEU B 1 27 ? 7.254 -14.609 15.453 1 78.31 27 LEU B O 1
ATOM 2829 N N . ALA B 1 28 ? 6.996 -15.656 13.492 1 79.19 28 ALA B N 1
ATOM 2830 C CA . ALA B 1 28 ? 6.578 -14.422 12.836 1 79.19 28 ALA B CA 1
ATOM 2831 C C . ALA B 1 28 ? 5.27 -13.906 13.422 1 79.19 28 ALA B C 1
ATOM 2833 O O . ALA B 1 28 ? 5.082 -12.695 13.562 1 79.19 28 ALA B O 1
ATOM 2834 N N . ILE B 1 29 ? 4.469 -14.781 13.688 1 69.38 29 ILE B N 1
ATOM 2835 C CA . ILE B 1 29 ? 3.213 -14.406 14.336 1 69.38 29 ILE B CA 1
ATOM 2836 C C . ILE B 1 29 ? 3.502 -13.758 15.688 1 69.38 29 ILE B C 1
ATOM 2838 O O . ILE B 1 29 ? 2.939 -12.711 16.016 1 69.38 29 ILE B O 1
ATOM 2842 N N . LEU B 1 30 ? 4.398 -14.281 16.391 1 67.94 30 LEU B N 1
ATOM 2843 C CA . LEU B 1 30 ? 4.758 -13.781 17.703 1 67.94 30 LEU B CA 1
ATOM 2844 C C . LEU B 1 30 ? 5.449 -12.422 17.609 1 67.94 30 LEU B C 1
ATOM 2846 O O . LEU B 1 30 ? 5.203 -11.531 18.422 1 67.94 30 LEU B O 1
ATOM 2850 N N . ARG B 1 31 ? 6.227 -12.344 16.562 1 69.94 31 ARG B N 1
ATOM 2851 C CA . ARG B 1 31 ? 7.004 -11.125 16.391 1 69.94 31 ARG B CA 1
ATOM 2852 C C . ARG B 1 31 ? 6.199 -10.07 15.633 1 69.94 31 ARG B C 1
ATOM 2854 O O . ARG B 1 31 ? 6.633 -8.922 15.508 1 69.94 31 ARG B O 1
ATOM 2861 N N . ARG B 1 32 ? 5.145 -10.422 15.156 1 68.12 32 ARG B N 1
ATOM 2862 C CA . ARG B 1 32 ? 4.254 -9.539 14.414 1 68.12 32 ARG B CA 1
ATOM 2863 C C . ARG B 1 32 ? 4.926 -9.016 13.148 1 68.12 32 ARG B C 1
ATOM 2865 O O . ARG B 1 32 ? 4.863 -7.824 12.852 1 68.12 32 ARG B O 1
ATOM 2872 N N . GLU B 1 33 ? 5.617 -9.977 12.578 1 71.44 33 GLU B N 1
ATOM 2873 C CA . GLU B 1 33 ? 6.289 -9.641 11.328 1 71.44 33 GLU B CA 1
ATOM 2874 C C . GLU B 1 33 ? 5.883 -10.602 10.211 1 71.44 33 GLU B C 1
ATOM 2876 O O . GLU B 1 33 ? 5.684 -11.789 10.453 1 71.44 33 GLU B O 1
ATOM 2881 N N . PRO B 1 34 ? 5.793 -9.992 9.102 1 74.69 34 PRO B N 1
ATOM 2882 C CA . PRO B 1 34 ? 5.48 -10.891 7.98 1 74.69 34 PRO B CA 1
ATOM 2883 C C . PRO B 1 34 ? 6.641 -11.82 7.625 1 74.69 34 PRO B C 1
ATOM 2885 O O . PRO B 1 34 ? 7.805 -11.422 7.711 1 74.69 34 PRO B O 1
ATOM 2888 N N . ASN B 1 35 ? 6.316 -13.102 7.355 1 84.56 35 ASN B N 1
ATOM 2889 C CA . ASN B 1 35 ? 7.293 -14.086 6.914 1 84.56 35 ASN B CA 1
ATOM 2890 C C . ASN B 1 35 ? 7.055 -14.5 5.465 1 84.56 35 ASN B C 1
ATOM 2892 O O . ASN B 1 35 ? 6.883 -15.688 5.172 1 84.56 35 ASN B O 1
ATOM 2896 N N . GLU B 1 36 ? 7.004 -13.508 4.586 1 87.62 36 GLU B N 1
ATOM 2897 C CA . GLU B 1 36 ? 6.734 -13.789 3.178 1 87.62 36 GLU B CA 1
ATOM 2898 C C . GLU B 1 36 ? 7.777 -13.125 2.277 1 87.62 36 GLU B C 1
ATOM 2900 O O . GLU B 1 36 ? 8.391 -12.133 2.658 1 87.62 36 GLU B O 1
ATOM 2905 N N . LEU B 1 37 ? 7.977 -13.773 1.169 1 91.94 37 LEU B N 1
ATOM 2906 C CA . LEU B 1 37 ? 8.758 -13.141 0.112 1 91.94 37 LEU B CA 1
ATOM 2907 C C . LEU B 1 37 ? 8.039 -11.914 -0.435 1 91.94 37 LEU B C 1
ATOM 2909 O O . LEU B 1 37 ? 6.809 -11.844 -0.397 1 91.94 37 LEU B O 1
ATOM 2913 N N . LEU B 1 38 ? 8.844 -11 -0.849 1 91.38 38 LEU B N 1
ATOM 2914 C CA . LEU B 1 38 ? 8.258 -9.82 -1.476 1 91.38 38 LEU B CA 1
ATOM 2915 C C . LEU B 1 38 ? 7.77 -10.141 -2.885 1 91.38 38 LEU B C 1
ATOM 2917 O O . LEU B 1 38 ? 8.516 -10.695 -3.691 1 91.38 38 LEU B O 1
ATOM 2921 N N . PRO B 1 39 ? 6.516 -9.812 -3.146 1 92.38 39 PRO B N 1
ATOM 2922 C CA . PRO B 1 39 ? 6.051 -9.977 -4.523 1 92.38 39 PRO B CA 1
ATOM 2923 C C . PRO B 1 39 ? 6.719 -9 -5.492 1 92.38 39 PRO B C 1
ATOM 2925 O O . PRO B 1 39 ? 6.793 -7.801 -5.215 1 92.38 39 PRO B O 1
ATOM 2928 N N . PHE B 1 40 ? 7.18 -9.484 -6.605 1 94.38 40 PHE B N 1
ATOM 2929 C CA . PHE B 1 40 ? 7.84 -8.641 -7.594 1 94.38 40 PHE B CA 1
ATOM 2930 C C . PHE B 1 40 ? 6.895 -7.559 -8.102 1 94.38 40 PHE B C 1
ATOM 2932 O O . PHE B 1 40 ? 7.328 -6.453 -8.43 1 94.38 40 PHE B O 1
ATOM 2939 N N . ASP B 1 41 ? 5.613 -7.805 -8.125 1 90.5 41 ASP B N 1
ATOM 2940 C CA . ASP B 1 41 ? 4.621 -6.855 -8.617 1 90.5 41 ASP B CA 1
ATOM 2941 C C . ASP B 1 41 ? 4.68 -5.543 -7.832 1 90.5 41 ASP B C 1
ATOM 2943 O O . ASP B 1 41 ? 4.352 -4.48 -8.367 1 90.5 41 ASP B O 1
ATOM 2947 N N . TRP B 1 42 ? 5.117 -5.629 -6.609 1 92 42 TRP B N 1
ATOM 2948 C CA . TRP B 1 42 ? 5.195 -4.438 -5.773 1 92 42 TRP B CA 1
ATOM 2949 C C . TRP B 1 42 ? 6.262 -3.479 -6.285 1 92 42 TRP B C 1
ATOM 2951 O O . TRP B 1 42 ? 6.191 -2.271 -6.043 1 92 42 TRP B O 1
ATOM 2961 N N . VAL B 1 43 ? 7.211 -4.023 -7.027 1 93.31 43 VAL B N 1
ATOM 2962 C CA . VAL B 1 43 ? 8.344 -3.254 -7.523 1 93.31 43 VAL B CA 1
ATOM 2963 C C . VAL B 1 43 ? 7.867 -2.217 -8.531 1 93.31 43 VAL B C 1
ATOM 2965 O O . VAL B 1 43 ? 8.516 -1.186 -8.727 1 93.31 43 VAL B O 1
ATOM 2968 N N . GLN B 1 44 ? 6.715 -2.459 -9.133 1 91.25 44 GLN B N 1
ATOM 2969 C CA . GLN B 1 44 ? 6.172 -1.513 -10.102 1 91.25 44 GLN B CA 1
ATOM 2970 C C . GLN B 1 44 ? 5.91 -0.156 -9.453 1 91.25 44 GLN B C 1
ATOM 2972 O O . GLN B 1 44 ? 5.957 0.877 -10.125 1 91.25 44 GLN B O 1
ATOM 2977 N N . HIS B 1 45 ? 5.734 -0.155 -8.203 1 93.38 45 HIS B N 1
ATOM 2978 C CA . HIS B 1 45 ? 5.434 1.082 -7.492 1 93.38 45 HIS B CA 1
ATOM 2979 C C . HIS B 1 45 ? 6.672 1.958 -7.359 1 93.38 45 HIS B C 1
ATOM 2981 O O . HIS B 1 45 ? 6.566 3.148 -7.055 1 93.38 45 HIS B O 1
ATOM 2987 N N . LEU B 1 46 ? 7.816 1.424 -7.637 1 96.19 46 LEU B N 1
ATOM 2988 C CA . LEU B 1 46 ? 9.055 2.188 -7.578 1 96.19 46 LEU B CA 1
ATOM 2989 C C . LEU B 1 46 ? 9.234 3.027 -8.836 1 96.19 46 LEU B C 1
ATOM 2991 O O . LEU B 1 46 ? 10.211 3.775 -8.953 1 96.19 46 LEU B O 1
ATOM 2995 N N . ALA B 1 47 ? 8.352 2.906 -9.758 1 94.38 47 ALA B N 1
ATOM 2996 C CA . ALA B 1 47 ? 8.383 3.641 -11.023 1 94.38 47 ALA B CA 1
ATOM 2997 C C . ALA B 1 47 ? 9.648 3.322 -11.812 1 94.38 47 ALA B C 1
ATOM 2999 O O . ALA B 1 47 ? 10.398 4.227 -12.18 1 94.38 47 ALA B O 1
ATOM 3000 N N . PRO B 1 48 ? 9.805 2.037 -12.156 1 95.5 48 PRO B N 1
ATOM 3001 C CA . PRO B 1 48 ? 11 1.689 -12.922 1 95.5 48 PRO B CA 1
ATOM 3002 C C . PRO B 1 48 ? 11.039 2.373 -14.289 1 95.5 48 PRO B C 1
ATOM 3004 O O . PRO B 1 48 ? 10 2.561 -14.922 1 95.5 48 PRO B O 1
ATOM 3007 N N . GLU B 1 49 ? 12.203 2.768 -14.844 1 93.75 49 GLU B N 1
ATOM 3008 C CA . GLU B 1 49 ? 12.383 3.533 -16.078 1 93.75 49 GLU B CA 1
ATOM 3009 C C . GLU B 1 49 ? 12.828 2.635 -17.219 1 93.75 49 GLU B C 1
ATOM 3011 O O . GLU B 1 49 ? 12.812 3.047 -18.391 1 93.75 49 GLU B O 1
ATOM 3016 N N . GLY B 1 50 ? 13.289 1.476 -16.938 1 92.38 50 GLY B N 1
ATOM 3017 C CA . GLY B 1 50 ? 13.758 0.551 -17.953 1 92.38 50 GLY B CA 1
ATOM 3018 C C . GLY B 1 50 ? 14.367 -0.714 -17.375 1 92.38 50 GLY B C 1
ATOM 3019 O O . GLY B 1 50 ? 14.461 -0.862 -16.156 1 92.38 50 GLY B O 1
ATOM 3020 N N . GLU B 1 51 ? 14.586 -1.568 -18.328 1 94.88 51 GLU B N 1
ATOM 3021 C CA . GLU B 1 51 ? 15.234 -2.822 -17.953 1 94.88 51 GLU B CA 1
ATOM 3022 C C . GLU B 1 51 ? 16.375 -3.156 -18.906 1 94.88 51 GLU B C 1
ATOM 3024 O O . GLU B 1 51 ? 16.344 -2.793 -20.078 1 94.88 51 GLU B O 1
ATOM 3029 N N . HIS B 1 52 ? 17.406 -3.674 -18.391 1 96.06 52 HIS B N 1
ATOM 3030 C CA . HIS B 1 52 ? 18.484 -4.16 -19.234 1 96.06 52 HIS B CA 1
ATOM 3031 C C . HIS B 1 52 ? 19.062 -5.461 -18.703 1 96.06 52 HIS B C 1
ATOM 3033 O O . HIS B 1 52 ? 19.047 -5.699 -17.5 1 96.06 52 HIS B O 1
ATOM 3039 N N . SER B 1 53 ? 19.594 -6.25 -19.672 1 97.31 53 SER B N 1
ATOM 3040 C CA . SER B 1 53 ? 20.188 -7.531 -19.312 1 97.31 53 SER B CA 1
ATOM 3041 C C . SER B 1 53 ? 21.641 -7.367 -18.891 1 97.31 53 SER B C 1
ATOM 3043 O O . SER B 1 53 ? 22.391 -6.633 -19.531 1 97.31 53 SER B O 1
ATOM 3045 N N . LEU B 1 54 ? 22.047 -8.039 -17.828 1 97.81 54 LEU B N 1
ATOM 3046 C CA . LEU B 1 54 ? 23.422 -8.023 -17.359 1 97.81 54 LEU B CA 1
ATOM 3047 C C . LEU B 1 54 ? 24.125 -9.344 -17.672 1 97.81 54 LEU B C 1
ATOM 3049 O O . LEU B 1 54 ? 25.297 -9.523 -17.328 1 97.81 54 LEU B O 1
ATOM 3053 N N . GLY B 1 55 ? 23.375 -10.25 -18.281 1 97.38 55 GLY B N 1
ATOM 3054 C CA . GLY B 1 55 ? 23.953 -11.562 -18.578 1 97.38 55 GLY B CA 1
ATOM 3055 C C . GLY B 1 55 ? 24.016 -12.453 -17.344 1 97.38 55 GLY B C 1
ATOM 3056 O O . GLY B 1 55 ? 23.281 -12.266 -16.391 1 97.38 55 GLY B O 1
ATOM 3057 N N . VAL B 1 56 ? 24.844 -13.461 -17.453 1 98.38 56 VAL B N 1
ATOM 3058 C CA . VAL B 1 56 ? 24.984 -14.43 -16.375 1 98.38 56 VAL B CA 1
ATOM 3059 C C . VAL B 1 56 ? 26.078 -13.977 -15.406 1 98.38 56 VAL B C 1
ATOM 3061 O O . VAL B 1 56 ? 27.172 -13.594 -15.836 1 98.38 56 VAL B O 1
ATOM 3064 N N . GLN B 1 57 ? 25.781 -13.938 -14.117 1 98.12 57 GLN B N 1
ATOM 3065 C CA . GLN B 1 57 ? 26.766 -13.609 -13.078 1 98.12 57 GLN B CA 1
ATOM 3066 C C . GLN B 1 57 ? 26.406 -14.297 -11.766 1 98.12 57 GLN B C 1
ATOM 3068 O O . GLN B 1 57 ? 25.281 -14.766 -11.578 1 98.12 57 GLN B O 1
ATOM 3073 N N . ALA B 1 58 ? 27.469 -14.375 -10.93 1 98.38 58 ALA B N 1
ATOM 3074 C CA . ALA B 1 58 ? 27.25 -14.875 -9.578 1 98.38 58 ALA B CA 1
ATOM 3075 C C . ALA B 1 58 ? 26.625 -13.805 -8.688 1 98.38 58 ALA B C 1
ATOM 3077 O O . ALA B 1 58 ? 27.125 -12.68 -8.625 1 98.38 58 ALA B O 1
ATOM 3078 N N . ILE B 1 59 ? 25.5 -14.109 -8.055 1 98.69 59 ILE B N 1
ATOM 3079 C CA . ILE B 1 59 ? 24.844 -13.133 -7.188 1 98.69 59 ILE B CA 1
ATOM 3080 C C . ILE B 1 59 ? 24.75 -13.688 -5.77 1 98.69 59 ILE B C 1
ATOM 3082 O O . ILE B 1 59 ? 24.703 -14.906 -5.574 1 98.69 59 ILE B O 1
ATOM 3086 N N . PRO B 1 60 ? 24.797 -12.82 -4.82 1 98.38 60 PRO B N 1
ATOM 3087 C CA . PRO B 1 60 ? 24.641 -13.281 -3.438 1 98.38 60 PRO B CA 1
ATOM 3088 C C . PRO B 1 60 ? 23.25 -13.836 -3.145 1 98.38 60 PRO B C 1
ATOM 3090 O O . PRO B 1 60 ? 22.25 -13.164 -3.414 1 98.38 60 PRO B O 1
ATOM 3093 N N . VAL B 1 61 ? 23.219 -14.977 -2.502 1 97.88 61 VAL B N 1
ATOM 3094 C CA . VAL B 1 61 ? 21.953 -15.672 -2.238 1 97.88 61 VAL B CA 1
ATOM 3095 C C . VAL B 1 61 ? 21.156 -14.898 -1.193 1 97.88 61 VAL B C 1
ATOM 3097 O O . VAL B 1 61 ? 19.922 -14.852 -1.259 1 97.88 61 VAL B O 1
ATOM 3100 N N . ASP B 1 62 ? 21.828 -14.195 -0.314 1 95.5 62 ASP B N 1
ATOM 3101 C CA . ASP B 1 62 ? 21.156 -13.508 0.791 1 95.5 62 ASP B CA 1
ATOM 3102 C C . ASP B 1 62 ? 20.469 -12.234 0.31 1 95.5 62 ASP B C 1
ATOM 3104 O O . ASP B 1 62 ? 19.656 -11.648 1.03 1 95.5 62 ASP B O 1
ATOM 3108 N N . GLN B 1 63 ? 20.766 -11.812 -0.89 1 97.06 63 GLN B N 1
ATOM 3109 C CA . GLN B 1 63 ? 20.156 -10.609 -1.437 1 97.06 63 GLN B CA 1
ATOM 3110 C C . GLN B 1 63 ? 18.922 -10.953 -2.268 1 97.06 63 GLN B C 1
ATOM 3112 O O . GLN B 1 63 ? 18.234 -10.055 -2.777 1 97.06 63 GLN B O 1
ATOM 3117 N N . ILE B 1 64 ? 18.641 -12.242 -2.355 1 97.94 64 ILE B N 1
ATOM 3118 C CA . ILE B 1 64 ? 17.406 -12.688 -3 1 97.94 64 ILE B CA 1
ATOM 3119 C C . ILE B 1 64 ? 16.25 -12.641 -2.002 1 97.94 64 ILE B C 1
ATOM 3121 O O . ILE B 1 64 ? 16.188 -13.461 -1.084 1 97.94 64 ILE B O 1
ATOM 3125 N N . ILE B 1 65 ? 15.328 -11.664 -2.285 1 95.5 65 ILE B N 1
ATOM 3126 C CA . ILE B 1 65 ? 14.352 -11.414 -1.227 1 95.5 65 ILE B CA 1
ATOM 3127 C C . ILE B 1 65 ? 12.938 -11.594 -1.772 1 95.5 65 ILE B C 1
ATOM 3129 O O . ILE B 1 65 ? 11.961 -11.461 -1.034 1 95.5 65 ILE B O 1
ATOM 3133 N N . GLY B 1 66 ? 12.82 -11.844 -3.029 1 96.12 66 GLY B N 1
ATOM 3134 C CA . GLY B 1 66 ? 11.484 -11.922 -3.594 1 96.12 66 GLY B CA 1
ATOM 3135 C C . GLY B 1 66 ? 11.375 -12.898 -4.75 1 96.12 66 GLY B C 1
ATOM 3136 O O . GLY B 1 66 ? 12.359 -13.547 -5.113 1 96.12 66 GLY B O 1
ATOM 3137 N N . SER B 1 67 ? 10.125 -13.086 -5.25 1 95.12 67 SER B N 1
ATOM 3138 C CA . SER B 1 67 ? 9.805 -13.961 -6.371 1 95.12 67 SER B CA 1
ATOM 3139 C C . SER B 1 67 ? 8.742 -13.344 -7.27 1 95.12 67 SER B C 1
ATOM 3141 O O . SER B 1 67 ? 7.887 -12.586 -6.801 1 95.12 67 SER B O 1
ATOM 3143 N N . VAL B 1 68 ? 8.852 -13.617 -8.516 1 91.31 68 VAL B N 1
ATOM 3144 C CA . VAL B 1 68 ? 7.922 -13.07 -9.492 1 91.31 68 VAL B CA 1
ATOM 3145 C C . VAL B 1 68 ? 6.566 -13.766 -9.359 1 91.31 68 VAL B C 1
ATOM 3147 O O . VAL B 1 68 ? 5.531 -13.102 -9.273 1 91.31 68 VAL B O 1
ATOM 3150 N N . ASP B 1 69 ? 6.617 -15.094 -9.219 1 82.06 69 ASP B N 1
ATOM 3151 C CA . ASP B 1 69 ? 5.336 -15.781 -9.336 1 82.06 69 ASP B CA 1
ATOM 3152 C C . ASP B 1 69 ? 5.156 -16.797 -8.219 1 82.06 69 ASP B C 1
ATOM 3154 O O . ASP B 1 69 ? 4.121 -17.469 -8.133 1 82.06 69 ASP B O 1
ATOM 3158 N N . ARG B 1 70 ? 6.133 -16.938 -7.305 1 86.25 70 ARG B N 1
ATOM 3159 C CA . ARG B 1 70 ? 6.059 -17.984 -6.289 1 86.25 70 ARG B CA 1
ATOM 3160 C C . ARG B 1 70 ? 6.297 -17.406 -4.898 1 86.25 70 ARG B C 1
ATOM 3162 O O . ARG B 1 70 ? 6.891 -18.062 -4.043 1 86.25 70 ARG B O 1
ATOM 3169 N N . TYR B 1 71 ? 5.961 -16.203 -4.703 1 87.69 71 TYR B N 1
ATOM 3170 C CA . TYR B 1 71 ? 6.254 -15.523 -3.449 1 87.69 71 TYR B CA 1
ATOM 3171 C C . TYR B 1 71 ? 5.445 -16.109 -2.303 1 87.69 71 TYR B C 1
ATOM 3173 O O . TYR B 1 71 ? 5.77 -15.898 -1.131 1 87.69 71 TYR B O 1
ATOM 3181 N N . ARG B 1 72 ? 4.543 -16.922 -2.535 1 80.75 72 ARG B N 1
ATOM 3182 C CA . ARG B 1 72 ? 3.746 -17.516 -1.47 1 80.75 72 ARG B CA 1
ATOM 3183 C C . ARG B 1 72 ? 4.195 -18.953 -1.18 1 80.75 72 ARG B C 1
ATOM 3185 O O . ARG B 1 72 ? 3.811 -19.531 -0.166 1 80.75 72 ARG B O 1
ATOM 3192 N N . GLU B 1 73 ? 4.91 -19.438 -2.039 1 84.5 73 GLU B N 1
ATOM 3193 C CA . GLU B 1 73 ? 5.293 -20.844 -1.936 1 84.5 73 GLU B CA 1
ATOM 3194 C C . GLU B 1 73 ? 6.516 -21.031 -1.041 1 84.5 73 GLU B C 1
ATOM 3196 O O . GLU B 1 73 ? 6.805 -22.125 -0.583 1 84.5 73 GLU B O 1
ATOM 3201 N N . PHE B 1 74 ? 7.152 -19.906 -0.864 1 91.38 74 PHE B N 1
ATOM 3202 C CA . PHE B 1 74 ? 8.32 -19.875 0.004 1 91.38 74 PHE B CA 1
ATOM 3203 C C . PHE B 1 74 ? 8.203 -18.781 1.049 1 91.38 74 PHE B C 1
ATOM 3205 O O . PHE B 1 74 ? 7.5 -17.797 0.838 1 91.38 74 PHE B O 1
ATOM 3212 N N . ASP B 1 75 ? 8.844 -19.016 2.162 1 90.44 75 ASP B N 1
ATOM 3213 C CA . ASP B 1 75 ? 8.836 -17.953 3.164 1 90.44 75 ASP B CA 1
ATOM 3214 C C . ASP B 1 75 ? 9.992 -16.984 2.941 1 90.44 75 ASP B C 1
ATOM 3216 O O . ASP B 1 75 ? 10.695 -17.062 1.931 1 90.44 75 ASP B O 1
ATOM 3220 N N . ARG B 1 76 ? 10.164 -16.047 3.822 1 90.25 76 ARG B N 1
ATOM 3221 C CA . ARG B 1 76 ? 11.156 -14.977 3.676 1 90.25 76 ARG B CA 1
ATOM 3222 C C . ARG B 1 76 ? 12.562 -15.555 3.631 1 90.25 76 ARG B C 1
ATOM 3224 O O . ARG B 1 76 ? 13.492 -14.906 3.145 1 90.25 76 ARG B O 1
ATOM 3231 N N . HIS B 1 77 ? 12.727 -16.781 4.086 1 91.38 77 HIS B N 1
ATOM 3232 C CA . HIS B 1 77 ? 14.023 -17.453 4.082 1 91.38 77 HIS B CA 1
ATOM 3233 C C . HIS B 1 77 ? 14.109 -18.469 2.953 1 91.38 77 HIS B C 1
ATOM 3235 O O . HIS B 1 77 ? 15.016 -19.312 2.934 1 91.38 77 HIS B O 1
ATOM 3241 N N . TYR B 1 78 ? 13.102 -18.438 2.105 1 93.88 78 TYR B N 1
ATOM 3242 C CA . TYR B 1 78 ? 12.977 -19.281 0.921 1 93.88 78 TYR B CA 1
ATOM 3243 C C . TYR B 1 78 ? 12.812 -20.75 1.309 1 93.88 78 TYR B C 1
ATOM 3245 O O . TYR B 1 78 ? 13.281 -21.641 0.603 1 93.88 78 TYR B O 1
ATOM 3253 N N . LEU B 1 79 ? 12.344 -20.938 2.449 1 93.88 79 LEU B N 1
ATOM 3254 C CA . LEU B 1 79 ? 11.938 -22.297 2.824 1 93.88 79 LEU B CA 1
ATOM 3255 C C . LEU B 1 79 ? 10.594 -22.656 2.205 1 93.88 79 LEU B C 1
ATOM 3257 O O . LEU B 1 79 ? 9.688 -21.812 2.146 1 93.88 79 LEU B O 1
ATOM 3261 N N . PRO B 1 80 ? 10.531 -23.875 1.737 1 89.56 80 PRO B N 1
ATOM 3262 C CA . PRO B 1 80 ? 9.273 -24.281 1.108 1 89.56 80 PRO B CA 1
ATOM 3263 C C . PRO B 1 80 ? 8.117 -24.375 2.104 1 89.56 80 PRO B C 1
ATOM 3265 O O . PRO B 1 80 ? 8.289 -24.891 3.213 1 89.56 80 PRO B O 1
ATOM 3268 N N . ARG B 1 81 ? 6.977 -23.906 1.677 1 84.81 81 ARG B N 1
ATOM 3269 C CA . ARG B 1 81 ? 5.859 -23.797 2.609 1 84.81 81 ARG B CA 1
ATOM 3270 C C . ARG B 1 81 ? 4.844 -24.906 2.369 1 84.81 81 ARG B C 1
ATOM 3272 O O . ARG B 1 81 ? 4.012 -25.203 3.232 1 84.81 81 ARG B O 1
ATOM 3279 N N . GLU B 1 82 ? 4.926 -25.484 1.164 1 74.81 82 GLU B N 1
ATOM 3280 C CA . GLU B 1 82 ? 3.854 -26.406 0.798 1 74.81 82 GLU B CA 1
ATOM 3281 C C . GLU B 1 82 ? 4.414 -27.75 0.361 1 74.81 82 GLU B C 1
ATOM 3283 O O . GLU B 1 82 ? 5.469 -27.828 -0.276 1 74.81 82 GLU B O 1
ATOM 3288 N N . PRO B 1 83 ? 3.678 -28.828 0.615 1 74.38 83 PRO B N 1
ATOM 3289 C CA . PRO B 1 83 ? 4.16 -30.188 0.316 1 74.38 83 PRO B CA 1
ATOM 3290 C C . PRO B 1 83 ? 4.332 -30.438 -1.182 1 74.38 83 PRO B C 1
ATOM 3292 O O . PRO B 1 83 ? 5.172 -31.234 -1.586 1 74.38 83 PRO B O 1
ATOM 3295 N N . HIS B 1 84 ? 3.551 -29.781 -1.963 1 73.31 84 HIS B N 1
ATOM 3296 C CA . HIS B 1 84 ? 3.619 -30.062 -3.393 1 73.31 84 HIS B CA 1
ATOM 3297 C C . HIS B 1 84 ? 4.934 -29.562 -3.99 1 73.31 84 HIS B C 1
ATOM 3299 O O . HIS B 1 84 ? 5.281 -29.906 -5.117 1 73.31 84 HIS B O 1
ATOM 3305 N N . LEU B 1 85 ? 5.629 -28.828 -3.24 1 79.81 85 LEU B N 1
ATOM 3306 C CA . LEU B 1 85 ? 6.922 -28.312 -3.678 1 79.81 85 LEU B CA 1
ATOM 3307 C C . LEU B 1 85 ? 8.016 -29.359 -3.496 1 79.81 85 LEU B C 1
ATOM 3309 O O . LEU B 1 85 ? 9.109 -29.219 -4.051 1 79.81 85 LEU B O 1
ATOM 3313 N N . ASP B 1 86 ? 7.695 -30.453 -2.812 1 82.5 86 ASP B N 1
ATOM 3314 C CA . ASP B 1 86 ? 8.719 -31.375 -2.34 1 82.5 86 ASP B CA 1
ATOM 3315 C C . ASP B 1 86 ? 9.398 -32.094 -3.508 1 82.5 86 ASP B C 1
ATOM 3317 O O . ASP B 1 86 ? 10.633 -32.156 -3.568 1 82.5 86 ASP B O 1
ATOM 3321 N N . GLU B 1 87 ? 8.562 -32.531 -4.379 1 81.81 87 GLU B N 1
ATOM 3322 C CA . GLU B 1 87 ? 9.125 -33.344 -5.441 1 81.81 87 GLU B CA 1
ATOM 3323 C C . GLU B 1 87 ? 10.164 -32.594 -6.254 1 81.81 87 GLU B C 1
ATOM 3325 O O . GLU B 1 87 ? 11.25 -33.094 -6.539 1 81.81 87 GLU B O 1
ATOM 3330 N N . ARG B 1 88 ? 9.82 -31.375 -6.617 1 86.12 88 ARG B N 1
ATOM 3331 C CA . ARG B 1 88 ? 10.773 -30.562 -7.355 1 86.12 88 ARG B CA 1
ATOM 3332 C C . ARG B 1 88 ? 11.992 -30.234 -6.5 1 86.12 88 ARG B C 1
ATOM 3334 O O . ARG B 1 88 ? 13.125 -30.25 -6.992 1 86.12 88 ARG B O 1
ATOM 3341 N N . TRP B 1 89 ? 11.766 -29.906 -5.305 1 91.56 89 TRP B N 1
ATOM 3342 C CA . TRP B 1 89 ? 12.852 -29.625 -4.367 1 91.56 89 TRP B CA 1
ATOM 3343 C C . TRP B 1 89 ? 13.797 -30.828 -4.266 1 91.56 89 TRP B C 1
ATOM 3345 O O . TRP B 1 89 ? 15.016 -30.656 -4.34 1 91.56 89 TRP B O 1
ATOM 3355 N N . ILE B 1 90 ? 13.273 -32.031 -4.105 1 91.5 90 ILE B N 1
ATOM 3356 C CA . ILE B 1 90 ? 14.039 -33.25 -4.023 1 91.5 90 ILE B CA 1
ATOM 3357 C C . ILE B 1 90 ? 14.844 -33.469 -5.305 1 91.5 90 ILE B C 1
ATOM 3359 O O . ILE B 1 90 ? 16.016 -33.844 -5.258 1 91.5 90 ILE B O 1
ATOM 3363 N N . GLY B 1 91 ? 14.18 -33.188 -6.398 1 91.38 91 GLY B N 1
ATOM 3364 C CA . GLY B 1 91 ? 14.875 -33.312 -7.668 1 91.38 91 GLY B CA 1
ATOM 3365 C C . GLY B 1 91 ? 16.109 -32.438 -7.758 1 91.38 91 GLY B C 1
ATOM 3366 O O . GLY B 1 91 ? 17.172 -32.875 -8.18 1 91.38 91 GLY B O 1
ATOM 3367 N N . VAL B 1 92 ? 16 -31.219 -7.402 1 94.06 92 VAL B N 1
ATOM 3368 C CA . VAL B 1 92 ? 17.094 -30.266 -7.438 1 94.06 92 VAL B CA 1
ATOM 3369 C C . VAL B 1 92 ? 18.219 -30.719 -6.508 1 94.06 92 VAL B C 1
ATOM 3371 O O . VAL B 1 92 ? 19.375 -30.781 -6.914 1 94.06 92 VAL B O 1
ATOM 3374 N N . ARG B 1 93 ? 17.875 -31.109 -5.32 1 95.06 93 ARG B N 1
ATOM 3375 C CA . ARG B 1 93 ? 18.859 -31.5 -4.316 1 95.06 93 ARG B CA 1
ATOM 3376 C C . ARG B 1 93 ? 19.547 -32.812 -4.711 1 95.06 93 ARG B C 1
ATOM 3378 O O . ARG B 1 93 ? 20.766 -32.938 -4.57 1 95.06 93 ARG B O 1
ATOM 3385 N N . ALA B 1 94 ? 18.797 -33.719 -5.164 1 94.75 94 ALA B N 1
ATOM 3386 C CA . ALA B 1 94 ? 19.359 -34.969 -5.605 1 94.75 94 ALA B CA 1
ATOM 3387 C C . ALA B 1 94 ? 20.375 -34.75 -6.73 1 94.75 94 ALA B C 1
ATOM 3389 O O . ALA B 1 94 ? 21.438 -35.375 -6.742 1 94.75 94 ALA B O 1
ATOM 3390 N N . ALA B 1 95 ? 20 -33.906 -7.652 1 94.56 95 ALA B N 1
ATOM 3391 C CA . ALA B 1 95 ? 20.922 -33.594 -8.75 1 94.56 95 ALA B CA 1
ATOM 3392 C C . ALA B 1 95 ? 22.219 -33 -8.211 1 94.56 95 ALA B C 1
ATOM 3394 O O . ALA B 1 95 ? 23.312 -33.344 -8.672 1 94.56 95 ALA B O 1
ATOM 3395 N N . GLN B 1 96 ? 22.172 -32.156 -7.266 1 93.81 96 GLN B N 1
ATOM 3396 C CA . GLN B 1 96 ? 23.344 -31.562 -6.652 1 93.81 96 GLN B CA 1
ATOM 3397 C C . GLN B 1 96 ? 24.219 -32.625 -5.977 1 93.81 96 GLN B C 1
ATOM 3399 O O . GLN B 1 96 ? 25.438 -32.594 -6.105 1 93.81 96 GLN B O 1
ATOM 3404 N N . LEU B 1 97 ? 23.562 -33.531 -5.277 1 93.88 97 LEU B N 1
ATOM 3405 C CA . LEU B 1 97 ? 24.266 -34.594 -4.562 1 93.88 97 LEU B CA 1
ATOM 3406 C C . LEU B 1 97 ? 25 -35.531 -5.535 1 93.88 97 LEU B C 1
ATOM 3408 O O . LEU B 1 97 ? 26.031 -36.094 -5.199 1 93.88 97 LEU B O 1
ATOM 3412 N N . GLN B 1 98 ? 24.453 -35.562 -6.719 1 94.69 98 GLN B N 1
ATOM 3413 C CA . GLN B 1 98 ? 25.047 -36.406 -7.75 1 94.69 98 GLN B CA 1
ATOM 3414 C C . GLN B 1 98 ? 26.109 -35.625 -8.531 1 94.69 98 GLN B C 1
ATOM 3416 O O . GLN B 1 98 ? 26.719 -36.188 -9.461 1 94.69 98 GLN B O 1
ATOM 3421 N N . GLY B 1 99 ? 26.328 -34.406 -8.273 1 92.25 99 GLY B N 1
ATOM 3422 C CA . GLY B 1 99 ? 27.375 -33.625 -8.898 1 92.25 99 GLY B CA 1
ATOM 3423 C C . GLY B 1 99 ? 26.953 -33 -10.219 1 92.25 99 GLY B C 1
ATOM 3424 O O . GLY B 1 99 ? 27.781 -32.562 -11 1 92.25 99 GLY B O 1
ATOM 3425 N N . LYS B 1 100 ? 25.688 -33.031 -10.492 1 93.88 100 LYS B N 1
ATOM 3426 C CA . LYS B 1 100 ? 25.188 -32.438 -11.727 1 93.88 100 LYS B CA 1
ATOM 3427 C C . LYS B 1 100 ? 25.156 -30.906 -11.625 1 93.88 100 LYS B C 1
ATOM 3429 O O . LYS B 1 100 ? 24.781 -30.344 -10.586 1 93.88 100 LYS B O 1
ATOM 3434 N N . GLU B 1 101 ? 25.656 -30.328 -12.703 1 91.94 101 GLU B N 1
ATOM 3435 C CA . GLU B 1 101 ? 25.594 -28.875 -12.758 1 91.94 101 GLU B CA 1
ATOM 3436 C C . GLU B 1 101 ? 24.203 -28.406 -13.188 1 91.94 101 GLU B C 1
ATOM 3438 O O . GLU B 1 101 ? 23.656 -28.875 -14.188 1 91.94 101 GLU B O 1
ATOM 3443 N N . LEU B 1 102 ? 23.672 -27.562 -12.398 1 94.88 102 LEU B N 1
ATOM 3444 C CA . LEU B 1 102 ? 22.359 -27.016 -12.719 1 94.88 102 LEU B CA 1
ATOM 3445 C C . LEU B 1 102 ? 22.484 -25.672 -13.445 1 94.88 102 LEU B C 1
ATOM 3447 O O . LEU B 1 102 ? 23.438 -24.938 -13.219 1 94.88 102 LEU B O 1
ATOM 3451 N N . PRO B 1 103 ? 21.531 -25.391 -14.336 1 96.44 103 PRO B N 1
ATOM 3452 C CA . PRO B 1 103 ? 21.594 -24.109 -15.062 1 96.44 103 PRO B CA 1
ATOM 3453 C C . PRO B 1 103 ? 21.391 -22.906 -14.148 1 96.44 103 PRO B C 1
ATOM 3455 O O . PRO B 1 103 ? 20.828 -23.031 -13.055 1 96.44 103 PRO B O 1
ATOM 3458 N N . PRO B 1 104 ? 21.859 -21.766 -14.625 1 98.25 104 PRO B N 1
ATOM 3459 C CA . PRO B 1 104 ? 21.641 -20.547 -13.844 1 98.25 104 PRO B CA 1
ATOM 3460 C C . PRO B 1 104 ? 20.172 -20.219 -13.648 1 98.25 104 PRO B C 1
ATOM 3462 O O . PRO B 1 104 ? 19.344 -20.578 -14.492 1 98.25 104 PRO B O 1
ATOM 3465 N N . ILE B 1 105 ? 19.922 -19.594 -12.492 1 98.44 105 ILE B N 1
ATOM 3466 C CA . ILE B 1 105 ? 18.562 -19.109 -12.289 1 98.44 105 ILE B CA 1
ATOM 3467 C C . ILE B 1 105 ? 18.344 -17.812 -13.078 1 98.44 105 ILE B C 1
ATOM 3469 O O . ILE B 1 105 ? 19.266 -17.328 -13.734 1 98.44 105 ILE B O 1
ATOM 3473 N N . GLN B 1 106 ? 17.078 -17.328 -13.156 1 98.56 106 GLN B N 1
ATOM 3474 C CA . GLN B 1 106 ? 16.734 -16.031 -13.734 1 98.56 106 GLN B CA 1
ATOM 3475 C C . GLN B 1 106 ? 16.156 -15.094 -12.688 1 98.56 106 GLN B C 1
ATOM 3477 O O . GLN B 1 106 ? 15.242 -15.469 -11.945 1 98.56 106 GLN B O 1
ATOM 3482 N N . VAL B 1 107 ? 16.766 -13.875 -12.664 1 98.69 107 VAL B N 1
ATOM 3483 C CA . VAL B 1 107 ? 16.312 -12.961 -11.625 1 98.69 107 VAL B CA 1
ATOM 3484 C C . VAL B 1 107 ? 16.188 -11.555 -12.195 1 98.69 107 VAL B C 1
ATOM 3486 O O . VAL B 1 107 ? 16.828 -11.219 -13.195 1 98.69 107 VAL B O 1
ATOM 3489 N N . TYR B 1 108 ? 15.273 -10.805 -11.57 1 98.19 108 TYR B N 1
ATOM 3490 C CA . TYR B 1 108 ? 15.305 -9.352 -11.68 1 98.19 108 TYR B CA 1
ATOM 3491 C C . TYR B 1 108 ? 16.156 -8.742 -10.57 1 98.19 108 TYR B C 1
ATOM 3493 O O . TYR B 1 108 ? 16.094 -9.188 -9.422 1 98.19 108 TYR B O 1
ATOM 3501 N N . LYS B 1 109 ? 16.922 -7.777 -10.945 1 98.56 109 LYS B N 1
ATOM 3502 C CA . LYS B 1 109 ? 17.672 -6.98 -9.977 1 98.56 109 LYS B CA 1
ATOM 3503 C C . LYS B 1 109 ? 17.094 -5.582 -9.844 1 98.56 109 LYS B C 1
ATOM 3505 O O . LYS B 1 109 ? 16.859 -4.898 -10.844 1 98.56 109 LYS B O 1
ATOM 3510 N N . VAL B 1 110 ? 16.812 -5.168 -8.664 1 98.06 110 VAL B N 1
ATOM 3511 C CA . VAL B 1 110 ? 16.344 -3.82 -8.336 1 98.06 110 VAL B CA 1
ATOM 3512 C C . VAL B 1 110 ? 17.172 -3.26 -7.18 1 98.06 110 VAL B C 1
ATOM 3514 O O . VAL B 1 110 ? 17 -3.678 -6.031 1 98.06 110 VAL B O 1
ATOM 3517 N N . GLY B 1 111 ? 18.031 -2.277 -7.492 1 96.81 111 GLY B N 1
ATOM 3518 C CA . GLY B 1 111 ? 19.031 -1.935 -6.484 1 96.81 111 GLY B CA 1
ATOM 3519 C C . GLY B 1 111 ? 19.969 -3.082 -6.156 1 96.81 111 GLY B C 1
ATOM 3520 O O . GLY B 1 111 ? 20.594 -3.658 -7.051 1 96.81 111 GLY B O 1
ATOM 3521 N N . ASP B 1 112 ? 19.984 -3.445 -4.906 1 96.94 112 ASP B N 1
ATOM 3522 C CA . ASP B 1 112 ? 20.844 -4.535 -4.477 1 96.94 112 ASP B CA 1
ATOM 3523 C C . ASP B 1 112 ? 20.047 -5.805 -4.203 1 96.94 112 ASP B C 1
ATOM 3525 O O . ASP B 1 112 ? 20.594 -6.789 -3.697 1 96.94 112 ASP B O 1
ATOM 3529 N N . LEU B 1 113 ? 18.828 -5.758 -4.598 1 97.94 113 LEU B N 1
ATOM 3530 C CA . LEU B 1 113 ? 17.953 -6.871 -4.258 1 97.94 113 LEU B CA 1
ATOM 3531 C C . LEU B 1 113 ? 17.594 -7.68 -5.5 1 97.94 113 LEU B C 1
ATOM 3533 O O . LEU B 1 113 ? 17.578 -7.148 -6.613 1 97.94 113 LEU B O 1
ATOM 3537 N N . TYR B 1 114 ? 17.234 -8.938 -5.273 1 98.38 114 TYR B N 1
ATOM 3538 C CA . TYR B 1 114 ? 16.922 -9.828 -6.387 1 98.38 114 TYR B CA 1
ATOM 3539 C C . TYR B 1 114 ? 15.562 -10.492 -6.191 1 98.38 114 TYR B C 1
ATOM 3541 O O . TYR B 1 114 ? 15.188 -10.82 -5.062 1 98.38 114 TYR B O 1
ATOM 3549 N N . PHE B 1 115 ? 14.891 -10.703 -7.301 1 98.12 115 PHE B N 1
ATOM 3550 C CA . PHE B 1 115 ? 13.602 -11.383 -7.383 1 98.12 115 PHE B CA 1
ATOM 3551 C C . PHE B 1 115 ? 13.656 -12.523 -8.383 1 98.12 115 PHE B C 1
ATOM 3553 O O . PHE B 1 115 ? 13.977 -12.32 -9.555 1 98.12 115 PHE B O 1
ATOM 3560 N N . VAL B 1 116 ? 13.258 -13.672 -7.961 1 98.06 116 VAL B N 1
ATOM 3561 C CA . VAL B 1 116 ? 13.453 -14.859 -8.781 1 98.06 116 VAL B CA 1
ATOM 3562 C C . VAL B 1 116 ? 12.32 -14.977 -9.797 1 98.06 116 VAL B C 1
ATOM 3564 O O . VAL B 1 116 ? 11.141 -14.984 -9.43 1 98.06 116 VAL B O 1
ATOM 3567 N N . LYS B 1 117 ? 12.719 -15 -11.016 1 96.31 117 LYS B N 1
ATOM 3568 C CA . LYS B 1 117 ? 11.797 -15.258 -12.117 1 96.31 117 LYS B CA 1
ATOM 3569 C C . LYS B 1 117 ? 11.68 -16.75 -12.398 1 96.31 117 LYS B C 1
ATOM 3571 O O . LYS B 1 117 ? 10.586 -17.266 -12.633 1 96.31 117 LYS B O 1
ATOM 3576 N N . ASP B 1 118 ? 12.82 -17.391 -12.367 1 94.81 118 ASP B N 1
ATOM 3577 C CA . ASP B 1 118 ? 12.93 -18.844 -12.539 1 94.81 118 ASP B CA 1
ATOM 3578 C C . ASP B 1 118 ? 14.023 -19.422 -11.648 1 94.81 118 ASP B C 1
ATOM 3580 O O . ASP B 1 118 ? 15.086 -18.812 -11.484 1 94.81 118 ASP B O 1
ATOM 3584 N N . GLY B 1 119 ? 13.695 -20.609 -11.148 1 96.5 119 GLY B N 1
ATOM 3585 C CA . GLY B 1 119 ? 14.695 -21.281 -10.328 1 96.5 119 GLY B CA 1
ATOM 3586 C C . GLY B 1 119 ? 14.453 -21.109 -8.836 1 96.5 119 GLY B C 1
ATOM 3587 O O . GLY B 1 119 ? 15.398 -21.078 -8.047 1 96.5 119 GLY B O 1
ATOM 3588 N N . ASN B 1 120 ? 13.25 -20.969 -8.406 1 95.94 120 ASN B N 1
ATOM 3589 C CA . ASN B 1 120 ? 12.914 -20.766 -6.996 1 95.94 120 ASN B CA 1
ATOM 3590 C C . ASN B 1 120 ? 13.391 -21.938 -6.137 1 95.94 120 ASN B C 1
ATOM 3592 O O . ASN B 1 120 ? 13.953 -21.734 -5.059 1 95.94 120 ASN B O 1
ATOM 3596 N N . HIS B 1 121 ? 13.18 -23.125 -6.602 1 94.75 121 HIS B N 1
ATOM 3597 C CA . HIS B 1 121 ? 13.602 -24.297 -5.848 1 94.75 121 HIS B CA 1
ATOM 3598 C C . HIS B 1 121 ? 15.125 -24.344 -5.715 1 94.75 121 HIS B C 1
ATOM 3600 O O . HIS B 1 121 ? 15.648 -24.719 -4.664 1 94.75 121 HIS B O 1
ATOM 3606 N N . ARG B 1 122 ? 15.789 -23.984 -6.746 1 97.44 122 ARG B N 1
ATOM 3607 C CA . ARG B 1 122 ? 17.25 -23.969 -6.699 1 97.44 122 ARG B CA 1
ATOM 3608 C C . ARG B 1 122 ? 17.75 -22.969 -5.664 1 97.44 122 ARG B C 1
ATOM 3610 O O . ARG B 1 122 ? 18.719 -23.234 -4.953 1 97.44 122 ARG B O 1
ATOM 3617 N N . VAL B 1 123 ? 17.078 -21.859 -5.559 1 97.81 123 VAL B N 1
ATOM 3618 C CA . VAL B 1 123 ? 17.422 -20.859 -4.555 1 97.81 123 VAL B CA 1
ATOM 3619 C C . VAL B 1 123 ? 17.188 -21.422 -3.158 1 97.81 123 VAL B C 1
ATOM 3621 O O . VAL B 1 123 ? 18.016 -21.25 -2.26 1 97.81 123 VAL B O 1
ATOM 3624 N N . SER B 1 124 ? 16.062 -22.016 -3.01 1 97.12 124 SER B N 1
ATOM 3625 C CA . SER B 1 124 ? 15.719 -22.625 -1.726 1 97.12 124 SER B CA 1
ATOM 3626 C C . SER B 1 124 ? 16.781 -23.609 -1.276 1 97.12 124 SER B C 1
ATOM 3628 O O . SER B 1 124 ? 17.25 -23.547 -0.137 1 97.12 124 SER B O 1
ATOM 3630 N N . VAL B 1 125 ? 17.172 -24.5 -2.152 1 96.5 125 VAL B N 1
ATOM 3631 C CA . VAL B 1 125 ? 18.172 -25.516 -1.85 1 96.5 125 VAL B CA 1
ATOM 3632 C C . VAL B 1 125 ? 19.5 -24.844 -1.544 1 96.5 125 VAL B C 1
ATOM 3634 O O . VAL B 1 125 ? 20.172 -25.172 -0.562 1 96.5 125 VAL B O 1
ATOM 3637 N N . ALA B 1 126 ? 19.891 -23.906 -2.348 1 97 126 ALA B N 1
ATOM 3638 C CA . ALA B 1 126 ? 21.141 -23.188 -2.148 1 97 126 ALA B CA 1
ATOM 3639 C C . ALA B 1 126 ? 21.203 -22.547 -0.766 1 97 126 ALA B C 1
ATOM 3641 O O . ALA B 1 126 ? 22.203 -22.656 -0.059 1 97 126 ALA B O 1
ATOM 3642 N N . ARG B 1 127 ? 20.156 -21.875 -0.449 1 95.56 127 ARG B N 1
ATOM 3643 C CA . ARG B 1 127 ? 20.094 -21.219 0.853 1 95.56 127 ARG B CA 1
ATOM 3644 C C . ARG B 1 127 ? 20.203 -22.234 1.984 1 95.56 127 ARG B C 1
ATOM 3646 O O . ARG B 1 127 ? 20.938 -22.016 2.953 1 95.56 127 ARG B O 1
ATOM 3653 N N . ARG B 1 128 ? 19.516 -23.281 1.864 1 94.19 128 ARG B N 1
ATOM 3654 C CA . ARG B 1 128 ? 19.516 -24.312 2.896 1 94.19 128 ARG B CA 1
ATOM 3655 C C . ARG B 1 128 ? 20.906 -24.922 3.061 1 94.19 128 ARG B C 1
ATOM 3657 O O . ARG B 1 128 ? 21.297 -25.297 4.168 1 94.19 128 ARG B O 1
ATOM 3664 N N . GLN B 1 129 ? 21.609 -25.016 2.002 1 94.75 129 GLN B N 1
ATOM 3665 C CA . GLN B 1 129 ? 22.938 -25.625 2.018 1 94.75 129 GLN B CA 1
ATOM 3666 C C . GLN B 1 129 ? 23.984 -24.609 2.449 1 94.75 129 GLN B C 1
ATOM 3668 O O . GLN B 1 129 ? 25.172 -24.938 2.504 1 94.75 129 GLN B O 1
ATOM 3673 N N . GLY B 1 130 ? 23.578 -23.375 2.633 1 94.62 130 GLY B N 1
ATOM 3674 C CA . GLY B 1 130 ? 24.516 -22.344 3.078 1 94.62 130 GLY B CA 1
ATOM 3675 C C . GLY B 1 130 ? 25.375 -21.781 1.958 1 94.62 130 GLY B C 1
ATOM 3676 O O . GLY B 1 130 ? 26.453 -21.266 2.203 1 94.62 130 GLY B O 1
ATOM 3677 N N . GLN B 1 131 ? 24.875 -22.016 0.784 1 95.31 131 GLN B N 1
ATOM 3678 C CA . GLN B 1 131 ? 25.594 -21.453 -0.358 1 95.31 131 GLN B CA 1
ATOM 3679 C C . GLN B 1 131 ? 25.531 -19.922 -0.354 1 95.31 131 GLN B C 1
ATOM 3681 O O . GLN B 1 131 ? 24.469 -19.344 -0.143 1 95.31 131 GLN B O 1
ATOM 3686 N N . HIS B 1 132 ? 26.688 -19.297 -0.665 1 96.94 132 HIS B N 1
ATOM 3687 C CA . HIS B 1 132 ? 26.75 -17.844 -0.569 1 96.94 132 HIS B CA 1
ATOM 3688 C C . HIS B 1 132 ? 26.391 -17.188 -1.899 1 96.94 132 HIS B C 1
ATOM 3690 O O . HIS B 1 132 ? 25.875 -16.078 -1.927 1 96.94 132 HIS B O 1
ATOM 3696 N N . TYR B 1 133 ? 26.75 -17.922 -2.982 1 98.25 133 TYR B N 1
ATOM 3697 C CA . TYR B 1 133 ? 26.516 -17.359 -4.305 1 98.25 133 TYR B CA 1
ATOM 3698 C C . TYR B 1 133 ? 25.812 -18.375 -5.203 1 98.25 133 TYR B C 1
ATOM 3700 O O . TYR B 1 133 ? 25.906 -19.594 -4.973 1 98.25 133 TYR B O 1
ATOM 3708 N N . ILE B 1 134 ? 25.109 -17.875 -6.188 1 98.19 134 ILE B N 1
ATOM 3709 C CA . ILE B 1 134 ? 24.438 -18.703 -7.176 1 98.19 134 ILE B CA 1
ATOM 3710 C C . ILE B 1 134 ? 24.484 -18.031 -8.547 1 98.19 134 ILE B C 1
ATOM 3712 O O . ILE B 1 134 ? 24.375 -16.812 -8.641 1 98.19 134 ILE B O 1
ATOM 3716 N N . ASP B 1 135 ? 24.703 -18.797 -9.562 1 98.38 135 ASP B N 1
ATOM 3717 C CA . ASP B 1 135 ? 24.734 -18.25 -10.914 1 98.38 135 ASP B CA 1
ATOM 3718 C C . ASP B 1 135 ? 23.328 -17.875 -11.383 1 98.38 135 ASP B C 1
ATOM 3720 O O . ASP B 1 135 ? 22.391 -18.656 -11.227 1 98.38 135 ASP B O 1
ATOM 3724 N N . ALA B 1 136 ? 23.219 -16.625 -12 1 98.81 136 ALA B N 1
ATOM 3725 C CA . ALA B 1 136 ? 21.906 -16.141 -12.422 1 98.81 136 ALA B CA 1
ATOM 3726 C C . ALA B 1 136 ? 22.016 -15.297 -13.68 1 98.81 136 ALA B C 1
ATOM 3728 O O . ALA B 1 136 ? 22.969 -14.531 -13.852 1 98.81 136 ALA B O 1
ATOM 3729 N N . HIS B 1 137 ? 21.062 -15.5 -14.594 1 98.69 137 HIS B N 1
ATOM 3730 C CA . HIS B 1 137 ? 20.781 -14.484 -15.602 1 98.69 137 HIS B CA 1
ATOM 3731 C C . HIS B 1 137 ? 20.062 -13.281 -14.992 1 98.69 137 HIS B C 1
ATOM 3733 O O . HIS B 1 137 ? 18.953 -13.398 -14.492 1 98.69 137 HIS B O 1
ATOM 3739 N N . VAL B 1 138 ? 20.688 -12.102 -15.148 1 98.75 138 VAL B N 1
ATOM 3740 C CA . VAL B 1 138 ? 20.203 -10.961 -14.391 1 98.75 138 VAL B CA 1
ATOM 3741 C C . VAL B 1 138 ? 19.594 -9.93 -15.344 1 98.75 138 VAL B C 1
ATOM 3743 O O . VAL B 1 138 ? 20.234 -9.547 -16.328 1 98.75 138 VAL B O 1
ATOM 3746 N N . ILE B 1 139 ? 18.344 -9.531 -15.094 1 98.38 139 ILE B N 1
ATOM 3747 C CA . ILE B 1 139 ? 17.703 -8.375 -15.719 1 98.38 139 ILE B CA 1
ATOM 3748 C C . ILE B 1 139 ? 17.578 -7.242 -14.703 1 98.38 139 ILE B C 1
ATOM 3750 O O . ILE B 1 139 ? 16.859 -7.359 -13.711 1 98.38 139 ILE B O 1
ATOM 3754 N N . GLU B 1 140 ? 18.234 -6.207 -14.945 1 98.31 140 GLU B N 1
ATOM 3755 C CA . GLU B 1 140 ? 18.25 -5.098 -13.992 1 98.31 140 GLU B CA 1
ATOM 3756 C C . GLU B 1 140 ? 17.172 -4.066 -14.344 1 98.31 140 GLU B C 1
ATOM 3758 O O . GLU B 1 140 ? 17.078 -3.633 -15.492 1 98.31 140 GLU B O 1
ATOM 3763 N N . LEU B 1 141 ? 16.344 -3.738 -13.383 1 97.62 141 LEU B N 1
ATOM 3764 C CA . LEU B 1 141 ? 15.406 -2.623 -13.492 1 97.62 141 LEU B CA 1
ATOM 3765 C C . LEU B 1 141 ? 16.016 -1.345 -12.922 1 97.62 141 LEU B C 1
ATOM 3767 O O . LEU B 1 141 ? 16.5 -1.331 -11.789 1 97.62 141 LEU B O 1
ATOM 3771 N N . GLN B 1 142 ? 15.992 -0.331 -13.656 1 97 142 GLN B N 1
ATOM 3772 C CA . GLN B 1 142 ? 16.531 0.951 -13.211 1 97 142 GLN B CA 1
ATOM 3773 C C . GLN B 1 142 ? 15.477 1.755 -12.453 1 97 142 GLN B C 1
ATOM 3775 O O . GLN B 1 142 ? 14.398 2.039 -12.984 1 97 142 GLN B O 1
ATOM 3780 N N . VAL B 1 143 ? 15.797 2.047 -11.211 1 97.19 143 VAL B N 1
ATOM 3781 C CA . VAL B 1 143 ? 14.898 2.863 -10.391 1 97.19 143 VAL B CA 1
ATOM 3782 C C . VAL B 1 143 ? 15.664 4.062 -9.828 1 97.19 143 VAL B C 1
ATOM 3784 O O . VAL B 1 143 ? 16.875 3.973 -9.57 1 97.19 143 VAL B O 1
ATOM 3787 N N . ALA B 1 144 ? 15.008 5.176 -9.648 1 95.94 144 ALA B N 1
ATOM 3788 C CA . ALA B 1 144 ? 15.625 6.387 -9.117 1 95.94 144 ALA B CA 1
ATOM 3789 C C . ALA B 1 144 ? 15.906 6.246 -7.621 1 95.94 144 ALA B C 1
ATOM 3791 O O . ALA B 1 144 ? 16.906 6.762 -7.117 1 95.94 144 ALA B O 1
ATOM 3792 N N . VAL B 1 145 ? 15.039 5.594 -6.93 1 97.25 145 VAL B N 1
ATOM 3793 C CA . VAL B 1 145 ? 15.156 5.375 -5.488 1 97.25 145 VAL B CA 1
ATOM 3794 C C . VAL B 1 145 ? 15.086 3.879 -5.188 1 97.25 145 VAL B C 1
ATOM 3796 O O . VAL B 1 145 ? 14.008 3.283 -5.215 1 97.25 145 VAL B O 1
ATOM 3799 N N . PRO B 1 146 ? 16.156 3.287 -4.805 1 96.69 146 PRO B N 1
ATOM 3800 C CA . PRO B 1 146 ? 16.188 1.834 -4.629 1 96.69 146 PRO B CA 1
ATOM 3801 C C . PRO B 1 146 ? 15.461 1.369 -3.373 1 96.69 146 PRO B C 1
ATOM 3803 O O . PRO B 1 146 ? 15.344 2.127 -2.406 1 96.69 146 PRO B O 1
ATOM 3806 N N . PRO B 1 147 ? 14.992 0.098 -3.422 1 96.12 147 PRO B N 1
ATOM 3807 C CA . PRO B 1 147 ? 14.359 -0.479 -2.23 1 96.12 147 PRO B CA 1
ATOM 3808 C C . PRO B 1 147 ? 15.383 -1.008 -1.223 1 96.12 147 PRO B C 1
ATOM 3810 O O . PRO B 1 147 ? 16.547 -1.218 -1.569 1 96.12 147 PRO B O 1
ATOM 3813 N N . ASN B 1 148 ? 14.883 -1.111 -0.028 1 93.44 148 ASN B N 1
ATOM 3814 C CA . ASN B 1 148 ? 15.594 -1.814 1.031 1 93.44 148 ASN B CA 1
ATOM 3815 C C . ASN B 1 148 ? 14.93 -3.143 1.375 1 93.44 148 ASN B C 1
ATOM 3817 O O . ASN B 1 148 ? 13.742 -3.336 1.094 1 93.44 148 ASN B O 1
ATOM 3821 N N . GLU B 1 149 ? 15.586 -4 1.979 1 88.88 149 GLU B N 1
ATOM 3822 C CA . GLU B 1 149 ? 15.133 -5.359 2.25 1 88.88 149 GLU B CA 1
ATOM 3823 C C . GLU B 1 149 ? 13.906 -5.363 3.152 1 88.88 149 GLU B C 1
ATOM 3825 O O . GLU B 1 149 ? 13.102 -6.293 3.109 1 88.88 149 GLU B O 1
ATOM 3830 N N . HIS B 1 150 ? 13.75 -4.328 3.916 1 87.5 150 HIS B N 1
ATOM 3831 C CA . HIS B 1 150 ? 12.664 -4.34 4.895 1 87.5 150 HIS B CA 1
ATOM 3832 C C . HIS B 1 150 ? 11.516 -3.439 4.457 1 87.5 150 HIS B C 1
ATOM 3834 O O . HIS B 1 150 ? 10.578 -3.203 5.223 1 87.5 150 HIS B O 1
ATOM 3840 N N . ASP B 1 151 ? 11.594 -2.967 3.256 1 91.19 151 ASP B N 1
ATOM 3841 C CA . ASP B 1 151 ? 10.547 -2.07 2.775 1 91.19 151 ASP B CA 1
ATOM 3842 C C . ASP B 1 151 ? 9.203 -2.791 2.693 1 91.19 151 ASP B C 1
ATOM 3844 O O . ASP B 1 151 ? 9.133 -3.947 2.268 1 91.19 151 ASP B O 1
ATOM 3848 N N . THR B 1 152 ? 8.188 -2.119 3.137 1 90.19 152 THR B N 1
ATOM 3849 C CA . THR B 1 152 ? 6.805 -2.547 2.938 1 90.19 152 THR B CA 1
ATOM 3850 C C . THR B 1 152 ? 6.258 -2.014 1.617 1 90.19 152 THR B C 1
ATOM 3852 O O . THR B 1 152 ? 6.922 -1.23 0.935 1 90.19 152 THR B O 1
ATOM 3855 N N . LEU B 1 153 ? 5.086 -2.525 1.319 1 90.62 153 LEU B N 1
ATOM 3856 C CA . LEU B 1 153 ? 4.402 -1.972 0.153 1 90.62 153 LEU B CA 1
ATOM 3857 C C . LEU B 1 153 ? 4.277 -0.456 0.267 1 90.62 153 LEU B C 1
ATOM 3859 O O . LEU B 1 153 ? 4.531 0.267 -0.7 1 90.62 153 LEU B O 1
ATOM 3863 N N . ARG B 1 154 ? 3.906 0.042 1.373 1 92 154 ARG B N 1
ATOM 3864 C CA . ARG B 1 154 ? 3.783 1.475 1.621 1 92 154 ARG B CA 1
ATOM 3865 C C . ARG B 1 154 ? 5.102 2.193 1.352 1 92 154 ARG B C 1
ATOM 3867 O O . ARG B 1 154 ? 5.121 3.244 0.71 1 92 154 ARG B O 1
ATOM 3874 N N . ASP B 1 155 ? 6.176 1.624 1.799 1 94.56 155 ASP B N 1
ATOM 3875 C CA . ASP B 1 155 ? 7.496 2.205 1.581 1 94.56 155 ASP B CA 1
ATOM 3876 C C . ASP B 1 155 ? 7.82 2.297 0.091 1 94.56 155 ASP B C 1
ATOM 3878 O O . ASP B 1 155 ? 8.336 3.314 -0.377 1 94.56 155 ASP B O 1
ATOM 3882 N N . LEU B 1 156 ? 7.48 1.224 -0.562 1 95.88 156 LEU B N 1
ATOM 3883 C CA . LEU B 1 156 ? 7.781 1.188 -1.989 1 95.88 156 LEU B CA 1
ATOM 3884 C C . LEU B 1 156 ? 6.969 2.24 -2.74 1 95.88 156 LEU B C 1
ATOM 3886 O O . LEU B 1 156 ? 7.48 2.883 -3.66 1 95.88 156 LEU B O 1
ATOM 3890 N N . ILE B 1 157 ? 5.766 2.422 -2.352 1 95 157 ILE B N 1
ATOM 3891 C CA . ILE B 1 157 ? 4.906 3.432 -2.957 1 95 157 ILE B CA 1
ATOM 3892 C C . ILE B 1 157 ? 5.488 4.82 -2.709 1 95 157 ILE B C 1
ATOM 3894 O O . ILE B 1 157 ? 5.59 5.633 -3.635 1 95 157 ILE B O 1
ATOM 3898 N N . ILE B 1 158 ? 5.902 5.082 -1.524 1 96.81 158 ILE B N 1
ATOM 3899 C CA . ILE B 1 158 ? 6.465 6.375 -1.161 1 96.81 158 ILE B CA 1
ATOM 3900 C C . ILE B 1 158 ? 7.742 6.625 -1.959 1 96.81 158 ILE B C 1
ATOM 3902 O O . ILE B 1 158 ? 7.949 7.723 -2.484 1 96.81 158 ILE B O 1
ATOM 3906 N N . LYS B 1 159 ? 8.578 5.625 -2.104 1 97.81 159 LYS B N 1
ATOM 3907 C CA . LYS B 1 159 ? 9.812 5.762 -2.877 1 97.81 159 LYS B CA 1
ATOM 3908 C C . LYS B 1 159 ? 9.508 6.016 -4.352 1 97.81 159 LYS B C 1
ATOM 3910 O O . LYS B 1 159 ? 10.219 6.77 -5.016 1 97.81 159 LYS B O 1
ATOM 3915 N N . GLY B 1 160 ? 8.492 5.402 -4.805 1 97.44 160 GLY B N 1
ATOM 3916 C CA . GLY B 1 160 ? 8.047 5.688 -6.156 1 97.44 160 GLY B CA 1
ATOM 3917 C C . GLY B 1 160 ? 7.539 7.105 -6.332 1 97.44 160 GLY B C 1
ATOM 3918 O O . GLY B 1 160 ? 7.82 7.75 -7.344 1 97.44 160 GLY B O 1
ATOM 3919 N N . GLU B 1 161 ? 6.797 7.574 -5.363 1 97.25 161 GLU B N 1
ATOM 3920 C CA . GLU B 1 161 ? 6.328 8.953 -5.383 1 97.25 161 GLU B CA 1
ATOM 3921 C C . GLU B 1 161 ? 7.5 9.938 -5.352 1 97.25 161 GLU B C 1
ATOM 3923 O O . GLU B 1 161 ? 7.477 10.961 -6.039 1 97.25 161 GLU B O 1
ATOM 3928 N N . TYR B 1 162 ? 8.484 9.586 -4.578 1 98.38 162 TYR B N 1
ATOM 3929 C CA . TYR B 1 162 ? 9.68 10.422 -4.531 1 98.38 162 TYR B CA 1
ATOM 3930 C C . TYR B 1 162 ? 10.391 10.438 -5.883 1 98.38 162 TYR B C 1
ATOM 3932 O O . TYR B 1 162 ? 10.82 11.492 -6.348 1 98.38 162 TYR B O 1
ATOM 3940 N N . ALA B 1 163 ? 10.445 9.266 -6.496 1 98.12 163 ALA B N 1
ATOM 3941 C CA . ALA B 1 163 ? 11.047 9.188 -7.824 1 98.12 163 ALA B CA 1
ATOM 3942 C C . ALA B 1 163 ? 10.32 10.086 -8.812 1 98.12 163 ALA B C 1
ATOM 3944 O O . ALA B 1 163 ? 10.961 10.805 -9.594 1 98.12 163 ALA B O 1
ATOM 3945 N N . ARG B 1 164 ? 9.047 10.094 -8.773 1 97.56 164 ARG B N 1
ATOM 3946 C CA . ARG B 1 164 ? 8.258 10.938 -9.656 1 97.56 164 ARG B CA 1
ATOM 3947 C C . ARG B 1 164 ? 8.453 12.414 -9.328 1 97.56 164 ARG B C 1
ATOM 3949 O O . ARG B 1 164 ? 8.523 13.25 -10.234 1 97.56 164 ARG B O 1
ATOM 3956 N N . PHE B 1 165 ? 8.547 12.672 -8.047 1 98.56 165 PHE B N 1
ATOM 3957 C CA . PHE B 1 165 ? 8.812 14.031 -7.605 1 98.56 165 PHE B CA 1
ATOM 3958 C C . PHE B 1 165 ? 10.141 14.531 -8.156 1 98.56 165 PHE B C 1
ATOM 3960 O O . PHE B 1 165 ? 10.234 15.664 -8.633 1 98.56 165 PHE B O 1
ATOM 3967 N N . LEU B 1 166 ? 11.133 13.656 -8.125 1 98.31 166 LEU B N 1
ATOM 3968 C CA . LEU B 1 166 ? 12.445 14.016 -8.656 1 98.31 166 LEU B CA 1
ATOM 3969 C C . LEU B 1 166 ? 12.367 14.266 -10.164 1 98.31 166 LEU B C 1
ATOM 3971 O O . LEU B 1 166 ? 12.969 15.219 -10.664 1 98.31 166 LEU B O 1
ATOM 3975 N N . LYS B 1 167 ? 11.641 13.477 -10.812 1 97.56 167 LYS B N 1
ATOM 3976 C CA . LYS B 1 167 ? 11.484 13.641 -12.258 1 97.56 167 LYS B CA 1
ATOM 3977 C C . LYS B 1 167 ? 10.789 14.953 -12.594 1 97.56 167 LYS B C 1
ATOM 3979 O O . LYS B 1 167 ? 11.18 15.641 -13.539 1 97.56 167 LYS B O 1
ATOM 3984 N N . GLU B 1 168 ? 9.812 15.281 -11.82 1 97.94 168 GLU B N 1
ATOM 3985 C CA . GLU B 1 168 ? 9.016 16.484 -12.07 1 97.94 168 GLU B CA 1
ATOM 3986 C C . GLU B 1 168 ? 9.781 17.75 -11.703 1 97.94 168 GLU B C 1
ATOM 3988 O O . GLU B 1 168 ? 9.594 18.797 -12.32 1 97.94 168 GLU B O 1
ATOM 3993 N N . THR B 1 169 ? 10.664 17.656 -10.742 1 98.62 169 THR B N 1
ATOM 3994 C CA . THR B 1 169 ? 11.281 18.859 -10.211 1 98.62 169 THR B CA 1
ATOM 3995 C C . THR B 1 169 ? 12.727 18.984 -10.664 1 98.62 169 THR B C 1
ATOM 3997 O O . THR B 1 169 ? 13.328 20.062 -10.578 1 98.62 169 THR B O 1
ATOM 4000 N N . ASN B 1 170 ? 13.281 17.844 -11.07 1 98.31 170 ASN B N 1
ATOM 4001 C CA . ASN B 1 170 ? 14.711 17.797 -11.359 1 98.31 170 ASN B CA 1
ATOM 4002 C C . ASN B 1 170 ? 15.547 18.25 -10.164 1 98.31 170 ASN B C 1
ATOM 4004 O O . ASN B 1 170 ? 16.609 18.859 -10.336 1 98.31 170 ASN B O 1
ATOM 4008 N N . LEU B 1 171 ? 15.047 18.031 -9.023 1 98.5 171 LEU B N 1
ATOM 4009 C CA . LEU B 1 171 ? 15.711 18.484 -7.805 1 98.5 171 LEU B CA 1
ATOM 4010 C C . LEU B 1 171 ? 17.141 17.938 -7.727 1 98.5 171 LEU B C 1
ATOM 4012 O O . LEU B 1 171 ? 18.062 18.672 -7.363 1 98.5 171 LEU B O 1
ATOM 4016 N N . ASP B 1 172 ? 17.281 16.672 -8.039 1 96.75 172 ASP B N 1
ATOM 4017 C CA . ASP B 1 172 ? 18.594 16.031 -7.934 1 96.75 172 ASP B CA 1
ATOM 4018 C C . ASP B 1 172 ? 19.594 16.672 -8.883 1 96.75 172 ASP B C 1
ATOM 4020 O O . ASP B 1 172 ? 20.797 16.625 -8.641 1 96.75 172 ASP B O 1
ATOM 4024 N N . ARG B 1 173 ? 19.141 17.344 -9.883 1 97.06 173 ARG B N 1
ATOM 4025 C CA . ARG B 1 173 ? 20 18.047 -10.82 1 97.06 173 ARG B CA 1
ATOM 4026 C C . ARG B 1 173 ? 20.234 19.484 -10.375 1 97.06 173 ARG B C 1
ATOM 4028 O O . ARG B 1 173 ? 21.359 19.984 -10.453 1 97.06 173 ARG B O 1
ATOM 4035 N N . VAL B 1 174 ? 19.234 20.125 -9.914 1 97.56 174 VAL B N 1
ATOM 4036 C CA . VAL B 1 174 ? 19.266 21.531 -9.531 1 97.56 174 VAL B CA 1
ATOM 4037 C C . VAL B 1 174 ? 20.031 21.688 -8.227 1 97.56 174 VAL B C 1
ATOM 4039 O O . VAL B 1 174 ? 20.719 22.703 -8.016 1 97.56 174 VAL B O 1
ATOM 4042 N N . VAL B 1 175 ? 19.906 20.734 -7.32 1 98 175 VAL B N 1
ATOM 4043 C CA . VAL B 1 175 ? 20.609 20.719 -6.047 1 98 175 VAL B CA 1
ATOM 4044 C C . VAL B 1 175 ? 21.266 19.344 -5.844 1 98 175 VAL B C 1
ATOM 4046 O O . VAL B 1 175 ? 20.812 18.547 -5.012 1 98 175 VAL B O 1
ATOM 4049 N N . PRO B 1 176 ? 22.375 19.219 -6.461 1 96.31 176 PRO B N 1
ATOM 4050 C CA . PRO B 1 176 ? 23.062 17.938 -6.281 1 96.31 176 PRO B CA 1
ATOM 4051 C C . PRO B 1 176 ? 23.438 17.672 -4.824 1 96.31 176 PRO B C 1
ATOM 4053 O O . PRO B 1 176 ? 23.891 18.578 -4.125 1 96.31 176 PRO B O 1
ATOM 4056 N N . GLY B 1 177 ? 23.188 16.484 -4.359 1 94.94 177 GLY B N 1
ATOM 4057 C CA . GLY B 1 177 ? 23.531 16.094 -3 1 94.94 177 GLY B CA 1
ATOM 4058 C C . GLY B 1 177 ? 22.453 16.438 -1.986 1 94.94 177 GLY B C 1
ATOM 4059 O O . GLY B 1 177 ? 22.688 16.359 -0.778 1 94.94 177 GLY B O 1
ATOM 4060 N N . HIS B 1 178 ? 21.328 16.891 -2.461 1 97.06 178 HIS B N 1
ATOM 4061 C CA . HIS B 1 178 ? 20.25 17.156 -1.528 1 97.06 178 HIS B CA 1
ATOM 4062 C C . HIS B 1 178 ? 19.906 15.93 -0.699 1 97.06 178 HIS B C 1
ATOM 4064 O O . HIS B 1 178 ? 20.141 14.797 -1.133 1 97.06 178 HIS B O 1
ATOM 4070 N N . ARG B 1 179 ? 19.406 16.141 0.501 1 95.88 179 ARG B N 1
ATOM 4071 C CA . ARG B 1 179 ? 18.953 15.047 1.354 1 95.88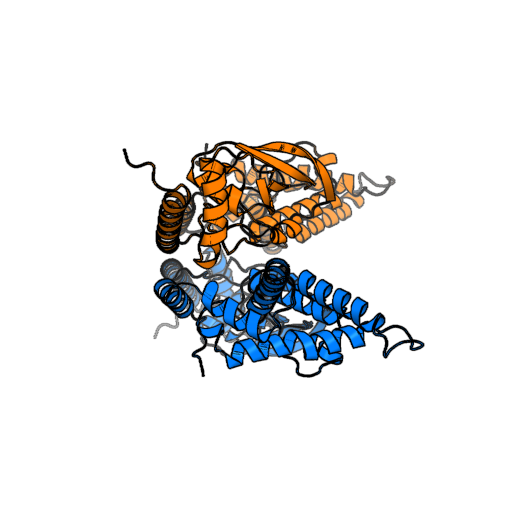 179 ARG B CA 1
ATOM 4072 C C . ARG B 1 179 ? 17.688 14.406 0.801 1 95.88 179 ARG B C 1
ATOM 4074 O O . ARG B 1 179 ? 16.797 15.094 0.298 1 95.88 179 ARG B O 1
ATOM 4081 N N . GLN B 1 180 ? 17.672 13.102 1.003 1 95.94 180 GLN B N 1
ATOM 4082 C CA . GLN B 1 180 ? 16.469 12.391 0.556 1 95.94 180 GLN B CA 1
ATOM 4083 C C . GLN B 1 180 ? 15.234 12.859 1.312 1 95.94 180 GLN B C 1
ATOM 4085 O O . GLN B 1 180 ? 15.273 13.031 2.531 1 95.94 180 GLN B O 1
ATOM 4090 N N . ILE B 1 181 ? 14.219 13.07 0.586 1 98.06 181 ILE B N 1
ATOM 4091 C CA . ILE B 1 181 ? 12.945 13.508 1.153 1 98.06 181 ILE B CA 1
ATOM 4092 C C . ILE B 1 181 ? 11.953 12.344 1.128 1 98.06 181 ILE B C 1
ATOM 4094 O O . ILE B 1 181 ? 11.391 12.023 0.077 1 98.06 181 ILE B O 1
ATOM 4098 N N . LEU B 1 182 ? 11.719 11.734 2.26 1 96.62 182 LEU B N 1
ATOM 4099 C CA . LEU B 1 182 ? 10.781 10.625 2.357 1 96.62 182 LEU B CA 1
ATOM 4100 C C . LEU B 1 182 ? 9.734 10.883 3.434 1 96.62 182 LEU B C 1
ATOM 4102 O O . LEU B 1 182 ? 10.062 11.352 4.527 1 96.62 182 LEU B O 1
ATOM 4106 N N . PHE B 1 183 ? 8.523 10.594 3.131 1 94.75 183 PHE B N 1
ATOM 4107 C CA . PHE B 1 183 ? 7.406 10.719 4.059 1 94.75 183 PHE B CA 1
ATOM 4108 C C . PHE B 1 183 ? 7.094 9.375 4.703 1 94.75 183 PHE B C 1
ATOM 4110 O O . PHE B 1 183 ? 7.668 8.352 4.328 1 94.75 183 PHE B O 1
ATOM 4117 N N . THR B 1 184 ? 6.16 9.422 5.691 1 90.44 184 THR B N 1
ATOM 4118 C CA . THR B 1 184 ? 5.688 8.188 6.305 1 90.44 184 THR B CA 1
ATOM 4119 C C . THR B 1 184 ? 4.336 7.781 5.727 1 90.44 184 THR B C 1
ATOM 4121 O O . THR B 1 184 ? 3.863 6.668 5.961 1 90.44 184 THR B O 1
ATOM 4124 N N . THR B 1 185 ? 3.764 8.68 4.965 1 87.38 185 THR B N 1
ATOM 4125 C CA . THR B 1 185 ? 2.473 8.43 4.332 1 87.38 185 THR B CA 1
ATOM 4126 C C . THR B 1 185 ? 2.52 8.781 2.848 1 87.38 185 THR B C 1
ATOM 4128 O O . THR B 1 185 ? 3.092 9.797 2.463 1 87.38 185 THR B O 1
ATOM 4131 N N . PRO B 1 186 ? 1.889 7.879 2.027 1 91.06 186 PRO B N 1
ATOM 4132 C CA . PRO B 1 186 ? 1.846 8.211 0.601 1 91.06 186 PRO B CA 1
ATOM 4133 C C . PRO B 1 186 ? 1.001 9.453 0.31 1 91.06 186 PRO B C 1
ATOM 4135 O O . PRO B 1 186 ? 0.128 9.805 1.105 1 91.06 186 PRO B O 1
ATOM 4138 N N . GLY B 1 187 ? 1.315 10.18 -0.817 1 90.5 187 GLY B N 1
ATOM 4139 C CA . GLY B 1 187 ? 0.46 11.227 -1.345 1 90.5 187 GLY B CA 1
ATOM 4140 C C . GLY B 1 187 ? 0.849 12.617 -0.862 1 90.5 187 GLY B C 1
ATOM 4141 O O . GLY B 1 187 ? 0.106 13.578 -1.061 1 90.5 187 GLY B O 1
ATOM 4142 N N . ARG B 1 188 ? 2.01 12.719 -0.305 1 92.06 188 ARG B N 1
ATOM 4143 C CA . ARG B 1 188 ? 2.342 13.984 0.332 1 92.06 188 ARG B CA 1
ATOM 4144 C C . ARG B 1 188 ? 3.182 14.859 -0.595 1 92.06 188 ARG B C 1
ATOM 4146 O O . ARG B 1 188 ? 3.32 16.062 -0.365 1 92.06 188 ARG B O 1
ATOM 4153 N N . TYR B 1 189 ? 3.713 14.305 -1.634 1 96.25 189 TYR B N 1
ATOM 4154 C CA . TYR B 1 189 ? 4.617 15.055 -2.498 1 96.25 189 TYR B CA 1
ATOM 4155 C C . TYR B 1 189 ? 3.865 16.125 -3.275 1 96.25 189 TYR B C 1
ATOM 4157 O O . TYR B 1 189 ? 4.449 17.125 -3.684 1 96.25 189 TYR B O 1
ATOM 4165 N N . ASP B 1 190 ? 2.6 15.969 -3.461 1 92.62 190 ASP B N 1
ATOM 4166 C CA . ASP B 1 190 ? 1.787 17 -4.109 1 92.62 190 ASP B CA 1
ATOM 4167 C C . ASP B 1 190 ? 1.809 18.297 -3.311 1 92.62 190 ASP B C 1
ATOM 4169 O O . ASP B 1 190 ? 1.762 19.391 -3.889 1 92.62 190 ASP B O 1
ATOM 4173 N N . ARG B 1 191 ? 1.838 18.156 -2.041 1 92.5 191 ARG B N 1
ATOM 4174 C CA . ARG B 1 191 ? 1.916 19.328 -1.181 1 92.5 191 ARG B CA 1
ATOM 4175 C C . ARG B 1 191 ? 3.23 20.062 -1.39 1 92.5 191 ARG B C 1
ATOM 4177 O O . ARG B 1 191 ? 3.258 21.297 -1.386 1 92.5 191 ARG B O 1
ATOM 4184 N N . LEU B 1 192 ? 4.316 19.297 -1.574 1 97.44 192 LEU B N 1
ATOM 4185 C CA . LEU B 1 192 ? 5.598 19.938 -1.864 1 97.44 192 LEU B CA 1
ATOM 4186 C C . LEU B 1 192 ? 5.535 20.703 -3.184 1 97.44 192 LEU B C 1
ATOM 4188 O O . LEU B 1 192 ? 6.023 21.828 -3.275 1 97.44 192 LEU B O 1
ATOM 4192 N N . LEU B 1 193 ? 4.914 20.078 -4.148 1 97.94 193 LEU B N 1
ATOM 4193 C CA . LEU B 1 193 ? 4.793 20.719 -5.453 1 97.94 193 LEU B CA 1
ATOM 4194 C C . LEU B 1 193 ? 3.986 22 -5.348 1 97.94 193 LEU B C 1
ATOM 4196 O O . LEU B 1 193 ? 4.32 23 -5.988 1 97.94 193 LEU B O 1
ATOM 4200 N N . GLU B 1 194 ? 2.998 21.984 -4.551 1 96.06 194 GLU B N 1
ATOM 4201 C CA . GLU B 1 194 ? 2.203 23.188 -4.32 1 96.06 194 GLU B CA 1
ATOM 4202 C C . GLU B 1 194 ? 3.043 24.281 -3.676 1 96.06 194 GLU B C 1
ATOM 4204 O O . GLU B 1 194 ? 2.939 25.453 -4.055 1 96.06 194 GLU B O 1
ATOM 4209 N N . HIS B 1 195 ? 3.838 23.891 -2.719 1 96.94 195 HIS B N 1
ATOM 4210 C CA . HIS B 1 195 ? 4.723 24.859 -2.084 1 96.94 195 HIS B CA 1
ATOM 4211 C C . HIS B 1 195 ? 5.688 25.469 -3.096 1 96.94 195 HIS B C 1
ATOM 4213 O O . HIS B 1 195 ? 5.945 26.688 -3.064 1 96.94 195 HIS B O 1
ATOM 4219 N N . ILE B 1 196 ? 6.188 24.688 -3.996 1 98.44 196 ILE B N 1
ATOM 4220 C CA . ILE B 1 196 ? 7.129 25.156 -5.008 1 98.44 196 ILE B CA 1
ATOM 4221 C C . ILE B 1 196 ? 6.422 26.109 -5.969 1 98.44 196 ILE B C 1
ATOM 4223 O O . ILE B 1 196 ? 6.949 27.188 -6.293 1 98.44 196 ILE B O 1
ATOM 4227 N N . ARG B 1 197 ? 5.227 25.766 -6.398 1 97.75 197 ARG B N 1
ATOM 4228 C CA . ARG B 1 197 ? 4.453 26.625 -7.293 1 97.75 197 ARG B CA 1
ATOM 4229 C C . ARG B 1 197 ? 4.137 27.969 -6.625 1 97.75 197 ARG B C 1
ATOM 4231 O O . ARG B 1 197 ? 4.211 29.016 -7.266 1 97.75 197 ARG B O 1
ATOM 4238 N N . THR B 1 198 ? 3.756 27.891 -5.406 1 96.12 198 THR B N 1
ATOM 4239 C CA . THR B 1 198 ? 3.471 29.094 -4.648 1 96.12 198 THR B CA 1
ATOM 4240 C C . THR B 1 198 ? 4.715 29.984 -4.547 1 96.12 198 THR B C 1
ATOM 4242 O O . THR B 1 198 ? 4.633 31.203 -4.723 1 96.12 198 THR B O 1
ATOM 4245 N N . ARG B 1 199 ? 5.812 29.359 -4.285 1 95.5 199 ARG B N 1
ATOM 4246 C CA . ARG B 1 199 ? 7.066 30.109 -4.223 1 95.5 199 ARG B CA 1
ATOM 4247 C C . ARG B 1 199 ? 7.395 30.734 -5.57 1 95.5 199 ARG B C 1
ATOM 4249 O O . ARG B 1 199 ? 7.848 31.875 -5.629 1 95.5 199 ARG B O 1
ATOM 4256 N N . GLN B 1 200 ? 7.18 29.969 -6.59 1 96.81 200 GLN B N 1
ATOM 4257 C CA . GLN B 1 200 ? 7.406 30.5 -7.93 1 96.81 200 GLN B CA 1
ATOM 4258 C C . GLN B 1 200 ? 6.566 31.75 -8.18 1 96.81 200 GLN B C 1
ATOM 4260 O O . GLN B 1 200 ? 7.074 32.75 -8.68 1 96.81 200 GLN B O 1
ATOM 4265 N N . TYR B 1 201 ? 5.383 31.672 -7.809 1 95.19 201 TYR B N 1
ATOM 4266 C CA . TYR B 1 201 ? 4.43 32.781 -7.965 1 95.19 201 TYR B CA 1
ATOM 4267 C C . TYR B 1 201 ? 4.91 34.031 -7.238 1 95.19 201 TYR B C 1
ATOM 4269 O O . TYR B 1 201 ? 4.93 35.125 -7.812 1 95.19 201 TYR B O 1
ATOM 4277 N N . PHE B 1 202 ? 5.383 33.875 -6.078 1 92.56 202 PHE B N 1
ATOM 4278 C CA . PHE B 1 202 ? 5.789 35.031 -5.266 1 92.56 202 PHE B CA 1
ATOM 4279 C C . PHE B 1 202 ? 7.133 35.562 -5.738 1 92.56 202 PHE B C 1
ATOM 4281 O O . PHE B 1 202 ? 7.352 36.781 -5.715 1 92.56 202 PHE B O 1
ATOM 4288 N N . LEU B 1 203 ? 8.016 34.656 -6.133 1 93.88 203 LEU B N 1
ATOM 4289 C CA . LEU B 1 203 ? 9.305 35.094 -6.648 1 93.88 203 LEU B CA 1
ATOM 4290 C C . LEU B 1 203 ? 9.125 35.969 -7.898 1 93.88 203 LEU B C 1
ATOM 4292 O O . LEU B 1 203 ? 9.812 36.969 -8.07 1 93.88 203 LEU B O 1
ATOM 4296 N N . ASP B 1 204 ? 8.242 35.531 -8.68 1 92.06 204 ASP B N 1
ATOM 4297 C CA . ASP B 1 204 ? 8 36.219 -9.945 1 92.06 204 ASP B CA 1
ATOM 4298 C C . ASP B 1 204 ? 7.438 37.625 -9.711 1 92.06 204 ASP B C 1
ATOM 4300 O O . ASP B 1 204 ? 7.551 38.5 -10.578 1 92.06 204 ASP B O 1
ATOM 4304 N N . ARG B 1 205 ? 6.875 37.938 -8.562 1 91.75 205 ARG B N 1
ATOM 4305 C CA . ARG B 1 205 ? 6.184 39.188 -8.289 1 91.75 205 ARG B CA 1
ATOM 4306 C C . ARG B 1 205 ? 7.035 40.125 -7.426 1 91.75 205 ARG B C 1
ATOM 4308 O O . ARG B 1 205 ? 6.605 41.219 -7.062 1 91.75 205 ARG B O 1
ATOM 4315 N N . LYS B 1 206 ? 8.195 39.656 -7.191 1 90.75 206 LYS B N 1
ATOM 4316 C CA . LYS B 1 206 ? 9.094 40.531 -6.43 1 90.75 206 LYS B CA 1
ATOM 4317 C C . LYS B 1 206 ? 9.477 41.75 -7.23 1 90.75 206 LYS B C 1
ATOM 4319 O O . LYS B 1 206 ? 9.766 41.656 -8.43 1 90.75 206 LYS B O 1
ATOM 4324 N N . PRO B 1 207 ? 9.516 42.844 -6.512 1 89.38 207 PRO B N 1
ATOM 4325 C CA . PRO B 1 207 ? 9.844 44.094 -7.203 1 89.38 207 PRO B CA 1
ATOM 4326 C C . PRO B 1 207 ? 11.234 44.062 -7.84 1 89.38 207 PRO B C 1
ATOM 4328 O O . PRO B 1 207 ? 11.438 44.625 -8.914 1 89.38 207 PRO B O 1
ATOM 4331 N N . GLU B 1 208 ? 12.18 43.344 -7.238 1 87.88 208 GLU B N 1
ATOM 4332 C CA . GLU B 1 208 ? 13.555 43.281 -7.711 1 87.88 208 GLU B CA 1
ATOM 4333 C C . GLU B 1 208 ? 13.648 42.531 -9.047 1 87.88 208 GLU B C 1
ATOM 4335 O O . GLU B 1 208 ? 14.656 42.625 -9.75 1 87.88 208 GLU B O 1
ATOM 4340 N N . ARG B 1 209 ? 12.508 41.938 -9.398 1 86.81 209 ARG B N 1
ATOM 4341 C CA . ARG B 1 209 ? 12.539 41.156 -10.617 1 86.81 209 ARG B CA 1
ATOM 4342 C C . ARG B 1 209 ? 11.75 41.812 -11.734 1 86.81 209 ARG B C 1
ATOM 4344 O O . ARG B 1 209 ? 11.523 41.219 -12.789 1 86.81 209 ARG B O 1
ATOM 4351 N N . ALA B 1 210 ? 11.422 42.969 -11.461 1 85.12 210 ALA B N 1
ATOM 4352 C CA . ALA B 1 210 ? 10.695 43.719 -12.492 1 85.12 210 ALA B CA 1
ATOM 4353 C C . ALA B 1 210 ? 11.5 43.781 -13.781 1 85.12 210 ALA B C 1
ATOM 4355 O O . ALA B 1 210 ? 12.68 44.125 -13.766 1 85.12 210 ALA B O 1
ATOM 4356 N N . GLY B 1 211 ? 10.891 43.438 -14.898 1 87.38 211 GLY B N 1
ATOM 4357 C CA . GLY B 1 211 ? 11.523 43.5 -16.203 1 87.38 211 GLY B CA 1
ATOM 4358 C C . GLY B 1 211 ? 12.289 42.25 -16.578 1 87.38 211 GLY B C 1
ATOM 4359 O O . GLY B 1 211 ? 12.75 42.094 -17.703 1 87.38 211 GLY B O 1
ATOM 4360 N N . LEU B 1 212 ? 12.508 41.406 -15.555 1 89.94 212 LEU B N 1
ATOM 4361 C CA . LEU B 1 212 ? 13.219 40.156 -15.82 1 89.94 212 LEU B CA 1
ATOM 4362 C C . LEU B 1 212 ? 12.266 39.094 -16.328 1 89.94 212 LEU B C 1
ATOM 4364 O O . LEU B 1 212 ? 11.055 39.156 -16.125 1 89.94 212 LEU B O 1
ATOM 4368 N N . PRO B 1 213 ? 12.828 38.188 -17.094 1 93.38 213 PRO B N 1
ATOM 4369 C CA . PRO B 1 213 ? 11.977 37.094 -17.516 1 93.38 213 PRO B CA 1
ATOM 4370 C C . PRO B 1 213 ? 11.367 36.344 -16.344 1 93.38 213 PRO B C 1
ATOM 4372 O O . PRO B 1 213 ? 11.898 36.375 -15.234 1 93.38 213 PRO B O 1
ATOM 4375 N N . PRO B 1 214 ? 10.297 35.688 -16.609 1 94.81 214 PRO B N 1
ATOM 4376 C CA . PRO B 1 214 ? 9.641 34.938 -15.547 1 94.81 214 PRO B CA 1
ATOM 4377 C C . PRO B 1 214 ? 10.57 33.875 -14.914 1 94.81 214 PRO B C 1
ATOM 4379 O O . PRO B 1 214 ? 11.461 33.375 -15.578 1 94.81 214 PRO B O 1
ATOM 4382 N N . VAL B 1 215 ? 10.383 33.656 -13.602 1 96.38 215 VAL B N 1
ATOM 4383 C CA . VAL B 1 215 ? 11.133 32.656 -12.859 1 96.38 215 VAL B CA 1
ATOM 4384 C C . VAL B 1 215 ? 10.859 31.266 -13.445 1 96.38 215 VAL B C 1
ATOM 4386 O O . VAL B 1 215 ? 9.703 30.891 -13.656 1 96.38 215 VAL B O 1
ATOM 4389 N N . THR B 1 216 ? 11.938 30.547 -13.734 1 96.94 216 THR B N 1
ATOM 4390 C CA . THR B 1 216 ? 11.773 29.203 -14.289 1 96.94 216 THR B CA 1
ATOM 4391 C C . THR B 1 216 ? 11.383 28.219 -13.195 1 96.94 216 THR B C 1
ATOM 4393 O O . THR B 1 216 ? 11.555 28.5 -12.008 1 96.94 216 THR B O 1
ATOM 4396 N N . TRP B 1 217 ? 10.875 27.141 -13.594 1 98 217 TRP B N 1
ATOM 4397 C CA . TRP B 1 217 ? 10.516 26.078 -12.672 1 98 217 TRP B CA 1
ATOM 4398 C C . TRP B 1 217 ? 11.727 25.625 -11.859 1 98 217 TRP B C 1
ATOM 4400 O O . TRP B 1 217 ? 11.656 25.516 -10.633 1 98 217 TRP B O 1
ATOM 4410 N N . GLU B 1 218 ? 12.828 25.484 -12.508 1 98.06 218 GLU B N 1
ATOM 4411 C CA . GLU B 1 218 ? 14.047 25.016 -11.852 1 98.06 218 GLU B CA 1
ATOM 4412 C C . GLU B 1 218 ? 14.539 26.016 -10.82 1 98.06 218 GLU B C 1
ATOM 4414 O O . GLU B 1 218 ? 15.016 25.641 -9.75 1 98.06 218 GLU B O 1
ATOM 4419 N N . GLU B 1 219 ? 14.391 27.234 -11.18 1 97.5 219 GLU B N 1
ATOM 4420 C CA . GLU B 1 219 ? 14.766 28.281 -10.219 1 97.5 219 GLU B CA 1
ATOM 4421 C C . GLU B 1 219 ? 13.867 28.234 -8.984 1 97.5 219 GLU B C 1
ATOM 4423 O O . GLU B 1 219 ? 14.352 28.406 -7.863 1 97.5 219 GLU B O 1
ATOM 4428 N N . ALA B 1 220 ? 12.633 28 -9.195 1 98.44 220 ALA B N 1
ATOM 4429 C CA . ALA B 1 220 ? 11.672 27.906 -8.102 1 98.44 220 ALA B CA 1
ATOM 4430 C C . ALA B 1 220 ? 11.961 26.719 -7.199 1 98.44 220 ALA B C 1
ATOM 4432 O O . ALA B 1 220 ? 11.898 26.828 -5.973 1 98.44 220 ALA B O 1
ATOM 4433 N N . VAL B 1 221 ? 12.32 25.609 -7.824 1 98.81 221 VAL B N 1
ATOM 4434 C CA . VAL B 1 221 ? 12.641 24.391 -7.086 1 98.81 221 VAL B CA 1
ATOM 4435 C C . VAL B 1 221 ? 13.867 24.625 -6.203 1 98.81 221 VAL B C 1
ATOM 4437 O O . VAL B 1 221 ? 13.859 24.281 -5.02 1 98.81 221 VAL B O 1
ATOM 4440 N N . GLU B 1 222 ? 14.836 25.219 -6.789 1 98.44 222 GLU B N 1
ATOM 4441 C CA . GLU B 1 222 ? 16.047 25.5 -6.027 1 98.44 222 GLU B CA 1
ATOM 4442 C C . GLU B 1 222 ? 15.766 26.438 -4.863 1 98.44 222 GLU B C 1
ATOM 4444 O O . GLU B 1 222 ? 16.219 26.219 -3.742 1 98.44 222 GLU B O 1
ATOM 4449 N N . SER B 1 223 ? 15.062 27.484 -5.168 1 97.75 223 SER B N 1
ATOM 4450 C CA . SER B 1 223 ? 14.727 28.453 -4.129 1 97.75 223 SER B CA 1
ATOM 4451 C C . SER B 1 223 ? 13.922 27.797 -3.01 1 97.75 223 SER B C 1
ATOM 4453 O O . SER B 1 223 ? 14.195 28.031 -1.829 1 97.75 223 SER 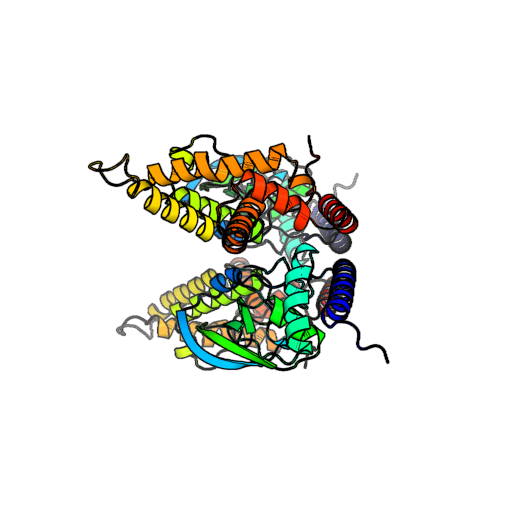B O 1
ATOM 4455 N N . TRP B 1 224 ? 12.953 26.984 -3.354 1 98.31 224 TRP B N 1
ATOM 4456 C CA . TRP B 1 224 ? 12.148 26.281 -2.365 1 98.31 224 TRP B CA 1
ATOM 4457 C C . TRP B 1 224 ? 13.031 25.422 -1.459 1 98.31 224 TRP B C 1
ATOM 4459 O O . TRP B 1 224 ? 12.93 25.5 -0.233 1 98.31 224 TRP B O 1
ATOM 4469 N N . TYR B 1 225 ? 13.883 24.656 -2.057 1 98.62 225 TYR B N 1
ATOM 4470 C CA . TYR B 1 225 ? 14.688 23.719 -1.276 1 98.62 225 TYR B CA 1
ATOM 4471 C C . TYR B 1 225 ? 15.656 24.469 -0.363 1 98.62 225 TYR B C 1
ATOM 4473 O O . TYR B 1 225 ? 15.742 24.172 0.832 1 98.62 225 TYR B O 1
ATOM 4481 N N . ARG B 1 226 ? 16.328 25.484 -0.875 1 97.56 226 ARG B N 1
ATOM 4482 C CA . ARG B 1 226 ? 17.422 26.141 -0.158 1 97.56 226 ARG B CA 1
ATOM 4483 C C . ARG B 1 226 ? 16.891 27.156 0.84 1 97.56 226 ARG B C 1
ATOM 4485 O O . ARG B 1 226 ? 17.469 27.328 1.921 1 97.56 226 ARG B O 1
ATOM 4492 N N . ARG B 1 227 ? 15.836 27.797 0.447 1 96.19 227 ARG B N 1
ATOM 4493 C CA . ARG B 1 227 ? 15.445 28.953 1.231 1 96.19 227 ARG B CA 1
ATOM 4494 C C . ARG B 1 227 ? 14.234 28.656 2.104 1 96.19 227 ARG B C 1
ATOM 4496 O O . ARG B 1 227 ? 13.93 29.391 3.035 1 96.19 227 ARG B O 1
ATOM 4503 N N . LEU B 1 228 ? 13.578 27.625 1.795 1 96.38 228 LEU B N 1
ATOM 4504 C CA . LEU B 1 228 ? 12.383 27.312 2.576 1 96.38 228 LEU B CA 1
ATOM 4505 C C . LEU B 1 228 ? 12.531 25.953 3.27 1 96.38 228 LEU B C 1
ATOM 4507 O O . LEU B 1 228 ? 12.727 25.891 4.484 1 96.38 228 LEU B O 1
ATOM 4511 N N . TYR B 1 229 ? 12.641 24.844 2.518 1 97.88 229 TYR B N 1
ATOM 4512 C CA . TYR B 1 229 ? 12.68 23.5 3.061 1 97.88 229 TYR B CA 1
ATOM 4513 C C . TYR B 1 229 ? 13.883 23.312 3.988 1 97.88 229 TYR B C 1
ATOM 4515 O O . TYR B 1 229 ? 13.719 22.922 5.148 1 97.88 229 TYR B O 1
ATOM 4523 N N . SER B 1 230 ? 15.023 23.688 3.484 1 97.62 230 SER B N 1
ATOM 4524 C CA . SER B 1 230 ? 16.266 23.484 4.242 1 97.62 230 SER B CA 1
ATOM 4525 C C . SER B 1 230 ? 16.281 24.328 5.508 1 97.62 230 SER B C 1
ATOM 4527 O O . SER B 1 230 ? 16.797 23.922 6.535 1 97.62 230 SER B O 1
ATOM 4529 N N . ARG B 1 231 ? 15.719 25.469 5.391 1 96.5 231 ARG B N 1
ATOM 4530 C CA . ARG B 1 231 ? 15.688 26.344 6.559 1 96.5 231 ARG B CA 1
ATOM 4531 C C . ARG B 1 231 ? 14.852 25.734 7.68 1 96.5 231 ARG B C 1
ATOM 4533 O O . ARG B 1 231 ? 15.234 25.797 8.852 1 96.5 231 ARG B O 1
ATOM 4540 N N . VAL B 1 232 ? 13.766 25.219 7.273 1 96.62 232 VAL B N 1
ATOM 4541 C CA . VAL B 1 232 ? 12.906 24.562 8.258 1 96.62 232 VAL B CA 1
ATOM 4542 C C . VAL B 1 232 ? 13.617 23.344 8.836 1 96.62 232 VAL B C 1
ATOM 4544 O O . VAL B 1 232 ? 13.57 23.109 10.047 1 96.62 232 VAL B O 1
ATOM 4547 N N . ILE B 1 233 ? 14.32 22.562 8.016 1 97.19 233 ILE B N 1
ATOM 4548 C CA . ILE B 1 233 ? 15.055 21.391 8.461 1 97.19 233 ILE B CA 1
ATOM 4549 C C . ILE B 1 233 ? 16.156 21.797 9.445 1 97.19 233 ILE B C 1
ATOM 4551 O O . ILE B 1 233 ? 16.375 21.125 10.453 1 97.19 233 ILE B O 1
ATOM 4555 N N . GLU B 1 234 ? 16.766 22.859 9.133 1 96.69 234 GLU B N 1
ATOM 4556 C CA . GLU B 1 234 ? 17.797 23.391 10.023 1 96.69 234 GLU B CA 1
ATOM 4557 C C . GLU B 1 234 ? 17.219 23.734 11.391 1 96.69 234 GLU B C 1
ATOM 4559 O O . GLU B 1 234 ? 17.844 23.469 12.422 1 96.69 234 GLU B O 1
ATOM 4564 N N . ASN B 1 235 ? 16.062 24.391 11.344 1 96.06 235 ASN B N 1
ATOM 4565 C CA . ASN B 1 235 ? 15.398 24.703 12.594 1 96.06 235 ASN B CA 1
ATOM 4566 C C . ASN B 1 235 ? 15.039 23.453 13.383 1 96.06 235 ASN B C 1
ATOM 4568 O O . ASN B 1 235 ? 15.164 23.422 14.609 1 96.06 235 ASN B O 1
ATOM 4572 N N . ILE B 1 236 ? 14.602 22.453 12.68 1 95.06 236 ILE B N 1
ATOM 4573 C CA . ILE B 1 236 ? 14.242 21.172 13.297 1 95.06 236 ILE B CA 1
ATOM 4574 C C . ILE B 1 236 ? 15.461 20.578 14 1 95.06 236 ILE B C 1
ATOM 4576 O O . ILE B 1 236 ? 15.359 20.094 15.125 1 95.06 236 ILE B O 1
ATOM 4580 N N . GLU B 1 237 ? 16.594 20.672 13.359 1 95.25 237 GLU B N 1
ATOM 4581 C CA . GLU B 1 237 ? 17.828 20.156 13.922 1 95.25 237 GLU B CA 1
ATOM 4582 C C . GLU B 1 237 ? 18.297 21 15.102 1 95.25 237 GLU B C 1
ATOM 4584 O O . GLU B 1 237 ? 18.625 20.469 16.156 1 95.25 237 GLU B O 1
ATOM 4589 N N . LYS B 1 238 ? 18.266 22.281 14.859 1 95.31 238 LYS B N 1
ATOM 4590 C CA . LYS B 1 238 ? 18.734 23.234 15.867 1 95.31 238 LYS B CA 1
ATOM 4591 C C . LYS B 1 238 ? 17.984 23.062 17.172 1 95.31 238 LYS B C 1
ATOM 4593 O O . LYS B 1 238 ? 18.578 23.141 18.25 1 95.31 238 LYS B O 1
ATOM 4598 N N . HIS B 1 239 ? 16.734 22.797 17.047 1 94.12 239 HIS B N 1
ATOM 4599 C CA . HIS B 1 239 ? 15.906 22.734 18.25 1 94.12 239 HIS B CA 1
ATOM 4600 C C . HIS B 1 239 ? 15.562 21.297 18.625 1 94.12 239 HIS B C 1
ATOM 4602 O O . HIS B 1 239 ? 14.664 21.062 19.438 1 94.12 239 HIS B O 1
ATOM 4608 N N . ASP B 1 240 ? 16.141 20.328 18.016 1 92.56 240 ASP B N 1
ATOM 4609 C CA . ASP B 1 240 ? 16.016 18.906 18.312 1 92.56 240 ASP B CA 1
ATOM 4610 C C . ASP B 1 240 ? 14.547 18.453 18.297 1 92.56 240 ASP B C 1
ATOM 4612 O O . ASP B 1 240 ? 14.078 17.828 19.25 1 92.56 240 ASP B O 1
ATOM 4616 N N . VAL B 1 241 ? 13.906 18.875 17.281 1 91.56 241 VAL B N 1
ATOM 4617 C CA . VAL B 1 241 ? 12.477 18.625 17.188 1 91.56 241 VAL B CA 1
ATOM 4618 C C . VAL B 1 241 ? 12.234 17.141 16.938 1 91.56 241 VAL B C 1
ATOM 4620 O O . VAL B 1 241 ? 11.289 16.547 17.469 1 91.56 241 VAL B O 1
ATOM 4623 N N . MET B 1 242 ? 13.102 16.453 16.203 1 90.5 242 MET B N 1
ATOM 4624 C CA . MET B 1 242 ? 12.922 15.07 15.781 1 90.5 242 MET B CA 1
ATOM 4625 C C . MET B 1 242 ? 12.836 14.148 17 1 90.5 242 MET B C 1
ATOM 4627 O O . MET B 1 242 ? 12.117 13.148 16.969 1 90.5 242 MET B O 1
ATOM 4631 N N . ALA B 1 243 ? 13.539 14.461 18 1 88.12 243 ALA B N 1
ATOM 4632 C CA . ALA B 1 243 ? 13.578 13.633 19.188 1 88.12 243 ALA B CA 1
ATOM 4633 C C . ALA B 1 243 ? 12.188 13.477 19.797 1 88.12 243 ALA B C 1
ATOM 4635 O O . ALA B 1 243 ? 11.898 12.469 20.453 1 88.12 243 ALA B O 1
ATOM 4636 N N . ARG B 1 244 ? 11.352 14.398 19.516 1 85.88 244 ARG B N 1
ATOM 4637 C CA . ARG B 1 244 ? 10.023 14.414 20.125 1 85.88 244 ARG B CA 1
ATOM 4638 C C . ARG B 1 244 ? 9.008 13.703 19.25 1 85.88 244 ARG B C 1
ATOM 4640 O O . ARG B 1 244 ? 7.863 13.492 19.656 1 85.88 244 ARG B O 1
ATOM 4647 N N . PHE B 1 245 ? 9.398 13.297 18.109 1 85.94 245 PHE B N 1
ATOM 4648 C CA . PHE B 1 245 ? 8.469 12.688 17.156 1 85.94 245 PHE B CA 1
ATOM 4649 C C . PHE B 1 245 ? 9.039 11.398 16.578 1 85.94 245 PHE B C 1
ATOM 4651 O O . PHE B 1 245 ? 9.266 11.297 15.375 1 85.94 245 PHE B O 1
ATOM 4658 N N . PRO B 1 246 ? 9.148 10.43 17.453 1 84.62 246 PRO B N 1
ATOM 4659 C CA . PRO B 1 246 ? 9.68 9.148 16.969 1 84.62 246 PRO B CA 1
ATOM 4660 C C . PRO B 1 246 ? 8.812 8.547 15.859 1 84.62 246 PRO B C 1
ATOM 4662 O O . PRO B 1 246 ? 7.586 8.625 15.914 1 84.62 246 PRO B O 1
ATOM 4665 N N . GLY B 1 247 ? 9.477 8.047 14.82 1 83.69 247 GLY B N 1
ATOM 4666 C CA . GLY B 1 247 ? 8.766 7.379 13.734 1 83.69 247 GLY B CA 1
ATOM 4667 C C . GLY B 1 247 ? 8.383 8.312 12.609 1 83.69 247 GLY B C 1
ATOM 4668 O O . GLY B 1 247 ? 7.82 7.883 11.602 1 83.69 247 GLY B O 1
ATOM 4669 N N . ARG B 1 248 ? 8.703 9.562 12.812 1 87.62 248 ARG B N 1
ATOM 4670 C CA . ARG B 1 248 ? 8.414 10.547 11.773 1 87.62 248 ARG B CA 1
ATOM 4671 C C . ARG B 1 248 ? 9.68 10.969 11.047 1 87.62 248 ARG B C 1
ATOM 4673 O O . ARG B 1 248 ? 10.789 10.664 11.484 1 87.62 248 ARG B O 1
ATOM 4680 N N . THR B 1 249 ? 9.422 11.531 9.914 1 93.5 249 THR B N 1
ATOM 4681 C CA . THR B 1 249 ? 10.562 12 9.133 1 93.5 249 THR B CA 1
ATOM 4682 C C . THR B 1 249 ? 10.648 13.523 9.156 1 93.5 249 THR B C 1
ATOM 4684 O O . THR B 1 249 ? 9.703 14.195 9.578 1 93.5 249 THR B O 1
ATOM 4687 N N . GLU B 1 250 ? 11.758 14.039 8.734 1 95.38 250 GLU B N 1
ATOM 4688 C CA . GLU B 1 250 ? 11.922 15.484 8.594 1 95.38 250 GLU B CA 1
ATOM 4689 C C . GLU B 1 250 ? 10.906 16.062 7.617 1 95.38 250 GLU B C 1
ATOM 4691 O O . GLU B 1 250 ? 10.383 17.156 7.832 1 95.38 250 GLU B O 1
ATOM 4696 N N . ALA B 1 251 ? 10.641 15.289 6.598 1 96.06 251 ALA B N 1
ATOM 4697 C CA . ALA B 1 251 ? 9.688 15.742 5.59 1 96.06 251 ALA B CA 1
ATOM 4698 C C . ALA B 1 251 ? 8.281 15.859 6.176 1 96.06 251 ALA B C 1
ATOM 4700 O O . ALA B 1 251 ? 7.562 16.812 5.883 1 96.06 251 ALA B O 1
ATOM 4701 N N . ASP B 1 252 ? 7.98 14.883 7.004 1 91.69 252 ASP B N 1
ATOM 4702 C CA . ASP B 1 252 ? 6.703 14.961 7.707 1 91.69 252 ASP B CA 1
ATOM 4703 C C . ASP B 1 252 ? 6.598 16.266 8.508 1 91.69 252 ASP B C 1
ATOM 4705 O O . ASP B 1 252 ? 5.617 17 8.383 1 91.69 252 ASP B O 1
ATOM 4709 N N . LEU B 1 253 ? 7.594 16.562 9.297 1 92.06 253 LEU B N 1
ATOM 4710 C CA . LEU B 1 253 ? 7.594 17.703 10.203 1 92.06 253 LEU B CA 1
ATOM 4711 C C . LEU B 1 253 ? 7.609 19.016 9.422 1 92.06 253 LEU B C 1
ATOM 4713 O O . LEU B 1 253 ? 6.996 20 9.836 1 92.06 253 LEU B O 1
ATOM 4717 N N . TYR B 1 254 ? 8.32 19 8.312 1 95.44 254 TYR B N 1
ATOM 4718 C CA . TYR B 1 254 ? 8.297 20.188 7.465 1 95.44 254 TYR B CA 1
ATOM 4719 C C . TYR B 1 254 ? 6.867 20.594 7.125 1 95.44 254 TYR B C 1
ATOM 4721 O O . TYR B 1 254 ? 6.473 21.734 7.34 1 95.44 254 TYR B O 1
ATOM 4729 N N . LEU B 1 255 ? 6.098 19.641 6.613 1 90.62 255 LEU B N 1
ATOM 4730 C CA . LEU B 1 255 ? 4.734 19.953 6.195 1 90.62 255 LEU B CA 1
ATOM 4731 C C . LEU B 1 255 ? 3.887 20.375 7.387 1 90.62 255 LEU B C 1
ATOM 4733 O O . LEU B 1 255 ? 3.088 21.312 7.277 1 90.62 255 LEU B O 1
ATOM 4737 N N . TRP B 1 256 ? 4.09 19.75 8.5 1 85.12 256 TRP B N 1
ATOM 4738 C CA . TRP B 1 256 ? 3.301 20.062 9.688 1 85.12 256 TRP B CA 1
ATOM 4739 C C . TRP B 1 256 ? 3.652 21.453 10.227 1 85.12 256 TRP B C 1
ATOM 4741 O O . TRP B 1 256 ? 2.768 22.203 10.625 1 85.12 256 TRP B O 1
ATOM 4751 N N . ILE B 1 257 ? 4.898 21.719 10.227 1 90.38 257 ILE B N 1
ATOM 4752 C CA . ILE B 1 257 ? 5.367 23.016 10.711 1 90.38 257 ILE B CA 1
ATOM 4753 C C . ILE B 1 257 ? 4.887 24.125 9.781 1 90.38 257 ILE B C 1
ATOM 4755 O O . ILE B 1 257 ? 4.473 25.188 10.234 1 90.38 257 ILE B O 1
ATOM 4759 N N . MET B 1 258 ? 4.938 23.875 8.5 1 90.44 258 MET B N 1
ATOM 4760 C CA . MET B 1 258 ? 4.473 24.859 7.535 1 90.44 258 MET B CA 1
ATOM 4761 C C . MET B 1 258 ? 2.982 25.125 7.703 1 90.44 258 MET B C 1
ATOM 4763 O O . MET B 1 258 ? 2.537 26.281 7.613 1 90.44 258 MET B O 1
ATOM 4767 N N . ASP B 1 259 ? 2.252 24.109 7.879 1 82.12 259 ASP B N 1
ATOM 4768 C CA . ASP B 1 259 ? 0.829 24.266 8.156 1 82.12 259 ASP B CA 1
ATOM 4769 C C . ASP B 1 259 ? 0.609 25.062 9.438 1 82.12 259 ASP B C 1
ATOM 4771 O O . ASP B 1 259 ? -0.255 25.938 9.492 1 82.12 259 ASP B O 1
ATOM 4775 N N . HIS B 1 260 ? 1.36 24.688 10.453 1 83.38 260 HIS B N 1
ATOM 4776 C CA . HIS B 1 260 ? 1.273 25.375 11.734 1 83.38 260 HIS B CA 1
ATOM 4777 C C . HIS B 1 260 ? 1.641 26.859 11.594 1 83.38 260 HIS B C 1
ATOM 4779 O O . HIS B 1 260 ? 1.018 27.719 12.219 1 83.38 260 HIS B O 1
ATOM 4785 N N . ARG B 1 261 ? 2.656 27.094 10.844 1 87.69 261 ARG B N 1
ATOM 4786 C CA . ARG B 1 261 ? 3.037 28.469 10.578 1 87.69 261 ARG B CA 1
ATOM 4787 C C . ARG B 1 261 ? 1.883 29.25 9.961 1 87.69 261 ARG B C 1
ATOM 4789 O O . ARG B 1 261 ? 1.628 30.406 10.336 1 87.69 261 ARG B O 1
ATOM 4796 N N . TYR B 1 262 ? 1.307 28.656 8.984 1 81.12 262 TYR B N 1
ATOM 4797 C CA . TYR B 1 262 ? 0.146 29.266 8.359 1 81.12 262 TYR B CA 1
ATOM 4798 C C . TYR B 1 262 ? -0.936 29.578 9.383 1 81.12 262 TYR B C 1
ATOM 4800 O O . TYR B 1 262 ? -1.516 30.656 9.383 1 81.12 262 TYR B O 1
ATOM 4808 N N . PHE B 1 263 ? -1.179 28.656 10.219 1 74.62 263 PHE B N 1
ATOM 4809 C CA . PHE B 1 263 ? -2.17 28.828 11.273 1 74.62 263 PHE B CA 1
ATOM 4810 C C . PHE B 1 263 ? -1.795 29.984 12.188 1 74.62 263 PHE B C 1
ATOM 4812 O O . PHE B 1 263 ? -2.639 30.828 12.508 1 74.62 263 PHE B O 1
ATOM 4819 N N . LEU B 1 264 ? -0.56 30.031 12.641 1 82.75 264 LEU B N 1
ATOM 4820 C CA . LEU B 1 264 ? -0.084 31.109 13.523 1 82.75 264 LEU B CA 1
ATOM 4821 C C . LEU B 1 264 ? -0.184 32.469 12.836 1 82.75 264 LEU B C 1
ATOM 4823 O O . LEU B 1 264 ? -0.514 33.469 13.469 1 82.75 264 LEU B O 1
ATOM 4827 N N . THR B 1 265 ? 0.133 32.438 11.625 1 84.81 265 THR B N 1
ATOM 4828 C CA . THR B 1 265 ? 0.046 33.656 10.859 1 84.81 265 THR B CA 1
ATOM 4829 C C . THR B 1 265 ? -1.39 34.188 10.836 1 84.81 265 THR B C 1
ATOM 4831 O O . THR B 1 265 ? -1.626 35.375 11 1 84.81 265 THR B O 1
ATOM 4834 N N . GLU B 1 266 ? -2.287 33.375 10.602 1 77.94 266 GLU B N 1
ATOM 4835 C CA . GLU B 1 266 ? -3.695 33.75 10.609 1 77.94 266 GLU B CA 1
ATOM 4836 C C . GLU B 1 266 ? -4.129 34.219 12 1 77.94 266 GLU B C 1
ATOM 4838 O O . GLU B 1 266 ? -4.867 35.188 12.125 1 77.94 266 GLU B O 1
ATOM 4843 N N . LYS B 1 267 ? -3.658 33.594 13.008 1 78.75 267 LYS B N 1
ATOM 4844 C CA . LYS B 1 267 ? -4.039 33.844 14.391 1 78.75 267 LYS B CA 1
ATOM 4845 C C . LYS B 1 267 ? -3.463 35.188 14.859 1 78.75 267 LYS B C 1
ATOM 4847 O O . LYS B 1 267 ? -4.156 35.969 15.516 1 78.75 267 LYS B O 1
ATOM 4852 N N . TYR B 1 268 ? -2.232 35.438 14.461 1 87.12 268 TYR B N 1
ATOM 4853 C CA . TYR B 1 268 ? -1.545 36.625 15 1 87.12 268 TYR B CA 1
ATOM 4854 C C . TYR B 1 268 ? -1.544 37.75 13.992 1 87.12 268 TYR B C 1
ATOM 4856 O O . TYR B 1 268 ? -1.187 38.875 14.328 1 87.12 268 TYR B O 1
ATOM 4864 N N . GLY B 1 269 ? -1.876 37.469 12.797 1 88.94 269 GLY B N 1
ATOM 4865 C CA . GLY B 1 269 ? -2.02 38.5 11.781 1 88.94 269 GLY B CA 1
ATOM 4866 C C . GLY B 1 269 ? -0.71 38.844 11.109 1 88.94 269 GLY B C 1
ATOM 4867 O O . GLY B 1 269 ? -0.637 39.844 10.359 1 88.94 269 GLY B O 1
ATOM 4868 N N . HIS B 1 270 ? 0.297 38.188 11.586 1 89.38 270 HIS B N 1
ATOM 4869 C CA . HIS B 1 270 ? 1.585 38.406 10.93 1 89.38 270 HIS B CA 1
ATOM 4870 C C . HIS B 1 270 ? 2.381 37.094 10.844 1 89.38 270 HIS B C 1
ATOM 4872 O O . HIS B 1 270 ? 2.115 36.156 11.586 1 89.38 270 HIS B O 1
ATOM 4878 N N . ASP B 1 271 ? 3.367 37.094 9.977 1 89.44 271 ASP B N 1
ATOM 4879 C CA . ASP B 1 271 ? 4.223 35.906 9.805 1 89.44 271 ASP B CA 1
ATOM 4880 C C . ASP B 1 271 ? 5.219 35.781 10.953 1 89.44 271 ASP B C 1
ATOM 4882 O O . ASP B 1 271 ? 6.145 36.594 11.07 1 89.44 271 ASP B O 1
ATOM 4886 N N . VAL B 1 272 ? 5.082 34.75 11.727 1 89.56 272 VAL B N 1
ATOM 4887 C CA . VAL B 1 272 ? 5.898 34.562 12.922 1 89.56 272 VAL B CA 1
ATOM 4888 C C . VAL B 1 272 ? 7.285 34.062 12.523 1 89.56 272 VAL B C 1
ATOM 4890 O O . VAL B 1 272 ? 8.219 34.094 13.328 1 89.56 272 VAL B O 1
ATOM 4893 N N . GLY B 1 273 ? 7.457 33.656 11.305 1 91.19 273 GLY B N 1
ATOM 4894 C CA . GLY B 1 273 ? 8.727 33.094 10.859 1 91.19 273 GLY B CA 1
ATOM 4895 C C . GLY B 1 273 ? 8.82 31.578 11.102 1 91.19 273 GLY B C 1
ATOM 4896 O O . GLY B 1 273 ? 8.109 31.031 11.938 1 91.19 273 GLY B O 1
ATOM 4897 N N . SER B 1 274 ? 9.734 30.953 10.383 1 91.19 274 SER B N 1
ATOM 4898 C CA . SER B 1 274 ? 9.836 29.5 10.406 1 91.19 274 SER B CA 1
ATOM 4899 C C . SER B 1 274 ? 10.43 29 11.719 1 91.19 274 SER B C 1
ATOM 4901 O O . SER B 1 274 ? 10.047 27.953 12.219 1 91.19 274 SER B O 1
ATOM 4903 N N . GLU B 1 275 ? 11.344 29.766 12.258 1 93.44 275 GLU B N 1
ATOM 4904 C CA . GLU B 1 275 ? 11.977 29.297 13.492 1 93.44 275 GLU B CA 1
ATOM 4905 C C . GLU B 1 275 ? 10.992 29.312 14.656 1 93.44 275 GLU B C 1
ATOM 4907 O O . GLU B 1 275 ? 10.891 28.344 15.406 1 93.44 275 GLU B O 1
ATOM 4912 N N . GLU B 1 276 ? 10.32 30.422 14.703 1 92.44 276 GLU B N 1
ATOM 4913 C CA . GLU B 1 276 ? 9.32 30.516 15.758 1 92.44 276 GLU B CA 1
ATOM 4914 C C . GLU B 1 276 ? 8.234 29.453 15.578 1 92.44 276 GLU B C 1
ATOM 4916 O O . GLU B 1 276 ? 7.785 28.844 16.547 1 92.44 276 GLU B O 1
ATOM 4921 N N . ALA B 1 277 ? 7.805 29.297 14.414 1 90.19 277 ALA B N 1
ATOM 4922 C CA . ALA B 1 277 ? 6.805 28.281 14.125 1 90.19 277 ALA B CA 1
ATOM 4923 C C . ALA B 1 277 ? 7.301 26.891 14.539 1 90.19 277 ALA B C 1
ATOM 4925 O O . ALA B 1 277 ? 6.547 26.094 15.094 1 90.19 277 ALA B O 1
ATOM 4926 N N . THR B 1 278 ? 8.57 26.625 14.32 1 91.12 278 THR B N 1
ATOM 4927 C CA . THR B 1 278 ? 9.172 25.344 14.648 1 91.12 278 THR B CA 1
ATOM 4928 C C . THR B 1 278 ? 9.211 25.141 16.156 1 91.12 278 THR B C 1
ATOM 4930 O O . THR B 1 278 ? 8.828 24.078 16.656 1 91.12 278 THR B O 1
ATOM 4933 N N . ARG B 1 279 ? 9.586 26.141 16.828 1 91.06 279 ARG B N 1
ATOM 4934 C CA . ARG B 1 279 ? 9.664 26.062 18.281 1 91.06 279 ARG B CA 1
ATOM 4935 C C . ARG B 1 279 ? 8.281 25.875 18.891 1 91.06 279 ARG B C 1
ATOM 4937 O O . ARG B 1 279 ? 8.094 25.062 19.797 1 91.06 279 ARG B O 1
ATOM 4944 N N . ASP B 1 280 ? 7.457 26.672 18.344 1 87.31 280 ASP B N 1
ATOM 4945 C CA . ASP B 1 280 ? 6.09 26.594 18.844 1 87.31 280 ASP B CA 1
ATOM 4946 C C . ASP B 1 280 ? 5.48 25.219 18.547 1 87.31 280 ASP B C 1
ATOM 4948 O O . ASP B 1 280 ? 4.773 24.656 19.375 1 87.31 280 ASP B O 1
ATOM 4952 N N . PHE B 1 281 ? 5.73 24.781 17.375 1 85.19 281 PHE B N 1
ATOM 4953 C CA . PHE B 1 281 ? 5.242 23.469 16.984 1 85.19 281 PHE B CA 1
ATOM 4954 C C . PHE B 1 281 ? 5.77 22.391 17.922 1 85.19 281 PHE B C 1
ATOM 4956 O O . PHE B 1 281 ? 5 21.578 18.422 1 85.19 281 PHE B O 1
ATOM 4963 N N . ARG B 1 282 ? 7.035 22.375 18.156 1 86.25 282 ARG B N 1
ATOM 4964 C CA . ARG B 1 282 ? 7.668 21.406 19.062 1 86.25 282 ARG B CA 1
ATOM 4965 C C . ARG B 1 282 ? 7.02 21.438 20.438 1 86.25 282 ARG B C 1
ATOM 4967 O O . ARG B 1 282 ? 6.773 20.391 21.031 1 86.25 282 ARG B O 1
ATOM 4974 N N . ALA B 1 283 ? 6.793 22.578 20.875 1 80.31 283 ALA B N 1
ATOM 4975 C CA . ALA B 1 283 ? 6.273 22.781 22.219 1 80.31 283 ALA B CA 1
ATOM 4976 C C . ALA B 1 283 ? 4.82 22.328 22.312 1 80.31 283 ALA B C 1
ATOM 4978 O O . ALA B 1 283 ? 4.414 21.734 23.328 1 80.31 283 ALA B O 1
ATOM 4979 N N . ARG B 1 284 ? 4.148 22.5 21.234 1 78.69 284 ARG B N 1
ATOM 4980 C CA . ARG B 1 284 ? 2.701 22.359 21.344 1 78.69 284 ARG B CA 1
ATOM 4981 C C . ARG B 1 284 ? 2.229 21.047 20.75 1 78.69 284 ARG B C 1
ATOM 4983 O O . ARG B 1 284 ? 1.185 20.516 21.125 1 78.69 284 ARG B O 1
ATOM 4990 N N . HIS B 1 285 ? 2.99 20.531 19.875 1 75.5 285 HIS B N 1
ATOM 4991 C CA . HIS B 1 285 ? 2.445 19.422 19.094 1 75.5 285 HIS B CA 1
ATOM 4992 C C . HIS B 1 285 ? 3.207 18.125 19.375 1 75.5 285 HIS B C 1
ATOM 4994 O O . HIS B 1 285 ? 2.83 17.062 18.875 1 75.5 285 HIS B O 1
ATOM 5000 N N . ALA B 1 286 ? 4.172 18.156 20.25 1 77.19 286 ALA B N 1
ATOM 5001 C CA . ALA B 1 286 ? 4.926 16.938 20.562 1 77.19 286 ALA B CA 1
ATOM 5002 C C . ALA B 1 286 ? 4.09 15.969 21.406 1 77.19 286 ALA B C 1
ATOM 5004 O O . ALA B 1 286 ? 3.377 16.391 22.312 1 77.19 286 ALA B O 1
ATOM 5005 N N . PRO B 1 287 ? 4.168 14.648 21.078 1 74.19 287 PRO B N 1
ATOM 5006 C CA . PRO B 1 287 ? 3.48 13.672 21.906 1 74.19 287 PRO B CA 1
ATOM 5007 C C . PRO B 1 287 ? 4.059 13.586 23.328 1 74.19 287 PRO B C 1
ATOM 5009 O O . PRO B 1 287 ? 5.219 13.945 23.547 1 74.19 287 PRO B O 1
ATOM 5012 N N . PRO B 1 288 ? 3.211 13.125 24.266 1 74.5 288 PRO B N 1
ATOM 5013 C CA . PRO B 1 288 ? 3.725 12.953 25.625 1 74.5 288 PRO B CA 1
ATOM 5014 C C . PRO B 1 288 ? 4.793 11.867 25.719 1 74.5 288 PRO B C 1
ATOM 5016 O O . PRO B 1 288 ? 4.941 11.062 24.797 1 74.5 288 PRO B O 1
ATOM 5019 N N . LEU B 1 289 ? 5.504 11.922 26.781 1 75.5 289 LEU B N 1
ATOM 5020 C CA . LEU B 1 289 ? 6.695 11.102 26.953 1 75.5 289 LEU B CA 1
ATOM 5021 C C . LEU B 1 289 ? 6.355 9.617 26.828 1 75.5 289 LEU B C 1
ATOM 5023 O O . LEU B 1 289 ? 7.105 8.852 26.219 1 75.5 289 LEU B O 1
ATOM 5027 N N . TYR B 1 290 ? 5.309 9.25 27.406 1 74.38 290 TYR B N 1
ATOM 5028 C CA . TYR B 1 290 ? 4.98 7.832 27.406 1 74.38 290 TYR B CA 1
ATOM 5029 C C . TYR B 1 290 ? 4.691 7.34 26 1 74.38 290 TYR B C 1
ATOM 5031 O O . TYR B 1 290 ? 5.043 6.211 25.641 1 74.38 290 TYR B O 1
ATOM 5039 N N . LYS B 1 291 ? 4.148 8.172 25.203 1 75.56 291 LYS B N 1
ATOM 5040 C CA . LYS B 1 291 ? 3.881 7.805 23.812 1 75.56 291 LYS B CA 1
ATOM 5041 C C . LYS B 1 291 ? 5.176 7.723 23.016 1 75.56 291 LYS B C 1
ATOM 5043 O O . LYS B 1 291 ? 5.324 6.848 22.156 1 75.56 291 LYS B O 1
ATOM 5048 N N . ARG B 1 292 ? 6.008 8.594 23.375 1 79.12 292 ARG B N 1
ATOM 5049 C CA . ARG B 1 292 ? 7.293 8.602 22.688 1 79.12 292 ARG B CA 1
ATOM 5050 C C . ARG B 1 292 ? 8.078 7.328 22.984 1 79.12 292 ARG B C 1
ATOM 5052 O O . ARG B 1 292 ? 8.664 6.723 22.094 1 79.12 292 ARG B O 1
ATOM 5059 N N . VAL B 1 293 ? 7.988 6.953 24.156 1 77.06 293 VAL B N 1
ATOM 5060 C CA . VAL B 1 293 ? 8.719 5.766 24.594 1 77.06 293 VAL B CA 1
ATOM 5061 C C . VAL B 1 293 ? 8.102 4.523 23.953 1 77.06 293 VAL B C 1
ATOM 5063 O O . VAL B 1 293 ? 8.828 3.643 23.484 1 77.06 293 VAL B O 1
ATOM 5066 N N . SER B 1 294 ? 6.84 4.562 23.922 1 75.19 294 SER B N 1
ATOM 5067 C CA . SER B 1 294 ? 6.152 3.422 23.328 1 75.19 294 SER B CA 1
ATOM 5068 C C . SER B 1 294 ? 6.48 3.287 21.859 1 75.19 294 SER B C 1
ATOM 5070 O O . SER B 1 294 ? 6.695 2.18 21.359 1 75.19 294 SER B O 1
ATOM 5072 N N . GLU B 1 295 ? 6.504 4.391 21.234 1 77.19 295 GLU B N 1
ATOM 5073 C CA . GLU B 1 295 ? 6.828 4.387 19.812 1 77.19 295 GLU B CA 1
ATOM 5074 C C . GLU B 1 295 ? 8.266 3.943 19.578 1 77.19 295 GLU B C 1
ATOM 5076 O O . GLU B 1 295 ? 8.547 3.197 18.641 1 77.19 295 GLU B O 1
ATOM 5081 N N . ARG B 1 296 ? 9.086 4.371 20.406 1 77.12 296 ARG B N 1
ATOM 5082 C CA . ARG B 1 296 ? 10.492 3.979 20.297 1 77.12 296 ARG B CA 1
ATOM 5083 C C . ARG B 1 296 ? 10.656 2.479 20.516 1 77.12 296 ARG B C 1
ATOM 5085 O O . ARG B 1 296 ? 11.43 1.824 19.812 1 77.12 296 ARG B O 1
ATOM 5092 N N . MET B 1 297 ? 9.961 2.031 21.391 1 73.88 297 MET B N 1
ATOM 5093 C CA . MET B 1 297 ? 10.008 0.6 21.672 1 73.88 297 MET B CA 1
ATOM 5094 C C . MET B 1 297 ? 9.477 -0.205 20.5 1 73.88 297 MET B C 1
ATOM 5096 O O . MET B 1 297 ? 10.047 -1.241 20.141 1 73.88 297 MET B O 1
ATOM 5100 N N . ARG B 1 298 ? 8.477 0.27 19.984 1 73.25 298 ARG B N 1
ATOM 5101 C CA . ARG B 1 298 ? 7.891 -0.388 18.812 1 73.25 298 ARG B CA 1
ATOM 5102 C C . ARG B 1 298 ? 8.875 -0.419 17.656 1 73.25 298 ARG B C 1
ATOM 5104 O O . ARG B 1 298 ? 9.047 -1.452 17 1 73.25 298 ARG B O 1
ATOM 5111 N N . LEU B 1 299 ? 9.477 0.672 17.5 1 76 299 LEU B N 1
ATOM 5112 C CA . LEU B 1 299 ? 10.453 0.778 16.422 1 76 299 LEU B CA 1
ATOM 5113 C C . LEU B 1 299 ? 11.641 -0.14 16.672 1 76 299 LEU B C 1
ATOM 5115 O O . LEU B 1 299 ? 12.156 -0.767 15.742 1 76 299 LEU B O 1
ATOM 5119 N N . LEU B 1 300 ? 12 -0.182 17.844 1 69.75 300 LEU B N 1
ATOM 5120 C CA . LEU B 1 300 ? 13.102 -1.06 18.219 1 69.75 300 LEU B CA 1
ATOM 5121 C C . LEU B 1 300 ? 12.727 -2.523 18.016 1 69.75 300 LEU B C 1
ATOM 5123 O O . LEU B 1 300 ? 13.539 -3.309 17.516 1 69.75 300 LEU B O 1
ATOM 5127 N N . TRP B 1 301 ? 11.523 -2.711 18.328 1 68.44 301 TRP B N 1
ATOM 5128 C CA . TRP B 1 301 ? 11.039 -4.078 18.203 1 68.44 301 TRP B CA 1
ATOM 5129 C C . TRP B 1 301 ? 11 -4.512 16.734 1 68.44 301 TRP B C 1
ATOM 5131 O O . TRP B 1 301 ? 11.289 -5.664 16.422 1 68.44 301 TRP B O 1
ATOM 5141 N N . HIS B 1 302 ? 10.742 -3.508 15.906 1 66.5 302 HIS B N 1
ATOM 5142 C CA . HIS B 1 302 ? 10.633 -3.818 14.484 1 66.5 302 HIS B CA 1
ATOM 5143 C C . HIS B 1 302 ? 11.961 -3.604 13.766 1 66.5 302 HIS B C 1
ATOM 5145 O O . HIS B 1 302 ? 12.039 -3.734 12.539 1 66.5 302 HIS B O 1
ATOM 5151 N N . GLY B 1 303 ? 12.945 -3.406 14.523 1 59.69 303 GLY B N 1
ATOM 5152 C CA . GLY B 1 303 ? 14.281 -3.227 13.969 1 59.69 303 GLY B CA 1
ATOM 5153 C C . GLY B 1 303 ? 14.43 -1.945 13.172 1 59.69 303 GLY B C 1
ATOM 5154 O O . GLY B 1 303 ? 15.266 -1.859 12.273 1 59.69 303 GLY B O 1
ATOM 5155 N N . ARG B 1 304 ? 13.547 -1.068 13.43 1 59.31 304 ARG B N 1
ATOM 5156 C CA . ARG B 1 304 ? 13.531 0.143 12.617 1 59.31 304 ARG B CA 1
ATOM 5157 C C . ARG B 1 304 ? 14.172 1.31 13.359 1 59.31 304 ARG B C 1
ATOM 5159 O O . ARG B 1 304 ? 14.211 2.432 12.844 1 59.31 304 ARG B O 1
ATOM 5166 N N . LEU B 1 305 ? 14.625 1.183 14.562 1 49.66 305 LEU B N 1
ATOM 5167 C CA . LEU B 1 305 ? 15.258 2.289 15.273 1 49.66 305 LEU B CA 1
ATOM 5168 C C . LEU B 1 305 ? 16.719 2.443 14.859 1 49.66 305 LEU B C 1
ATOM 5170 O O . LEU B 1 305 ? 17.484 1.478 14.898 1 49.66 305 LEU B O 1
ATOM 5174 N N . ASN B 1 306 ? 17.031 3.371 13.945 1 42.03 306 ASN B N 1
ATOM 5175 C CA . ASN B 1 306 ? 18.438 3.689 13.812 1 42.03 306 ASN B CA 1
ATOM 5176 C C . ASN B 1 306 ? 18.984 4.344 15.078 1 42.03 306 ASN B C 1
ATOM 5178 O O . ASN B 1 306 ? 18.375 5.258 15.633 1 42.03 306 ASN B O 1
ATOM 5182 N N . PRO B 1 307 ? 19.906 3.623 15.797 1 36.12 307 PRO B N 1
ATOM 5183 C CA . PRO B 1 307 ? 20.516 4.352 16.906 1 36.12 307 PRO B CA 1
ATOM 5184 C C . PRO B 1 307 ? 21 5.746 16.5 1 36.12 307 PRO B C 1
ATOM 5186 O O . PRO B 1 307 ? 21.469 5.941 15.375 1 36.12 307 PRO B O 1
ATOM 5189 N N . ALA B 1 308 ? 20.234 6.781 16.984 1 34.44 308 ALA B N 1
ATOM 5190 C CA . ALA B 1 308 ? 20.797 8.125 16.906 1 34.44 308 ALA B CA 1
ATOM 5191 C C . ALA B 1 308 ? 22.312 8.102 17.078 1 34.44 308 ALA B C 1
ATOM 5193 O O . ALA B 1 308 ? 22.828 7.531 18.047 1 34.44 308 ALA B O 1
ATOM 5194 N N . ARG B 1 309 ? 23.156 8.094 15.914 1 25.11 309 ARG B N 1
ATOM 5195 C CA . ARG B 1 309 ? 24.516 8.539 16.219 1 25.11 309 ARG B CA 1
ATOM 5196 C C . ARG B 1 309 ? 24.516 9.914 16.875 1 25.11 309 ARG B C 1
ATOM 5198 O O . ARG B 1 309 ? 23.703 10.773 16.531 1 25.11 309 ARG B O 1
#

Foldseek 3Di:
DPPPQLLVVLLVLLVVLQVVQVVVCVVCVVLVHFFWADEPVLLVLLVFPDKDWPFKDKAFLLQEQAAHPCRPQATRLLRGNDPVCSVVLSVLRSCVVVVHDDDAFEWEDFPNHIYGHGDSSVSSNCSSVVNGITMYTYMYTDGPFTDDSRDDSQNSNQNNVQRVLCVVQVLCVLPPPDDRATWPGPDCSVVVVVQLVVQQVVVQPDPVCPPPDRDDSNNSSNCCVPVPLVVLLVLCVVVVLDLLPPPGDSNRLSVVLVVQQVVVCVVVVHRPDSNVSSVVCSVPVGDDPVVSVVSQVVCVSVVNDDPDD/DPPPQLLVVLLVLLVVLQVVQVVVCVVCVVLVHFFWADEPVLLVLLVFPDKDWPFKDKAFLLQEQAAHPCRPQATRLLRGNDPVCSVVLSVLRSCVVVVHDDDAFEWEDFPNHIYGHGDSSVSSNCSSVVHGITMYTYMYTDGPFTDDSRDDSQNSNQNNVQRVLCVVQVLCVLPPPDDRQTWPGPDCSVVVVVQLVVQQVVVQPDPVCPPPDRQDSNNSSNCCVVPPLVVLLVLCVVVVLDLLPPPGDSNRLSVVLVVQQVVVCVVVVHRPDSNVSSVVCSVPVGDDPVVSVVSQVVCVSVVNDDPPD

Radius of gyration: 28.26 Å; Cα contacts (8 Å, |Δi|>4): 904; chains: 2; bounding box: 55×91×84 Å

Sequence (618 aa):
MSELNPRTQARHEVERARFLADVYDLLAILRREPNELLPFDWVQHLAPEGEHSLGVQAIPVDQIIGSVDRYREFDRHYLPREPHLDERWIGVRAAQLQGKELPPIQVYKVGDLYFVKDGNHRVSVARRQGQHYIDAHVIELQVAVPPNEHDTLRDLIIKGEYARFLKETNLDRVVPGHRQILFTTPGRYDRLLEHIRTRQYFLDRKPERAGLPPVTWEEAVESWYRRLYSRVIENIEKHDVMARFPGRTEADLYLWIMDHRYFLTEKYGHDVGSEEATRDFRARHAPPLYKRVSERMRLLWHGRLNPARMSELNPRTQARHEVERARFLADVYDLLAILRREPNELLPFDWVQHLAPEGEHSLGVQAIPVDQIIGSVDRYREFDRHYLPREPHLDERWIGVRAAQLQGKELPPIQVYKVGDLYFVKDGNHRVSVARRQGQHYIDAHVIELQVAVPPNEHDTLRDLIIKGEYARFLKETNLDRVVPGHRQILFTTPGRYDRLLEHIRTRQYFLDRKPERAGLPPVTWEEAVESWYRRLYSRVIENIEKHDVMARFPGRTEADLYLWIMDHRYFLTEKYGHDVGSEEATRDFRARHAPPLYKRVSERMRLLWHGRLNPAR